Protein AF-0000000082423711 (afdb_homodimer)

pLDDT: mean 84.77, std 15.48, range [26.84, 98.44]

InterPro domains:
  IPR008001 Macrophage colony stimulating factor-1 [PF05337] (38-173)
  IPR008001 Macrophage colony stimulating factor-1 [PTHR10058] (13-178)
  IPR009079 Four-helical cytokine-like, core [G3DSA:1.20.1250.10] (25-178)
  IPR009079 Four-helical cytokine-like, core [SSF47266] (33-173)

Solvent-accessible surface area (backbone atoms only — not comparable to full-atom values): 21524 Å² total; per-residue (Å²): 135,74,76,70,58,64,57,55,52,50,53,50,50,50,49,48,50,50,50,53,51,53,52,51,52,51,49,48,52,49,49,46,51,53,52,42,60,58,68,44,70,64,54,49,49,44,33,48,50,52,20,39,42,22,53,69,77,54,18,55,37,73,48,64,38,57,57,58,77,63,58,65,36,73,68,51,39,50,54,55,28,48,65,40,48,53,54,54,56,69,63,61,41,42,41,86,92,30,72,50,32,52,47,49,48,54,47,49,51,46,51,47,62,40,56,30,86,87,73,40,52,60,50,85,67,70,59,73,59,45,55,47,41,54,37,79,45,75,37,39,64,31,56,51,34,46,48,53,35,51,51,52,51,50,50,43,55,41,30,68,69,64,54,64,59,74,74,82,45,64,69,55,36,55,69,50,27,64,48,82,67,70,76,64,79,67,77,71,74,80,74,81,124,138,76,78,72,60,62,55,55,54,51,51,52,51,49,50,51,50,50,51,52,52,53,52,50,53,52,49,49,53,50,50,44,52,53,51,43,60,59,68,44,72,64,54,50,50,44,34,51,51,50,20,38,41,22,55,69,77,55,18,52,37,73,48,65,38,57,57,58,77,66,59,66,37,73,69,50,40,49,54,54,28,48,65,42,49,53,54,53,56,70,63,60,44,41,41,85,91,29,71,52,29,51,46,50,49,54,48,50,51,46,52,48,63,39,57,29,85,88,72,39,51,61,50,85,67,69,60,72,60,46,55,47,42,54,41,80,42,75,36,39,65,31,55,48,34,47,49,53,36,51,50,52,51,51,50,42,54,42,30,68,68,65,54,66,60,76,74,82,45,65,68,55,36,54,69,53,28,64,48,83,68,68,78,66,78,68,75,73,76,78,74,80,125

Organism: NCBI:txid245042

Foldseek 3Di:
DPDVVVVVVVVVVVVVVVVVVVVVVVVLVVVLVQLLPLDDPLLLVLLLVLLVPDDPPDDKDKFKAFDCVLLVDLLLRLQLGLVSLLVVLVPDADDPPDPNRVSSVSNNVSSCSQVPPPQHQADHDDNVLSVLRMDMDMDGPSVVSVVSSVSVVSSSVCSNVSNRSPDDCNVSSCVRRVHPPPPPPPPPDPPDD/DPDVVVVVVVVVVVVVVVVVVVVVVVVLVVVLVVLLPLDDPLLLVLLLVLLVPDDPPDDKDKFKAFDCVLLVDLLVRLQLGLVSLLVVLVPDADDPPDPNRVSSVSNNVSSCSQVPPPQHQADHDDNVLSVLRMDMDMDGPSVVSVVSSVSVVSSSVCSNVSNRSPDDCNVSSCVRRVHPPPPPDPPPPPPDD

Nearest PDB structures (foldseek):
  3ejj-assembly1_A  TM=9.197E-01  e=1.083E-09  Mus musculus
  5lxf-assembly1_A  TM=9.251E-01  e=1.707E-09  Homo sapiens
  3uf5-assembly1_B  TM=9.183E-01  e=1.198E-09  Mus musculus
  3uf2-assembly3_F  TM=9.112E-01  e=1.054E-08  Homo sapiens
  3uf2-assembly3_E  TM=9.080E-01  e=1.358E-08  Homo sapiens

Radius of gyration: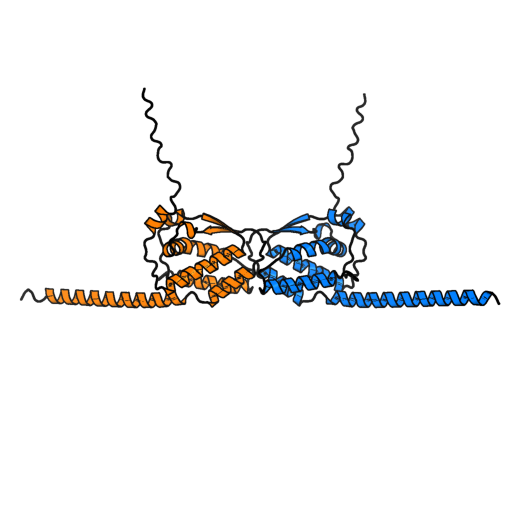 35.32 Å; Cα contacts (8 Å, |Δi|>4): 426; chains: 2; bounding box: 76×157×64 Å

Sequence (386 aa):
MPRLGAKVCLLRCSLLSSLLFLLLRIHETEQNSYCQQIITERHLAELEELADTQMQHPGRVSFKFIDKMQLNDSICYVKAAFPLMGKILERTEFKENSSNARKMQTVRRMYNRIDESVDPCIREEDDEERMMCFKEFTTSPYEMLVLVKDFFQDIKRLLQNQETFEKDCSHIYRRACPGPRKAGSSPGLASTQMPRLGAKVCLLRCSLLSSLLFLLLRIHETEQNSYCQQIITERHLAELEELADTQMQHPGRVSFKFIDKMQLNDSICYVKAAFPLMGKILERTEFKENSSNARKMQTVRRMYNRIDESVDPCIREEDDEERMMCFKEFTTSPYEMLVLVKDFFQDIKRLLQNQETFEKDCSHIYRRACPGPRKAGSSPGLASTQ

Structure (mmCIF, N/CA/C/O backbone):
data_AF-0000000082423711-model_v1
#
loop_
_entity.id
_entity.type
_entity.pdbx_description
1 polymer 'Uncharacterized protein'
#
loop_
_atom_site.group_PDB
_atom_site.id
_atom_site.type_symbol
_atom_site.label_atom_id
_atom_site.label_alt_id
_atom_site.label_comp_id
_atom_site.label_asym_id
_atom_site.label_entity_id
_atom_site.label_seq_id
_atom_site.pdbx_PDB_ins_code
_atom_site.Cartn_x
_atom_site.Cartn_y
_atom_site.Cartn_z
_atom_site.occupancy
_atom_site.B_iso_or_equiv
_atom_site.auth_seq_id
_atom_site.auth_comp_id
_atom_site.auth_asym_id
_atom_site.auth_atom_id
_atom_site.pdbx_PDB_model_num
ATOM 1 N N . MET A 1 1 ? -4.812 -81.625 -17.719 1 38.75 1 MET A N 1
ATOM 2 C CA . MET A 1 1 ? -5.352 -80.562 -16.812 1 38.75 1 MET A CA 1
ATOM 3 C C . MET A 1 1 ? -4.668 -79.25 -17.016 1 38.75 1 MET A C 1
ATOM 5 O O . MET A 1 1 ? -4.867 -78.312 -16.234 1 38.75 1 MET A O 1
ATOM 9 N N . PRO A 1 2 ? -3.697 -79.062 -17.891 1 52.59 2 PRO A N 1
ATOM 10 C CA . PRO A 1 2 ? -2.699 -78 -17.906 1 52.59 2 PRO A CA 1
ATOM 11 C C . PRO A 1 2 ? -3.283 -76.625 -18.312 1 52.59 2 PRO A C 1
ATOM 13 O O . PRO A 1 2 ? -2.861 -75.625 -17.812 1 52.59 2 PRO A O 1
ATOM 16 N N . ARG A 1 3 ? -4.004 -76.5 -19.453 1 59.78 3 ARG A N 1
ATOM 17 C CA . ARG A 1 3 ? -4.012 -75.312 -20.281 1 59.78 3 ARG A CA 1
ATOM 18 C C . ARG A 1 3 ? -5.031 -74.312 -19.781 1 59.78 3 ARG A C 1
ATOM 20 O O . ARG A 1 3 ? -5.203 -73.25 -20.375 1 59.78 3 ARG A O 1
ATOM 27 N N . LEU A 1 4 ? -5.965 -74.688 -18.859 1 60.31 4 LEU A N 1
ATOM 28 C CA . LEU A 1 4 ? -7.043 -73.75 -18.438 1 60.31 4 LEU A CA 1
ATOM 29 C C . LEU A 1 4 ? -6.52 -72.688 -17.469 1 60.31 4 LEU A C 1
ATOM 31 O O . LEU A 1 4 ? -7.234 -71.75 -17.156 1 60.31 4 LEU A O 1
ATOM 35 N N . GLY A 1 5 ? -5.363 -72.812 -16.984 1 60.69 5 GLY A N 1
ATOM 36 C CA . GLY A 1 5 ? -4.844 -71.875 -16.016 1 60.69 5 GLY A CA 1
ATOM 37 C C . GLY A 1 5 ? -4.379 -70.562 -16.641 1 60.69 5 GLY A C 1
ATOM 38 O O . GLY A 1 5 ? -4.535 -69.5 -16.047 1 60.69 5 GLY A O 1
ATOM 39 N N . ALA A 1 6 ? -3.834 -70.688 -17.953 1 66.38 6 ALA A N 1
ATOM 40 C CA . ALA A 1 6 ? -3.244 -69.5 -18.578 1 66.38 6 ALA A CA 1
ATOM 41 C C . ALA A 1 6 ? -4.324 -68.562 -19.062 1 66.38 6 ALA A C 1
ATOM 43 O O . ALA A 1 6 ? -4.133 -67.312 -19.047 1 66.38 6 ALA A O 1
ATOM 44 N N . LYS A 1 7 ? -5.418 -68.938 -19.297 1 67.81 7 LYS A N 1
ATOM 45 C CA . LYS A 1 7 ? -6.48 -68.125 -19.844 1 67.81 7 LYS A CA 1
ATOM 46 C C . LYS A 1 7 ? -7.156 -67.312 -18.734 1 67.81 7 LYS A C 1
ATOM 48 O O . LYS A 1 7 ? -7.5 -66.125 -18.922 1 67.81 7 LYS A O 1
ATOM 53 N N . VAL A 1 8 ? -7.176 -67.938 -17.594 1 71.5 8 VAL A N 1
ATOM 54 C CA . VAL A 1 8 ? -7.812 -67.25 -16.484 1 71.5 8 VAL A CA 1
ATOM 55 C C . VAL A 1 8 ? -6.898 -66.125 -15.977 1 71.5 8 VAL A C 1
ATOM 57 O O . VAL A 1 8 ? -7.367 -65.062 -15.586 1 71.5 8 VAL A O 1
ATOM 60 N N . CYS A 1 9 ? -5.656 -66.312 -16.172 1 69.06 9 CYS A N 1
ATOM 61 C CA . CYS A 1 9 ? -4.688 -65.312 -15.711 1 69.06 9 CYS A CA 1
ATOM 62 C C . CYS A 1 9 ? -4.652 -64.125 -16.656 1 69.06 9 CYS A C 1
ATOM 64 O O . CYS A 1 9 ? -4.527 -63 -16.219 1 69.06 9 CYS A O 1
ATOM 66 N N . LEU A 1 10 ? -4.926 -64.438 -17.938 1 70.56 10 LEU A N 1
ATOM 67 C CA . LEU A 1 10 ? -4.918 -63.344 -18.906 1 70.56 10 LEU A CA 1
ATOM 68 C C . LEU A 1 10 ? -6.164 -62.469 -18.766 1 70.56 10 LEU A C 1
ATOM 70 O O . LEU A 1 10 ? -6.086 -61.25 -18.828 1 70.56 10 LEU A O 1
ATOM 74 N N . LEU A 1 11 ? -7.242 -63.156 -18.531 1 71.38 11 LEU A N 1
ATOM 75 C CA . LEU A 1 11 ? -8.484 -62.406 -18.359 1 71.38 11 LEU A CA 1
ATOM 76 C C . LEU A 1 11 ? -8.469 -61.625 -17.062 1 71.38 11 LEU A C 1
ATOM 78 O O . LEU A 1 11 ? -8.953 -60.469 -17.016 1 71.38 11 LEU A O 1
ATOM 82 N N . ARG A 1 12 ? -7.879 -62.188 -16 1 74.25 12 ARG A N 1
ATOM 83 C CA . ARG A 1 12 ? -7.773 -61.5 -14.719 1 74.25 12 ARG A CA 1
ATOM 84 C C . ARG A 1 12 ? -6.812 -60.344 -14.805 1 74.25 12 ARG A C 1
ATOM 86 O O . ARG A 1 12 ? -7.074 -59.281 -14.234 1 74.25 12 ARG A O 1
ATOM 93 N N . CYS A 1 13 ? -5.809 -60.5 -15.695 1 73.38 13 CYS A N 1
ATOM 94 C CA . CYS A 1 13 ? -4.844 -59.406 -15.852 1 73.38 13 CYS A CA 1
ATOM 95 C C . CYS A 1 13 ? -5.43 -58.25 -16.672 1 73.38 13 CYS A C 1
ATOM 97 O O . CYS A 1 13 ? -5.203 -57.094 -16.375 1 73.38 13 CYS A O 1
ATOM 99 N N . SER A 1 14 ? -6.289 -58.719 -17.641 1 80.38 14 SER A N 1
ATOM 100 C CA . SER A 1 14 ? -6.926 -57.688 -18.469 1 80.38 14 SER A CA 1
ATOM 101 C C . SER A 1 14 ? -8 -56.938 -17.703 1 80.38 14 SER A C 1
ATOM 103 O O . SER A 1 14 ? -8.133 -55.719 -17.844 1 80.38 14 SER A O 1
ATOM 105 N N . LEU A 1 15 ? -8.75 -57.688 -16.875 1 78.25 15 LEU A N 1
ATOM 106 C CA . LEU A 1 15 ? -9.781 -57.031 -16.062 1 78.25 15 LEU A CA 1
ATOM 107 C C . LEU A 1 15 ? -9.148 -56.125 -15.016 1 78.25 15 LEU A C 1
ATOM 109 O O . LEU A 1 15 ? -9.641 -55.031 -14.758 1 78.25 15 LEU A O 1
ATOM 113 N N . LEU A 1 16 ? -8.031 -56.562 -14.406 1 80.69 16 LEU A N 1
ATOM 114 C CA . LEU A 1 16 ? -7.309 -55.781 -13.43 1 80.69 16 LEU A CA 1
ATOM 115 C C . LEU A 1 16 ? -6.734 -54.5 -14.078 1 80.69 16 LEU A C 1
ATOM 117 O O . LEU A 1 16 ? -6.793 -53.438 -13.492 1 80.69 16 LEU A O 1
ATOM 121 N N . SER A 1 17 ? -6.211 -54.688 -15.273 1 82.75 17 SER A N 1
ATOM 122 C CA . SER A 1 17 ? -5.68 -53.531 -16 1 82.75 17 SER A CA 1
ATOM 123 C C . SER A 1 17 ? -6.793 -52.562 -16.422 1 82.75 17 SER A C 1
ATOM 125 O O . SER A 1 17 ? -6.637 -51.344 -16.344 1 82.75 17 SER A O 1
ATOM 127 N N . SER A 1 18 ? -7.949 -53.188 -16.781 1 82.38 18 SER A N 1
ATOM 128 C CA . SER A 1 18 ? -9.094 -52.375 -17.156 1 82.38 18 SER A CA 1
ATOM 129 C C . SER A 1 18 ? -9.672 -51.625 -15.945 1 82.38 18 SER A C 1
ATOM 131 O O . SER A 1 18 ? -10.07 -50.469 -16.047 1 82.38 18 SER A O 1
ATOM 133 N N . LEU A 1 19 ? -9.719 -52.25 -14.789 1 79.12 19 LEU A N 1
ATOM 134 C CA . LEU A 1 19 ? -10.203 -51.625 -13.562 1 79.12 19 LEU A CA 1
ATOM 135 C C . LEU A 1 19 ? -9.242 -50.531 -13.086 1 79.12 19 LEU A C 1
ATOM 137 O O . LEU A 1 19 ? -9.672 -49.469 -12.633 1 79.12 19 LEU A O 1
ATOM 141 N N . LEU A 1 20 ? -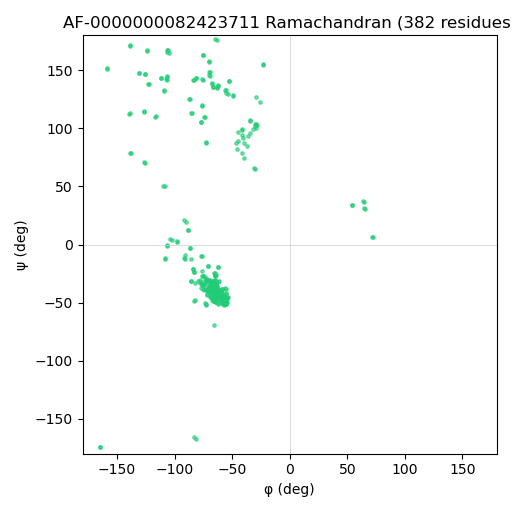7.922 -50.781 -13.195 1 78.31 20 LEU A N 1
ATOM 142 C CA . LEU A 1 20 ? -6.922 -49.781 -12.844 1 78.31 20 LEU A CA 1
ATOM 143 C C . LEU A 1 20 ? -7.031 -48.562 -13.758 1 78.31 20 LEU A C 1
ATOM 145 O O . LEU A 1 20 ? -6.934 -47.406 -13.297 1 78.31 20 LEU A O 1
ATOM 149 N N . PHE A 1 21 ? -7.305 -48.844 -15.062 1 79 21 PHE A N 1
ATOM 150 C CA . PHE A 1 21 ? -7.453 -47.75 -16.016 1 79 21 PHE A CA 1
ATOM 151 C C . PHE A 1 21 ? -8.711 -46.938 -15.711 1 79 21 PHE A C 1
ATOM 153 O O . PHE A 1 21 ? -8.695 -45.719 -15.812 1 79 21 PHE A O 1
ATOM 160 N N . LEU A 1 22 ? -9.82 -47.562 -15.367 1 76.19 22 LEU A N 1
ATOM 161 C CA . LEU A 1 22 ? -11.055 -46.875 -15.008 1 76.19 22 LEU A CA 1
ATOM 162 C C . LEU A 1 22 ? -10.875 -46.062 -13.734 1 76.19 22 LEU A C 1
ATOM 164 O O . LEU A 1 22 ? -11.367 -44.938 -13.641 1 76.19 22 LEU A O 1
ATOM 168 N N . LEU A 1 23 ? -10.172 -46.531 -12.727 1 70.81 23 LEU A N 1
ATOM 169 C CA . LEU A 1 23 ? -9.898 -45.812 -11.484 1 70.81 23 LEU A CA 1
ATOM 170 C C . LEU A 1 23 ? -9 -44.594 -11.727 1 70.81 23 LEU A C 1
ATOM 172 O O . LEU A 1 23 ? -9.211 -43.531 -11.141 1 70.81 23 LEU A O 1
ATOM 176 N N . LEU A 1 24 ? -8.055 -44.625 -12.672 1 68.44 24 LEU A N 1
ATOM 177 C CA . LEU A 1 24 ? -7.164 -43.5 -13.016 1 68.44 24 LEU A CA 1
ATOM 178 C C . LEU A 1 24 ? -7.934 -42.406 -13.727 1 68.44 24 LEU A C 1
ATOM 180 O O . LEU A 1 24 ? -7.703 -41.219 -13.469 1 68.44 24 LEU A O 1
ATOM 184 N N . ARG A 1 25 ? -8.836 -42.812 -14.602 1 69.31 25 ARG A N 1
ATOM 185 C CA . ARG A 1 25 ? -9.641 -41.844 -15.305 1 69.31 25 ARG A CA 1
ATOM 186 C C . ARG A 1 25 ? -10.578 -41.094 -14.352 1 69.31 25 ARG A C 1
ATOM 188 O O . ARG A 1 25 ? -10.773 -39.906 -14.453 1 69.31 25 ARG A O 1
ATOM 195 N N . ILE A 1 26 ? -11.172 -41.844 -13.422 1 66.25 26 ILE A N 1
ATOM 196 C CA . ILE A 1 26 ? -12.062 -41.25 -12.438 1 66.25 26 ILE A CA 1
ATOM 197 C C . ILE A 1 26 ? -11.266 -40.344 -11.516 1 66.25 26 ILE A C 1
ATOM 199 O O . ILE A 1 26 ? -11.711 -39.219 -11.211 1 66.25 26 ILE A O 1
ATOM 203 N N . HIS A 1 27 ? -10.125 -40.75 -11.07 1 67 27 HIS A N 1
ATOM 204 C CA . HIS A 1 27 ? -9.281 -39.938 -10.211 1 67 27 HIS A CA 1
ATOM 205 C C . HIS A 1 27 ? -8.836 -38.656 -10.93 1 67 27 HIS A C 1
ATOM 207 O O . HIS A 1 27 ? -8.844 -37.594 -10.344 1 67 27 HIS A O 1
ATOM 213 N N . GLU A 1 28 ? -8.492 -38.812 -12.141 1 68.38 28 GLU A N 1
ATOM 214 C CA . GLU A 1 28 ? -8.102 -37.656 -12.945 1 68.38 28 GLU A CA 1
ATOM 215 C C . GLU A 1 28 ? -9.25 -36.656 -13.086 1 68.38 28 GLU A C 1
ATOM 217 O O . GLU A 1 28 ? -9.055 -35.438 -12.969 1 68.38 28 GLU A O 1
ATOM 222 N N . THR A 1 29 ? -10.383 -37.188 -13.375 1 71.88 29 THR A N 1
ATOM 223 C CA . THR A 1 29 ? -11.547 -36.344 -13.523 1 71.88 29 THR A CA 1
ATOM 224 C C . THR A 1 29 ? -11.875 -35.625 -12.211 1 71.88 29 THR A C 1
ATOM 226 O O . THR A 1 29 ? -12.195 -34.438 -12.195 1 71.88 29 THR A O 1
ATOM 229 N N . GLU A 1 30 ? -11.758 -36.375 -11.141 1 71.56 30 GLU A N 1
ATOM 230 C CA . GLU A 1 30 ? -12.062 -35.812 -9.836 1 71.56 30 GLU A CA 1
ATOM 231 C C . GLU A 1 30 ? -11.031 -34.75 -9.453 1 71.56 30 GLU A C 1
ATOM 233 O O . GLU A 1 30 ? -11.383 -33.688 -8.922 1 71.56 30 GLU A O 1
ATOM 238 N N . GLN A 1 31 ? -9.75 -35.062 -9.641 1 69 31 GLN A N 1
ATOM 239 C CA . GLN A 1 31 ? -8.703 -34.125 -9.336 1 69 31 GLN A CA 1
ATOM 240 C C . GLN A 1 31 ? -8.867 -32.844 -10.172 1 69 31 GLN A C 1
ATOM 242 O O . GLN A 1 31 ? -8.703 -31.734 -9.656 1 69 31 GLN A O 1
ATOM 247 N N . ASN A 1 32 ? -9.156 -33.125 -11.383 1 72.31 32 ASN A N 1
ATOM 248 C CA . ASN A 1 32 ? -9.391 -31.984 -12.266 1 72.31 32 ASN A CA 1
ATOM 249 C C . ASN A 1 32 ? -10.539 -31.109 -11.758 1 72.31 32 ASN A C 1
ATOM 251 O O . ASN A 1 32 ? -10.438 -29.891 -11.75 1 72.31 32 ASN A O 1
ATOM 255 N N . SER A 1 33 ? -11.484 -31.844 -11.266 1 79.75 33 SER A N 1
ATOM 256 C CA . SER A 1 33 ? -12.633 -31.109 -10.742 1 79.75 33 SER A CA 1
ATOM 257 C C . SER A 1 33 ? -12.258 -30.312 -9.492 1 79.75 33 SER A C 1
ATOM 259 O O . SER A 1 33 ? -12.672 -29.172 -9.336 1 79.75 33 SER A O 1
ATOM 261 N N . TYR A 1 34 ? -11.414 -30.953 -8.641 1 87.5 34 TYR A N 1
ATOM 262 C CA . TYR A 1 34 ? -10.953 -30.297 -7.422 1 87.5 34 TYR A CA 1
ATOM 263 C C . TYR A 1 34 ? -10.141 -29.047 -7.758 1 87.5 34 TYR A C 1
ATOM 265 O O . TYR A 1 34 ? -10.438 -27.953 -7.266 1 87.5 34 TYR A O 1
ATOM 273 N N . CYS A 1 35 ? -9.141 -29.141 -8.648 1 91.62 35 CYS A N 1
ATOM 274 C CA . CYS A 1 35 ? -8.227 -28.062 -8.992 1 91.62 35 CYS A CA 1
ATOM 275 C C . CYS A 1 35 ? -8.977 -26.922 -9.68 1 91.62 35 CYS A C 1
ATOM 277 O O . CYS A 1 35 ? -8.656 -25.75 -9.469 1 91.62 35 CYS A O 1
ATOM 279 N N . GLN A 1 36 ? -9.961 -27.219 -10.344 1 91.62 36 GLN A N 1
ATOM 280 C CA . GLN A 1 36 ? -10.734 -26.234 -11.102 1 91.62 36 GLN A CA 1
ATOM 281 C C . GLN A 1 36 ? -11.523 -25.328 -10.172 1 91.62 36 GLN A C 1
ATOM 283 O O . GLN A 1 36 ? -11.906 -24.219 -10.562 1 91.62 36 GLN A O 1
ATOM 288 N N . GLN A 1 37 ? -11.688 -25.766 -8.969 1 90.56 37 GLN A N 1
ATOM 289 C CA . GLN A 1 37 ? -12.57 -25.031 -8.078 1 90.56 37 GLN A CA 1
ATOM 290 C C . GLN A 1 37 ? -11.766 -24.266 -7.027 1 90.56 37 GLN A C 1
ATOM 292 O O . GLN A 1 37 ? -12.336 -23.547 -6.203 1 90.56 37 GLN A O 1
ATOM 297 N N . ILE A 1 38 ? -10.508 -24.375 -7.074 1 94 38 ILE A N 1
ATOM 298 C CA . ILE A 1 38 ? -9.68 -23.812 -6.016 1 94 38 ILE A CA 1
ATOM 299 C C . ILE A 1 38 ? -9.633 -22.281 -6.148 1 94 38 ILE A C 1
ATOM 301 O O . ILE A 1 38 ? -9.82 -21.562 -5.168 1 94 38 ILE A O 1
ATOM 305 N N . ILE A 1 39 ? -9.32 -21.766 -7.355 1 96 39 ILE A N 1
ATOM 306 C CA . ILE A 1 39 ? -9.219 -20.328 -7.57 1 96 39 ILE A CA 1
ATOM 307 C C . ILE A 1 39 ? -10.602 -19.75 -7.879 1 96 39 ILE A C 1
ATOM 309 O O . ILE A 1 39 ? -11.219 -20.109 -8.891 1 96 39 ILE A O 1
ATOM 313 N N . THR A 1 40 ? -11.133 -18.953 -7.012 1 95 40 THR A N 1
ATOM 314 C CA . THR A 1 40 ? -12.461 -18.359 -7.18 1 95 40 THR A CA 1
ATOM 315 C C . THR A 1 40 ? -12.359 -16.891 -7.535 1 95 40 THR A C 1
ATOM 317 O O . THR A 1 40 ? -11.273 -16.297 -7.449 1 95 40 THR A O 1
ATOM 320 N N . GLU A 1 41 ? -13.531 -16.344 -7.973 1 94.5 41 GLU A N 1
ATOM 321 C CA . GLU A 1 41 ? -13.594 -14.914 -8.273 1 94.5 41 GLU A CA 1
ATOM 322 C C . GLU A 1 41 ? -13.305 -14.078 -7.027 1 94.5 41 GLU A C 1
ATOM 324 O O . GLU A 1 41 ? -12.766 -12.977 -7.129 1 94.5 41 GLU A O 1
ATOM 329 N N . ARG A 1 42 ? -13.664 -14.586 -5.91 1 92.81 42 ARG A N 1
ATOM 330 C CA . ARG A 1 42 ? -13.391 -13.875 -4.664 1 92.81 42 ARG A CA 1
ATOM 331 C C . ARG A 1 42 ? -11.891 -13.688 -4.461 1 92.81 42 ARG A C 1
ATOM 333 O O . ARG A 1 42 ? -11.445 -12.609 -4.074 1 92.81 42 ARG A O 1
ATOM 340 N N . HIS A 1 43 ? -11.125 -14.734 -4.672 1 96.69 43 HIS A N 1
ATOM 341 C CA . HIS A 1 43 ? -9.68 -14.633 -4.539 1 96.69 43 HIS A CA 1
ATOM 342 C C . HIS A 1 43 ? -9.117 -13.539 -5.441 1 96.69 43 HIS A C 1
ATOM 344 O O . HIS A 1 43 ? -8.297 -12.727 -5.004 1 96.69 43 HIS A O 1
ATOM 350 N N . LEU A 1 44 ? -9.477 -13.539 -6.695 1 97.19 44 LEU A N 1
ATOM 351 C CA . LEU A 1 44 ? -8.992 -12.555 -7.664 1 97.19 44 LEU A CA 1
ATOM 352 C C . LEU A 1 44 ? -9.422 -11.148 -7.273 1 97.19 44 LEU A C 1
ATOM 354 O O . LEU A 1 44 ? -8.656 -10.195 -7.434 1 97.19 44 LEU A O 1
ATOM 358 N N . ALA A 1 45 ? -10.656 -11.047 -6.785 1 95.69 45 ALA A N 1
ATOM 359 C CA . ALA A 1 45 ? -11.148 -9.758 -6.312 1 95.69 45 ALA A CA 1
ATOM 360 C C . ALA A 1 45 ? -10.336 -9.266 -5.121 1 95.69 45 ALA A C 1
ATOM 362 O O . ALA A 1 45 ? -10.055 -8.07 -5.012 1 95.69 45 ALA A O 1
ATOM 363 N N . GLU A 1 46 ? -10.016 -10.18 -4.191 1 95.69 46 GLU A N 1
ATOM 364 C CA . GLU A 1 46 ? -9.195 -9.805 -3.047 1 95.69 46 GLU A CA 1
ATOM 365 C C . GLU A 1 46 ? -7.816 -9.328 -3.492 1 95.69 46 GLU A C 1
ATOM 367 O O . GLU A 1 46 ? -7.285 -8.359 -2.953 1 95.69 46 GLU A O 1
ATOM 372 N N . LEU A 1 47 ? -7.242 -10.008 -4.445 1 97.31 47 LEU A N 1
ATOM 373 C CA . LEU A 1 47 ? -5.941 -9.602 -4.969 1 97.31 47 LEU A CA 1
ATOM 374 C C . LEU A 1 47 ? -6.031 -8.227 -5.629 1 97.31 47 LEU A C 1
ATOM 376 O O . LEU A 1 47 ? -5.113 -7.414 -5.504 1 97.31 47 LEU A O 1
ATOM 380 N N . GLU A 1 48 ? -7.082 -7.988 -6.383 1 96.31 48 GLU A N 1
ATOM 381 C CA . GLU A 1 48 ? -7.32 -6.676 -6.977 1 96.31 48 GLU A CA 1
ATOM 382 C C . GLU A 1 48 ? -7.383 -5.59 -5.906 1 96.31 48 GLU A C 1
ATOM 384 O O . GLU A 1 48 ? -6.789 -4.523 -6.062 1 96.31 48 GLU A O 1
ATOM 389 N N . GLU A 1 49 ? -8.133 -5.871 -4.848 1 95.31 49 GLU A N 1
ATOM 390 C CA . GLU A 1 49 ? -8.242 -4.906 -3.758 1 95.31 49 GLU A CA 1
ATOM 391 C C . GLU A 1 49 ? -6.895 -4.664 -3.09 1 95.31 49 GLU A C 1
ATOM 393 O O . GLU A 1 49 ? -6.57 -3.535 -2.723 1 95.31 49 GLU A O 1
ATOM 398 N N . LEU A 1 50 ? -6.121 -5.73 -2.85 1 96.19 50 LEU A N 1
ATOM 399 C CA . LEU A 1 50 ? -4.777 -5.59 -2.301 1 96.19 50 LEU A CA 1
ATOM 400 C C . LEU A 1 50 ? -3.936 -4.652 -3.156 1 96.19 50 LEU A C 1
ATOM 402 O O . LEU A 1 50 ? -3.244 -3.777 -2.631 1 96.19 50 LEU A O 1
ATOM 406 N N . ALA A 1 51 ? -3.977 -4.82 -4.449 1 95.19 51 ALA A N 1
ATOM 407 C CA . ALA A 1 51 ? -3.23 -3.957 -5.363 1 95.19 51 ALA A CA 1
ATOM 408 C C . ALA A 1 51 ? -3.727 -2.518 -5.285 1 95.19 51 ALA A C 1
ATOM 410 O O . ALA A 1 51 ? -2.932 -1.586 -5.141 1 95.19 51 ALA A O 1
ATOM 411 N N . ASP A 1 52 ? -5 -2.354 -5.32 1 94.12 52 ASP A N 1
ATOM 412 C CA . ASP A 1 52 ? -5.621 -1.036 -5.395 1 94.12 52 ASP A CA 1
ATOM 413 C C . ASP A 1 52 ? -5.336 -0.221 -4.137 1 94.12 52 ASP A C 1
ATOM 415 O O . ASP A 1 52 ? -5.398 1.01 -4.16 1 94.12 52 ASP A O 1
ATOM 419 N N . THR A 1 53 ? -5.105 -0.87 -3.074 1 94.31 53 THR A N 1
ATOM 420 C CA . THR A 1 53 ? -4.898 -0.161 -1.815 1 94.31 53 THR A CA 1
ATOM 421 C C . THR A 1 53 ? -3.434 0.242 -1.656 1 94.31 53 THR A C 1
ATOM 423 O O . THR A 1 53 ? -3.07 0.912 -0.687 1 94.31 53 THR A O 1
ATOM 426 N N . GLN A 1 54 ? -2.627 -0.149 -2.6 1 93.44 54 GLN A N 1
ATOM 427 C CA . GLN A 1 54 ? -1.239 0.299 -2.555 1 93.44 54 GLN A CA 1
ATOM 428 C C . GLN A 1 54 ? -1.1 1.711 -3.117 1 93.44 54 GLN A C 1
ATOM 430 O O . GLN A 1 54 ? -1.758 2.062 -4.098 1 93.44 54 GLN A O 1
ATOM 435 N N . MET A 1 55 ? -0.19 2.447 -2.471 1 91.25 55 MET A N 1
ATOM 436 C CA . MET A 1 55 ? 0.117 3.775 -2.996 1 91.25 55 MET A CA 1
ATOM 437 C C . MET A 1 55 ? 0.721 3.68 -4.395 1 91.25 55 MET A C 1
ATOM 439 O O . MET A 1 55 ? 1.531 2.793 -4.664 1 91.25 55 MET A O 1
ATOM 443 N N . GLN A 1 56 ? 0.309 4.508 -5.395 1 83 56 GLN A N 1
ATOM 444 C CA . GLN A 1 56 ? 0.747 4.457 -6.785 1 83 56 GLN A CA 1
ATOM 445 C C . GLN A 1 56 ? 2.213 4.863 -6.914 1 83 56 GLN A C 1
ATOM 447 O O . GLN A 1 56 ? 2.908 4.414 -7.828 1 83 56 GLN A O 1
ATOM 452 N N . HIS A 1 57 ? 2.697 5.805 -6.34 1 66.81 57 HIS A N 1
ATOM 453 C CA . HIS A 1 57 ? 4.07 6.266 -6.504 1 66.81 57 HIS A CA 1
ATOM 454 C C . HIS A 1 57 ? 4.906 5.953 -5.266 1 66.81 57 HIS A C 1
ATOM 456 O O . HIS A 1 57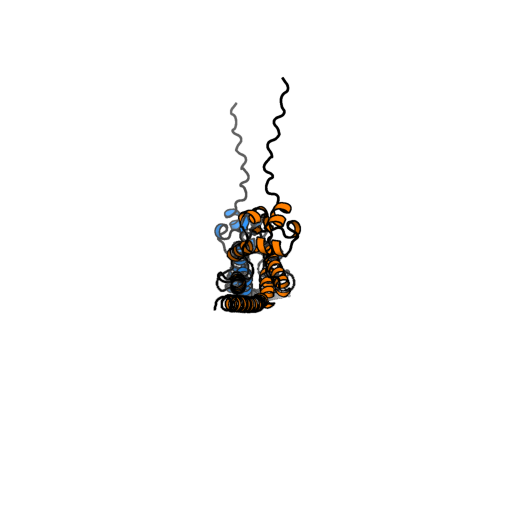 ? 5.301 6.867 -4.535 1 66.81 57 HIS A O 1
ATOM 462 N N . PRO A 1 58 ? 4.773 4.617 -4.883 1 65.44 58 PRO A N 1
ATOM 463 C CA . PRO A 1 58 ? 5.664 4.242 -3.783 1 65.44 58 PRO A CA 1
ATOM 464 C C . PRO A 1 58 ? 7.078 3.918 -4.254 1 65.44 58 PRO A C 1
ATOM 466 O O . PRO A 1 58 ? 7.41 4.133 -5.422 1 65.44 58 PRO A O 1
ATOM 469 N N . GLY A 1 59 ? 7.812 3.379 -3.48 1 73.25 59 GLY A N 1
ATOM 470 C CA . GLY A 1 59 ? 9.117 2.76 -3.635 1 73.25 59 GLY A CA 1
ATOM 471 C C . GLY A 1 59 ? 9.094 1.523 -4.516 1 73.25 59 GLY A C 1
ATOM 472 O O . GLY A 1 59 ? 8.125 1.29 -5.238 1 73.25 59 GLY A O 1
ATOM 473 N N . ARG A 1 60 ? 10.117 0.989 -4.738 1 78.69 60 ARG A N 1
ATOM 474 C CA . ARG A 1 60 ? 10.32 -0.162 -5.613 1 78.69 60 ARG A CA 1
ATOM 475 C C . ARG A 1 60 ? 10.578 -1.428 -4.801 1 78.69 60 ARG A C 1
ATOM 477 O O . ARG A 1 60 ? 11.094 -1.363 -3.682 1 78.69 60 ARG A O 1
ATOM 484 N N . VAL A 1 61 ? 10.07 -2.52 -5.301 1 85.12 61 VAL A N 1
ATOM 485 C CA . VAL A 1 61 ? 10.312 -3.844 -4.738 1 85.12 61 VAL A CA 1
ATOM 486 C C . VAL A 1 61 ? 10.922 -4.754 -5.801 1 85.12 61 VAL A C 1
ATOM 488 O O . VAL A 1 61 ? 10.516 -4.723 -6.965 1 85.12 61 VAL A O 1
ATOM 491 N N . SER A 1 62 ? 11.883 -5.496 -5.375 1 87.88 62 SER A N 1
ATOM 492 C CA . SER A 1 62 ? 12.539 -6.422 -6.293 1 87.88 62 SER A CA 1
ATOM 493 C C . SER A 1 62 ? 12.242 -7.871 -5.922 1 87.88 62 SER A C 1
ATOM 495 O O . SER A 1 62 ? 12.172 -8.219 -4.742 1 87.88 62 SER A O 1
ATOM 497 N N . PHE A 1 63 ? 12.078 -8.719 -6.973 1 91.25 63 PHE A N 1
ATOM 498 C CA . PHE A 1 63 ? 11.781 -10.133 -6.785 1 91.25 63 PHE A CA 1
ATOM 499 C C . PHE A 1 63 ? 12.164 -10.938 -8.023 1 91.25 63 PHE A C 1
ATOM 501 O O . PHE A 1 63 ? 12.273 -10.391 -9.117 1 91.25 63 PHE A O 1
ATOM 508 N N . LYS A 1 64 ? 12.477 -12.141 -7.805 1 93.12 64 LYS A N 1
ATOM 509 C CA . LYS A 1 64 ? 12.742 -13.055 -8.906 1 93.12 64 LYS A CA 1
ATOM 510 C C . LYS A 1 64 ? 11.453 -13.648 -9.461 1 93.12 64 LYS A C 1
ATOM 512 O O . LYS A 1 64 ? 10.547 -14 -8.703 1 93.12 64 LYS A O 1
ATOM 517 N N . PHE A 1 65 ? 11.414 -13.797 -10.789 1 96.12 65 PHE A N 1
ATOM 518 C CA . PHE A 1 65 ? 10.242 -14.359 -11.445 1 96.12 65 PHE A CA 1
ATOM 519 C C . PHE A 1 65 ? 10.57 -14.773 -12.875 1 96.12 65 PHE A C 1
ATOM 521 O O . PHE A 1 65 ? 11.734 -14.969 -13.219 1 96.12 65 PHE A O 1
ATOM 528 N N . ILE A 1 66 ? 9.539 -15.156 -13.531 1 94.94 66 ILE A N 1
ATOM 529 C CA . ILE A 1 66 ? 9.703 -15.609 -14.906 1 94.94 66 ILE A CA 1
ATOM 530 C C . ILE A 1 66 ? 9.109 -14.578 -15.867 1 94.94 66 ILE A C 1
ATOM 532 O O . ILE A 1 66 ? 8.023 -14.047 -15.617 1 94.94 66 ILE A O 1
ATOM 536 N N . ASP A 1 67 ? 9.867 -14.234 -16.922 1 94.62 67 ASP A N 1
ATOM 537 C CA . ASP A 1 67 ? 9.32 -13.391 -17.969 1 94.62 67 ASP A CA 1
ATOM 538 C C . ASP A 1 67 ? 8.359 -14.172 -18.859 1 94.62 67 ASP A C 1
ATOM 540 O O . ASP A 1 67 ? 8.797 -14.977 -19.688 1 94.62 67 ASP A O 1
ATOM 544 N N . LYS A 1 68 ? 7.125 -13.875 -18.766 1 95.31 68 LYS A N 1
ATOM 545 C CA . LYS A 1 68 ? 6.066 -14.617 -19.438 1 95.31 68 LYS A CA 1
ATOM 546 C C . LYS A 1 68 ? 6.234 -14.547 -20.953 1 95.31 68 LYS A C 1
ATOM 548 O O . LYS A 1 68 ? 6.074 -15.555 -21.656 1 95.31 68 LYS A O 1
ATOM 553 N N . MET A 1 69 ? 6.547 -13.422 -21.531 1 92.88 69 MET A N 1
ATOM 554 C CA . MET A 1 69 ? 6.648 -13.219 -22.984 1 92.88 69 MET A CA 1
ATOM 555 C C . MET A 1 69 ? 7.855 -13.961 -23.547 1 92.88 69 MET A C 1
ATOM 557 O O . MET A 1 69 ? 7.793 -14.5 -24.656 1 92.88 69 MET A O 1
ATOM 561 N N . GLN A 1 70 ? 8.953 -13.992 -22.781 1 91.25 70 GLN A N 1
ATOM 562 C CA . GLN A 1 70 ? 10.156 -14.688 -23.219 1 91.25 70 GLN A CA 1
ATOM 563 C C . GLN A 1 70 ? 9.914 -16.188 -23.344 1 91.25 70 GLN A C 1
ATOM 565 O O . GLN A 1 70 ? 10.336 -16.812 -24.328 1 91.25 70 GLN A O 1
ATOM 570 N N . LEU A 1 71 ? 9.344 -16.75 -22.312 1 93.12 71 LEU A N 1
ATOM 571 C CA . LEU A 1 71 ? 9.078 -18.188 -22.328 1 93.12 71 LEU A CA 1
ATOM 572 C C . LEU A 1 71 ? 8 -18.531 -23.359 1 93.12 71 LEU A C 1
ATOM 574 O O . LEU A 1 71 ? 8.062 -19.578 -24 1 93.12 71 LEU A O 1
ATOM 578 N N . ASN A 1 72 ? 6.949 -17.688 -23.516 1 93.38 72 ASN A N 1
ATOM 579 C CA . ASN A 1 72 ? 5.902 -17.734 -24.531 1 93.38 72 ASN A CA 1
ATOM 580 C C . ASN A 1 72 ? 5.215 -19.094 -24.578 1 93.38 72 ASN A C 1
ATOM 582 O O . ASN A 1 72 ? 5.012 -19.656 -25.656 1 93.38 72 ASN A O 1
ATOM 586 N N . ASP A 1 73 ? 5.062 -19.719 -23.594 1 95.5 73 ASP A N 1
ATOM 587 C CA . ASP A 1 73 ? 4.289 -20.938 -23.344 1 95.5 73 ASP A CA 1
ATOM 588 C C . ASP A 1 73 ? 3.562 -20.875 -22 1 95.5 73 ASP A C 1
ATOM 590 O O . ASP A 1 73 ? 4.195 -20.891 -20.938 1 95.5 73 ASP A O 1
ATOM 594 N N . SER A 1 74 ? 2.295 -20.812 -22.078 1 95.75 74 SER A N 1
ATOM 595 C CA . SER A 1 74 ? 1.488 -20.531 -20.906 1 95.75 74 SER A CA 1
ATOM 596 C C . SER A 1 74 ? 1.636 -21.625 -19.844 1 95.75 74 SER A C 1
ATOM 598 O O . SER A 1 74 ? 1.735 -21.344 -18.656 1 95.75 74 SER A O 1
ATOM 600 N N . ILE A 1 75 ? 1.641 -22.875 -20.297 1 96 75 ILE A N 1
ATOM 601 C CA . ILE A 1 75 ? 1.736 -24 -19.375 1 96 75 ILE A CA 1
ATOM 602 C C . ILE A 1 75 ? 3.105 -24 -18.688 1 96 75 ILE A C 1
ATOM 604 O O . ILE A 1 75 ? 3.199 -24.078 -17.469 1 96 75 ILE A O 1
ATOM 608 N N . CYS A 1 76 ? 4.148 -23.859 -19.484 1 94.94 76 CYS A N 1
ATOM 609 C CA . CYS A 1 76 ? 5.508 -23.891 -18.953 1 94.94 76 CYS A CA 1
ATOM 610 C C . CYS A 1 76 ? 5.809 -22.641 -18.141 1 94.94 76 CYS A C 1
ATOM 612 O O . CYS A 1 76 ? 6.582 -22.672 -17.188 1 94.94 76 CYS A O 1
ATOM 614 N N . TYR A 1 77 ? 5.191 -21.516 -18.484 1 96.56 77 TYR A N 1
ATOM 615 C CA . TYR A 1 77 ? 5.289 -20.297 -17.672 1 96.56 77 TYR A CA 1
ATOM 616 C C . TYR A 1 77 ? 4.762 -20.547 -16.266 1 96.56 77 TYR A C 1
ATOM 618 O O . TYR A 1 77 ? 5.43 -20.219 -15.281 1 96.56 77 TYR A O 1
ATOM 626 N N . VAL A 1 78 ? 3.59 -21.109 -16.156 1 96.62 78 VAL A N 1
ATOM 627 C CA . VAL A 1 78 ? 2.963 -21.344 -14.867 1 96.62 78 VAL A CA 1
ATOM 628 C C . VAL A 1 78 ? 3.812 -22.328 -14.055 1 96.62 78 VAL A C 1
ATOM 630 O O . VAL A 1 78 ? 4.086 -22.094 -12.875 1 96.62 78 VAL A O 1
ATOM 633 N N . LYS A 1 79 ? 4.234 -23.344 -14.68 1 95.44 79 LYS A N 1
ATOM 634 C CA . LYS A 1 79 ? 5.02 -24.359 -13.984 1 95.44 79 LYS A CA 1
ATOM 635 C C . LYS A 1 79 ? 6.324 -23.781 -13.445 1 95.44 79 LYS A C 1
ATOM 637 O O . LYS A 1 79 ? 6.738 -24.094 -12.328 1 95.44 79 LYS A O 1
ATOM 642 N N . ALA A 1 80 ? 6.941 -22.969 -14.281 1 94.62 80 ALA A N 1
ATOM 643 C CA . ALA A 1 80 ? 8.219 -22.391 -13.883 1 94.62 80 ALA A CA 1
ATOM 644 C C . ALA A 1 80 ? 8.031 -21.344 -12.789 1 94.62 80 ALA A C 1
ATOM 646 O O . ALA A 1 80 ? 8.867 -21.203 -11.898 1 94.62 80 ALA A O 1
ATOM 647 N N . ALA A 1 81 ? 7.02 -20.562 -12.891 1 95.88 81 ALA A N 1
ATOM 648 C CA . ALA A 1 81 ? 6.82 -19.391 -12.039 1 95.88 81 ALA A CA 1
ATOM 649 C C . ALA A 1 81 ? 6.156 -19.781 -10.719 1 95.88 81 ALA A C 1
ATOM 651 O O . ALA A 1 81 ? 6.246 -19.047 -9.734 1 95.88 81 ALA A O 1
ATOM 652 N N . PHE A 1 82 ? 5.484 -20.906 -10.641 1 96.19 82 PHE A N 1
ATOM 653 C CA . PHE A 1 82 ? 4.613 -21.25 -9.523 1 96.19 82 PHE A CA 1
ATOM 654 C C . PHE A 1 82 ? 5.398 -21.297 -8.219 1 96.19 82 PHE A C 1
ATOM 656 O O . PHE A 1 82 ? 4.988 -20.703 -7.223 1 96.19 82 PHE A O 1
ATOM 663 N N . PRO A 1 83 ? 6.547 -21.891 -8.164 1 94.19 83 PRO A N 1
ATOM 664 C CA . PRO A 1 83 ? 7.309 -21.875 -6.914 1 94.19 83 PRO A CA 1
ATOM 665 C C . PRO A 1 83 ? 7.766 -20.469 -6.527 1 94.19 83 PRO A C 1
ATOM 667 O O . PRO A 1 83 ? 7.812 -20.141 -5.34 1 94.19 83 PRO A O 1
ATOM 670 N N . LEU A 1 84 ? 8.148 -19.719 -7.523 1 95.56 84 LEU A N 1
ATOM 671 C CA . LEU A 1 84 ? 8.562 -18.344 -7.258 1 95.56 84 LEU A CA 1
ATOM 672 C C . LEU A 1 84 ? 7.398 -17.516 -6.715 1 95.56 84 LEU A C 1
ATOM 674 O O . LEU A 1 84 ? 7.594 -16.625 -5.887 1 95.56 84 LEU A O 1
ATOM 678 N N . MET A 1 85 ? 6.203 -17.828 -7.18 1 96.88 85 MET A N 1
ATOM 679 C CA . MET A 1 85 ? 5.008 -17.172 -6.676 1 96.88 85 MET A CA 1
ATOM 680 C C . MET A 1 85 ? 4.852 -17.391 -5.176 1 96.88 85 MET A C 1
ATOM 682 O O . MET A 1 85 ? 4.449 -16.484 -4.445 1 96.88 85 MET A O 1
ATOM 686 N N . GLY A 1 86 ? 5.148 -18.625 -4.711 1 95.94 86 GLY A N 1
ATOM 687 C CA . GLY A 1 86 ? 5.137 -18.891 -3.281 1 95.94 86 GLY A CA 1
ATOM 688 C C . GLY A 1 86 ? 6.039 -17.969 -2.494 1 95.94 86 GLY A C 1
ATOM 689 O O . GLY A 1 86 ? 5.652 -17.469 -1.436 1 95.94 86 GLY A O 1
ATOM 690 N N . LYS A 1 87 ? 7.195 -17.719 -3.008 1 94.5 87 LYS A N 1
ATOM 691 C CA . LYS A 1 87 ? 8.156 -16.828 -2.357 1 94.5 87 LYS A CA 1
ATOM 692 C C . LYS A 1 87 ? 7.645 -15.391 -2.332 1 94.5 87 LYS A C 1
ATOM 694 O O . LYS A 1 87 ? 7.809 -14.688 -1.334 1 94.5 87 LYS A O 1
ATOM 699 N N . ILE A 1 88 ? 7.105 -14.898 -3.439 1 95.38 88 ILE A N 1
ATOM 700 C CA . ILE A 1 88 ? 6.531 -13.555 -3.504 1 95.38 88 ILE A CA 1
ATOM 701 C C . ILE A 1 88 ? 5.434 -13.414 -2.451 1 95.38 88 ILE A C 1
ATOM 703 O O . ILE A 1 88 ? 5.398 -12.43 -1.712 1 95.38 88 ILE A O 1
ATOM 707 N N . LEU A 1 89 ? 4.508 -14.438 -2.363 1 96.94 89 LEU A N 1
ATOM 708 C CA . LEU A 1 89 ? 3.406 -14.398 -1.407 1 96.94 89 LEU A CA 1
ATOM 709 C C . LEU A 1 89 ? 3.932 -14.398 0.025 1 96.94 89 LEU A C 1
ATOM 711 O O . LEU A 1 89 ? 3.396 -13.695 0.885 1 96.94 89 LEU A O 1
ATOM 715 N N . GLU A 1 90 ? 4.977 -15.148 0.265 1 93.31 90 GLU A N 1
ATOM 716 C CA . GLU A 1 90 ? 5.57 -15.219 1.596 1 93.31 90 GLU A CA 1
ATOM 717 C C . GLU A 1 90 ? 6.16 -13.875 2.014 1 93.31 90 GLU A C 1
ATOM 719 O O . GLU A 1 90 ? 6.09 -13.5 3.186 1 93.31 90 GLU A O 1
ATOM 724 N N . ARG A 1 91 ? 6.707 -13.18 1.093 1 90.38 91 ARG A N 1
ATOM 725 C CA . ARG A 1 91 ? 7.387 -11.922 1.395 1 90.38 91 ARG A CA 1
ATOM 726 C C . ARG A 1 91 ? 6.395 -10.773 1.484 1 90.38 91 ARG A C 1
ATOM 728 O O . ARG A 1 91 ? 6.719 -9.703 2.004 1 90.38 91 ARG A O 1
ATOM 735 N N . THR A 1 92 ? 5.297 -10.906 0.882 1 93.19 92 THR A N 1
ATOM 736 C CA . THR A 1 92 ? 4.277 -9.867 0.904 1 93.19 92 THR A CA 1
ATOM 737 C C . THR A 1 92 ? 3.527 -9.867 2.234 1 93.19 92 THR A C 1
ATOM 739 O O . THR A 1 92 ? 2.721 -10.758 2.496 1 93.19 92 THR A O 1
ATOM 742 N N . GLU A 1 93 ? 3.814 -8.906 3.049 1 93.44 93 GLU A N 1
ATOM 743 C CA . GLU A 1 93 ? 3.242 -8.852 4.391 1 93.44 93 GLU A CA 1
ATOM 744 C C . GLU A 1 93 ? 2.553 -7.512 4.641 1 93.44 93 GLU A C 1
ATOM 746 O O . GLU A 1 93 ? 2.996 -6.477 4.141 1 93.44 93 GLU A O 1
ATOM 751 N N . PHE A 1 94 ? 1.494 -7.531 5.414 1 93.69 94 PHE A N 1
ATOM 752 C CA . PHE A 1 94 ? 0.76 -6.371 5.902 1 93.69 94 PHE A CA 1
ATOM 753 C C . PHE A 1 94 ? 0.684 -6.383 7.426 1 93.69 94 PHE A C 1
ATOM 755 O O . PHE A 1 94 ? 1.051 -7.371 8.062 1 93.69 94 PHE A O 1
ATOM 762 N N . LYS A 1 95 ? 0.283 -5.254 7.93 1 92.94 95 LYS A N 1
ATOM 763 C CA . LYS A 1 95 ? 0.102 -5.184 9.375 1 92.94 95 LYS A CA 1
ATOM 764 C 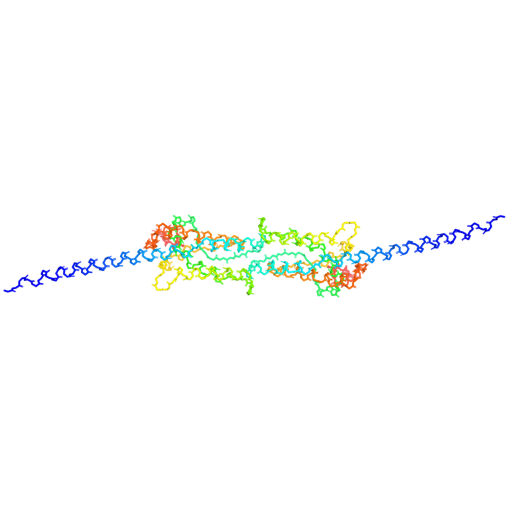C . LYS A 1 95 ? -0.804 -6.305 9.875 1 92.94 95 LYS A C 1
ATOM 766 O O . LYS A 1 95 ? -1.832 -6.598 9.258 1 92.94 95 LYS A O 1
ATOM 771 N N . GLU A 1 96 ? -0.445 -6.879 11.055 1 92.75 96 GLU A N 1
ATOM 772 C CA . GLU A 1 96 ? -1.192 -8 11.617 1 92.75 96 GLU A CA 1
ATOM 773 C C . GLU A 1 96 ? -2.629 -7.602 11.938 1 92.75 96 GLU A C 1
ATOM 775 O O . GLU A 1 96 ? -2.873 -6.52 12.477 1 92.75 96 GLU A O 1
ATOM 780 N N . ASN A 1 97 ? -3.623 -8.461 11.609 1 90.69 97 ASN A N 1
ATOM 781 C CA . ASN A 1 97 ? -5.047 -8.328 11.914 1 90.69 97 ASN A CA 1
ATOM 782 C C . ASN A 1 97 ? -5.695 -7.234 11.07 1 9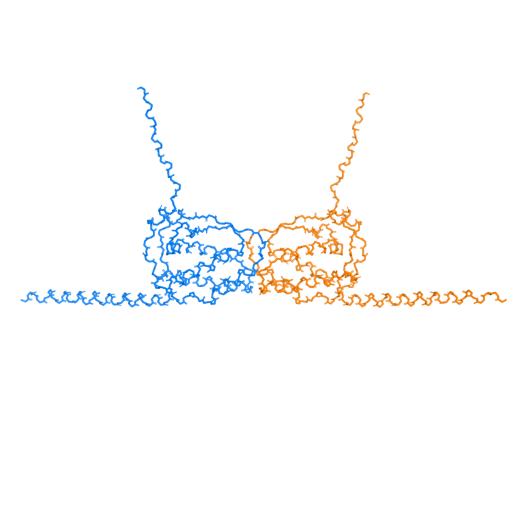0.69 97 ASN A C 1
ATOM 784 O O . ASN A 1 97 ? -6.832 -6.832 11.336 1 90.69 97 ASN A O 1
ATOM 788 N N . SER A 1 98 ? -4.938 -6.652 10.102 1 93.75 98 SER A N 1
ATOM 789 C CA . SER A 1 98 ? -5.535 -5.707 9.164 1 93.75 98 SER A CA 1
ATOM 790 C C . SER A 1 98 ? -6.387 -6.426 8.117 1 93.75 98 SER A C 1
ATOM 792 O O . SER A 1 98 ? -6.305 -7.648 7.98 1 93.75 98 SER A O 1
ATOM 794 N N . SER A 1 99 ? -7.223 -5.695 7.465 1 93.94 99 SER A N 1
ATOM 795 C CA . SER A 1 99 ? -8.055 -6.262 6.41 1 93.94 99 SER A CA 1
ATOM 796 C C . SER A 1 99 ? -7.203 -6.898 5.312 1 93.94 99 SER A C 1
ATOM 798 O O . SER A 1 99 ? -7.496 -8.008 4.859 1 93.94 99 SER A O 1
ATOM 800 N N . ASN A 1 100 ? -6.109 -6.152 4.914 1 96.44 100 ASN A N 1
ATOM 801 C CA . ASN A 1 100 ? -5.246 -6.676 3.857 1 96.44 100 ASN A CA 1
ATOM 802 C C . ASN A 1 100 ? -4.5 -7.926 4.312 1 96.44 100 ASN A C 1
ATOM 804 O O . ASN A 1 100 ? -4.238 -8.828 3.51 1 96.44 100 ASN A O 1
ATOM 808 N N . ALA A 1 101 ? -4.172 -8.023 5.625 1 96.44 101 ALA A N 1
ATOM 809 C CA . ALA A 1 101 ? -3.545 -9.234 6.145 1 96.44 101 ALA A CA 1
ATOM 810 C C . ALA A 1 101 ? -4.469 -10.438 5.992 1 96.44 101 ALA A C 1
ATOM 812 O O . ALA A 1 101 ? -4.023 -11.523 5.613 1 96.44 101 ALA A O 1
ATOM 813 N N . ARG A 1 102 ? -5.715 -10.203 6.281 1 96.75 102 ARG A N 1
ATOM 814 C CA . ARG A 1 102 ? -6.695 -11.273 6.145 1 96.75 102 ARG A CA 1
ATOM 815 C C . ARG A 1 102 ? -6.844 -11.695 4.688 1 96.75 102 ARG A C 1
ATOM 817 O O . ARG A 1 102 ? -6.902 -12.883 4.383 1 96.75 102 ARG A O 1
ATOM 824 N N . LYS A 1 103 ? -6.953 -10.703 3.799 1 97.38 103 LYS A N 1
ATOM 825 C CA . LYS A 1 103 ? -7.043 -11 2.371 1 97.38 103 LYS A CA 1
ATOM 826 C C . LYS A 1 103 ? -5.836 -11.812 1.901 1 97.38 103 LYS A C 1
ATOM 828 O O . LYS A 1 103 ? -5.984 -12.766 1.144 1 97.38 103 LYS A O 1
ATOM 833 N N . MET A 1 104 ? -4.617 -11.406 2.357 1 97.31 104 MET A N 1
ATOM 834 C CA . MET A 1 104 ? -3.395 -12.094 1.955 1 97.31 104 MET A CA 1
ATOM 835 C C . MET A 1 104 ? -3.383 -13.531 2.471 1 97.31 104 MET A C 1
ATOM 837 O O . MET A 1 104 ? -2.91 -14.438 1.782 1 97.31 104 MET A O 1
ATOM 841 N N . GLN A 1 105 ? -3.873 -13.703 3.66 1 97.44 105 GLN A N 1
ATOM 842 C CA . GLN A 1 105 ? -3.969 -15.055 4.211 1 97.44 105 GLN A CA 1
ATOM 843 C C . GLN A 1 105 ? -4.859 -15.938 3.346 1 97.44 105 GLN A C 1
ATOM 845 O O . GLN A 1 105 ? -4.559 -17.109 3.133 1 97.44 105 GLN A O 1
ATOM 850 N N . THR A 1 106 ? -5.977 -15.391 2.934 1 97.81 106 THR A N 1
ATOM 851 C CA . THR A 1 106 ? -6.887 -16.109 2.055 1 97.81 106 THR A CA 1
ATOM 852 C C . THR A 1 106 ? -6.184 -16.531 0.765 1 97.81 106 THR A C 1
ATOM 854 O O . THR A 1 106 ? -6.352 -17.641 0.287 1 97.81 106 THR A O 1
ATOM 857 N N . VAL A 1 107 ? -5.418 -15.633 0.175 1 97.75 107 VAL A N 1
ATOM 858 C CA . VAL A 1 107 ? -4.676 -15.891 -1.055 1 97.75 107 VAL A CA 1
ATOM 859 C C . VAL A 1 107 ? -3.621 -16.969 -0.807 1 97.75 107 VAL A C 1
ATOM 861 O O . VAL A 1 107 ? -3.43 -17.859 -1.638 1 97.75 107 VAL A O 1
ATOM 864 N N . ARG A 1 108 ? -2.918 -16.891 0.31 1 97.88 108 ARG A N 1
ATOM 865 C CA . ARG A 1 108 ? -1.914 -17.891 0.659 1 97.88 108 ARG A CA 1
ATOM 866 C C . ARG A 1 108 ? -2.547 -19.281 0.822 1 97.88 108 ARG A C 1
ATOM 868 O O . ARG A 1 108 ? -1.978 -20.281 0.395 1 97.88 108 ARG A O 1
ATOM 875 N N . ARG A 1 109 ? -3.707 -19.344 1.471 1 97 109 ARG A N 1
ATOM 876 C CA . ARG A 1 109 ? -4.426 -20.609 1.593 1 97 109 ARG A CA 1
ATOM 877 C C . ARG A 1 109 ? -4.773 -21.188 0.221 1 97 109 ARG A C 1
ATOM 879 O O . ARG A 1 109 ? -4.648 -22.391 -0.006 1 97 109 ARG A O 1
ATOM 886 N N . MET A 1 110 ? -5.254 -20.312 -0.654 1 97.31 110 MET A N 1
ATOM 887 C CA . MET A 1 110 ? -5.535 -20.719 -2.029 1 97.31 110 MET A CA 1
ATOM 888 C C . MET A 1 110 ? -4.293 -21.328 -2.682 1 97.31 110 MET A C 1
ATOM 890 O O . MET A 1 110 ? -4.355 -22.406 -3.273 1 97.31 110 MET A O 1
ATOM 894 N N . TYR A 1 111 ? -3.146 -20.578 -2.598 1 97.62 111 TYR A N 1
ATOM 895 C CA . TYR A 1 111 ? -1.881 -21.062 -3.141 1 97.62 111 TYR A CA 1
ATOM 896 C C . TYR A 1 111 ? -1.534 -22.438 -2.582 1 97.62 111 TYR A C 1
ATOM 898 O O . TYR A 1 111 ? -1.141 -23.328 -3.328 1 97.62 111 TYR A O 1
ATOM 906 N N . ASN A 1 112 ? -1.685 -22.594 -1.282 1 96.12 112 ASN A N 1
ATOM 907 C CA . ASN A 1 112 ? -1.357 -23.859 -0.621 1 96.12 112 ASN A CA 1
ATOM 908 C C . ASN A 1 112 ? -2.229 -25 -1.13 1 96.12 112 ASN A C 1
ATOM 910 O O . ASN A 1 112 ? -1.765 -26.141 -1.25 1 96.12 112 ASN A O 1
ATOM 914 N N . ARG A 1 113 ? -3.484 -24.734 -1.375 1 94.81 113 ARG A N 1
ATOM 915 C CA . ARG A 1 113 ? -4.383 -25.75 -1.904 1 94.81 113 ARG A CA 1
ATOM 916 C C . ARG A 1 113 ? -3.938 -26.203 -3.287 1 94.81 113 ARG A C 1
ATOM 918 O O . ARG A 1 113 ? -4.113 -27.375 -3.646 1 94.81 113 ARG A O 1
ATOM 925 N N . ILE A 1 114 ? -3.428 -25.297 -4.055 1 95.25 114 ILE A N 1
ATOM 926 C CA . ILE A 1 114 ? -2.92 -25.656 -5.375 1 95.25 114 ILE A CA 1
ATOM 927 C C . ILE A 1 114 ? -1.645 -26.484 -5.234 1 95.25 114 ILE A C 1
ATOM 929 O O . ILE A 1 114 ? -1.419 -27.422 -6 1 95.25 114 ILE A O 1
ATOM 933 N N . ASP A 1 115 ? -0.849 -26.141 -4.27 1 91.69 115 ASP A N 1
ATOM 934 C CA . ASP A 1 115 ? 0.457 -26.75 -4.047 1 91.69 115 ASP A CA 1
ATOM 935 C C . ASP A 1 115 ? 0.349 -27.953 -3.107 1 91.69 115 ASP A C 1
ATOM 937 O O . ASP A 1 115 ? 1.35 -28.391 -2.543 1 91.69 115 ASP A O 1
ATOM 941 N N . GLU A 1 116 ? -0.711 -28.562 -2.887 1 85.94 116 GLU A N 1
ATOM 942 C CA . GLU A 1 116 ? -0.905 -29.688 -1.964 1 85.94 116 GLU A CA 1
ATOM 943 C C . GLU A 1 116 ? 0.152 -30.766 -2.174 1 85.94 116 GLU A C 1
ATOM 945 O O . GLU A 1 116 ? 0.375 -31.203 -3.301 1 85.94 116 GLU A O 1
ATOM 950 N N . SER A 1 117 ? 0.819 -31.188 -1.198 1 74.81 117 SER A N 1
ATOM 951 C CA . SER A 1 117 ? 1.969 -32.094 -1.229 1 74.81 117 SER A CA 1
ATOM 952 C C . SER A 1 117 ? 1.58 -33.469 -1.756 1 74.81 117 SER A C 1
ATOM 954 O O . SER A 1 117 ? 2.375 -34.125 -2.428 1 74.81 117 SER A O 1
ATOM 956 N N . VAL A 1 118 ? 0.474 -33.938 -1.502 1 77.62 118 VAL A N 1
ATOM 957 C CA . VAL A 1 118 ? 0.131 -35.281 -1.883 1 77.62 118 VAL A CA 1
ATOM 958 C C . VAL A 1 118 ? -0.311 -35.344 -3.344 1 77.62 118 VAL A C 1
ATOM 960 O O . VAL A 1 118 ? 0.165 -36.156 -4.125 1 77.62 118 VAL A O 1
ATOM 963 N N . ASP A 1 119 ? -1.18 -34.469 -3.779 1 85.06 119 ASP A N 1
ATOM 964 C CA . ASP A 1 119 ? -1.673 -34.406 -5.152 1 85.06 119 ASP A CA 1
ATOM 965 C C . ASP A 1 119 ? -1.76 -32.938 -5.629 1 85.06 119 ASP A C 1
ATOM 967 O O . ASP A 1 119 ? -2.85 -32.375 -5.707 1 85.06 119 ASP A O 1
ATOM 971 N N . PRO A 1 120 ? -0.605 -32.406 -5.996 1 88.88 120 PRO A N 1
ATOM 972 C CA . PRO A 1 120 ? -0.633 -31 -6.426 1 88.88 120 PRO A CA 1
ATOM 973 C C . PRO A 1 120 ? -1.328 -30.812 -7.773 1 88.88 120 PRO A C 1
ATOM 975 O O . PRO A 1 120 ? -1.337 -31.734 -8.602 1 88.88 120 PRO A O 1
ATOM 978 N N . CYS A 1 121 ? -1.939 -29.672 -7.883 1 92.06 121 CYS A N 1
ATOM 979 C CA . CYS A 1 121 ? -2.586 -29.328 -9.141 1 92.06 121 CYS A CA 1
ATOM 980 C C . CYS A 1 121 ? -1.554 -29.016 -10.219 1 92.06 121 CYS A C 1
ATOM 982 O O . CYS A 1 121 ? -1.801 -29.234 -11.406 1 92.06 121 CYS A O 1
ATOM 984 N N . ILE A 1 122 ? -0.442 -28.453 -9.797 1 92.31 122 ILE A N 1
ATOM 985 C CA . ILE A 1 122 ? 0.677 -28.141 -10.68 1 92.31 122 ILE A CA 1
ATOM 986 C C . ILE A 1 122 ? 1.902 -28.953 -10.273 1 92.31 122 ILE A C 1
ATOM 988 O O . ILE A 1 122 ? 2.463 -28.75 -9.195 1 92.31 122 ILE A O 1
ATOM 992 N N . ARG A 1 123 ? 2.277 -29.891 -11.094 1 84.81 123 ARG A N 1
ATOM 993 C CA . ARG A 1 123 ? 3.393 -30.781 -10.789 1 84.81 123 ARG A CA 1
ATOM 994 C C . ARG A 1 123 ? 4.719 -30.047 -10.844 1 84.81 123 ARG A C 1
ATOM 996 O O . ARG A 1 123 ? 4.922 -29.188 -11.703 1 84.81 123 ARG A O 1
ATOM 1003 N N . GLU A 1 124 ? 5.582 -30.438 -10.016 1 80.12 124 GLU A N 1
ATOM 1004 C CA . GLU A 1 124 ? 6.891 -29.797 -9.945 1 80.12 124 GLU A CA 1
ATOM 1005 C C . GLU A 1 124 ? 7.781 -30.219 -11.109 1 80.12 124 GLU A C 1
ATOM 1007 O O . GLU A 1 124 ? 7.621 -31.312 -11.656 1 80.12 124 GLU A O 1
ATOM 1012 N N . GLU A 1 125 ? 8.508 -29.281 -11.57 1 78.12 125 GLU A N 1
ATOM 1013 C CA . GLU A 1 125 ? 9.523 -29.547 -12.594 1 78.12 125 GLU A CA 1
ATOM 1014 C C . GLU A 1 125 ? 10.922 -29.531 -11.992 1 78.12 125 GLU A C 1
ATOM 1016 O O . GLU A 1 125 ? 11.102 -29.203 -10.82 1 78.12 125 GLU A O 1
ATOM 1021 N N . ASP A 1 126 ? 11.828 -30.078 -12.82 1 77.44 126 ASP A N 1
ATOM 1022 C CA . ASP A 1 126 ? 13.227 -30 -12.398 1 77.44 126 ASP A CA 1
ATOM 1023 C C . ASP A 1 126 ? 13.648 -28.562 -12.133 1 77.44 126 ASP A C 1
ATOM 1025 O O . ASP A 1 126 ? 13.523 -27.703 -13.008 1 77.44 126 ASP A O 1
ATOM 1029 N N . ASP A 1 127 ? 14.273 -28.297 -11.102 1 78.69 127 ASP A N 1
ATOM 1030 C CA . ASP A 1 127 ? 14.617 -26.953 -10.648 1 78.69 127 ASP A CA 1
ATOM 1031 C C . ASP A 1 127 ? 15.758 -26.359 -11.477 1 78.69 127 ASP A C 1
ATOM 1033 O O . ASP A 1 127 ? 15.734 -25.188 -11.836 1 78.69 127 ASP A O 1
ATOM 1037 N N . GLU A 1 128 ? 16.609 -27.172 -11.852 1 82.81 128 GLU A N 1
ATOM 1038 C CA . GLU A 1 128 ? 17.812 -26.656 -12.531 1 82.81 128 GLU A CA 1
ATOM 1039 C C . GLU A 1 128 ? 17.453 -26 -13.859 1 82.81 128 GLU A C 1
ATOM 1041 O O . GLU A 1 128 ? 17.922 -24.906 -14.156 1 82.81 128 GLU A O 1
ATOM 1046 N N . GLU A 1 129 ? 16.609 -26.625 -14.633 1 81.94 129 GLU A N 1
ATOM 1047 C CA . GLU A 1 129 ? 16.281 -26.109 -15.953 1 81.94 129 GLU A CA 1
ATOM 1048 C C . GLU A 1 129 ? 15.422 -24.859 -15.859 1 81.94 129 GLU A C 1
ATOM 1050 O O . GLU A 1 129 ? 15.641 -23.891 -16.578 1 81.94 129 GLU A O 1
ATOM 1055 N N . ARG A 1 130 ? 14.469 -24.812 -14.914 1 86.44 130 ARG A N 1
ATOM 1056 C CA . ARG A 1 130 ? 13.57 -23.672 -14.836 1 86.44 130 ARG A CA 1
ATOM 1057 C C . ARG A 1 130 ? 14.289 -22.438 -14.289 1 86.44 130 ARG A C 1
ATOM 1059 O O . ARG A 1 130 ? 13.969 -21.312 -14.648 1 86.44 130 ARG A O 1
ATOM 1066 N N . MET A 1 131 ? 15.273 -22.688 -13.43 1 89.75 131 MET A N 1
ATOM 1067 C CA . MET A 1 131 ? 15.984 -21.594 -12.773 1 89.75 131 MET A CA 1
ATOM 1068 C C . MET A 1 131 ? 16.766 -20.766 -13.789 1 89.75 131 MET A C 1
ATOM 1070 O O . MET A 1 131 ? 17.062 -19.594 -13.539 1 89.75 131 MET A O 1
ATOM 1074 N N . MET A 1 132 ? 17.094 -21.391 -14.906 1 87.31 132 MET A N 1
ATOM 1075 C CA . MET A 1 132 ? 17.781 -20.656 -15.961 1 87.31 132 MET A CA 1
ATOM 1076 C C . MET A 1 132 ? 16.922 -19.516 -16.484 1 87.31 132 MET A C 1
ATOM 1078 O O . MET A 1 132 ? 17.438 -18.578 -17.109 1 87.31 132 MET A O 1
ATOM 1082 N N . CYS A 1 133 ? 15.664 -19.609 -16.234 1 92.31 133 CYS A N 1
ATOM 1083 C CA . CYS A 1 133 ? 14.734 -18.641 -16.781 1 92.31 133 CYS A CA 1
ATOM 1084 C C . CYS A 1 133 ? 14.398 -17.562 -15.75 1 92.31 133 CYS A C 1
ATOM 1086 O O . CYS A 1 133 ? 13.609 -16.656 -16.031 1 92.31 133 CYS A O 1
ATOM 1088 N N . PHE A 1 134 ? 15.008 -17.641 -14.57 1 93.38 134 PHE A N 1
ATOM 1089 C CA . PHE A 1 134 ? 14.75 -16.656 -13.531 1 93.38 134 PHE A CA 1
ATOM 1090 C C . PHE A 1 134 ? 15.266 -15.281 -13.945 1 93.38 134 PHE A C 1
ATOM 1092 O O . PHE A 1 134 ? 16.359 -15.164 -14.5 1 93.38 134 PHE A O 1
ATOM 1099 N N . LYS A 1 135 ? 14.508 -14.305 -13.734 1 93.75 135 LYS A N 1
ATOM 1100 C CA . LYS A 1 135 ? 14.891 -12.906 -13.891 1 93.75 135 LYS A CA 1
ATOM 1101 C C . LYS A 1 135 ? 14.5 -12.086 -12.664 1 93.75 135 LYS A C 1
ATOM 1103 O O . LYS A 1 135 ? 13.531 -12.406 -11.984 1 93.75 135 LYS A O 1
ATOM 1108 N N . GLU A 1 136 ? 15.312 -11.156 -12.445 1 92.88 136 GLU A N 1
ATOM 1109 C CA . GLU A 1 136 ? 14.977 -10.227 -11.375 1 92.88 136 GLU A CA 1
ATOM 1110 C C . GLU A 1 136 ? 14.086 -9.102 -11.883 1 92.88 136 GLU A C 1
ATOM 1112 O O . GLU A 1 136 ? 14.43 -8.422 -12.859 1 92.88 136 GLU A O 1
ATOM 1117 N N . PHE A 1 137 ? 12.992 -8.953 -11.258 1 90.81 137 PHE A N 1
ATOM 1118 C CA . PHE A 1 137 ? 12.078 -7.863 -11.57 1 90.81 137 PHE A CA 1
ATOM 1119 C C . PHE A 1 137 ? 12.109 -6.793 -10.484 1 90.81 137 PHE A C 1
ATOM 1121 O O . PHE A 1 137 ? 12.297 -7.105 -9.305 1 90.81 137 PHE A O 1
ATOM 1128 N N . THR A 1 138 ? 12.023 -5.605 -10.898 1 89.25 138 THR A N 1
ATOM 1129 C CA . THR A 1 138 ? 11.852 -4.484 -9.977 1 89.25 138 THR A CA 1
ATOM 1130 C C . THR A 1 138 ? 10.641 -3.648 -10.375 1 89.25 138 THR A C 1
ATOM 1132 O O . THR A 1 138 ? 10.602 -3.076 -11.469 1 89.25 138 THR A O 1
ATOM 1135 N N . THR A 1 139 ? 9.672 -3.674 -9.5 1 88.31 139 THR A N 1
ATOM 1136 C CA . THR A 1 139 ? 8.406 -3.002 -9.789 1 88.31 139 THR A CA 1
ATOM 1137 C C . THR A 1 139 ? 7.887 -2.266 -8.562 1 88.31 139 THR A C 1
ATOM 1139 O O . THR A 1 139 ? 8.484 -2.342 -7.488 1 88.31 139 THR A O 1
ATOM 1142 N N . SER A 1 140 ? 6.809 -1.447 -8.75 1 87.31 140 SER A N 1
ATOM 1143 C CA . SER A 1 140 ? 6.07 -0.948 -7.598 1 87.31 140 SER A CA 1
ATOM 1144 C C . SER A 1 140 ? 5.285 -2.066 -6.918 1 87.31 140 SER A C 1
ATOM 1146 O O . SER A 1 140 ? 4.984 -3.088 -7.539 1 87.31 140 SER A O 1
ATOM 1148 N N . PRO A 1 141 ? 4.965 -1.854 -5.637 1 90.25 141 PRO A N 1
ATOM 1149 C CA . PRO A 1 141 ? 4.102 -2.842 -4.984 1 90.25 141 PRO A CA 1
ATOM 1150 C C . PRO A 1 141 ? 2.787 -3.059 -5.727 1 90.25 141 PRO A C 1
ATOM 1152 O O . PRO A 1 141 ? 2.299 -4.188 -5.809 1 90.25 141 PRO A O 1
ATOM 1155 N N . TYR A 1 142 ? 2.197 -2.029 -6.266 1 91.44 142 TYR A N 1
ATOM 1156 C CA . TYR A 1 142 ? 0.974 -2.137 -7.051 1 91.44 142 TYR A CA 1
ATOM 1157 C C . TYR A 1 142 ? 1.163 -3.09 -8.227 1 91.44 142 TYR A C 1
ATOM 1159 O O . TYR A 1 142 ? 0.387 -4.035 -8.398 1 91.44 142 TYR A O 1
ATOM 1167 N N . GLU A 1 143 ? 2.211 -2.842 -8.961 1 91.75 143 GLU A N 1
ATOM 1168 C CA . GLU A 1 143 ? 2.469 -3.648 -10.148 1 91.75 143 GLU A CA 1
ATOM 1169 C C . GLU A 1 143 ? 2.76 -5.102 -9.781 1 91.75 143 GLU A C 1
ATOM 1171 O O . GLU A 1 143 ? 2.385 -6.02 -10.508 1 91.75 143 GLU A O 1
ATOM 1176 N N . MET A 1 144 ? 3.549 -5.297 -8.703 1 93.75 144 MET A N 1
ATOM 1177 C CA . MET A 1 144 ? 3.838 -6.66 -8.266 1 93.75 144 MET A CA 1
ATOM 1178 C C . MET A 1 144 ? 2.551 -7.414 -7.953 1 93.75 144 MET A C 1
ATOM 1180 O O . MET A 1 144 ? 2.383 -8.562 -8.367 1 93.75 144 MET A O 1
ATOM 1184 N N . LEU A 1 145 ? 1.629 -6.77 -7.223 1 95.31 145 LEU A N 1
ATOM 1185 C CA . LEU A 1 145 ? 0.378 -7.414 -6.836 1 95.31 145 LEU A CA 1
ATOM 1186 C C . LEU A 1 145 ? -0.506 -7.656 -8.055 1 95.31 145 LEU A C 1
ATOM 1188 O O . LEU A 1 145 ? -1.234 -8.648 -8.109 1 95.31 145 LEU A O 1
ATOM 1192 N N . VAL A 1 146 ? -0.477 -6.77 -9.047 1 95.81 146 VAL A N 1
ATOM 1193 C CA . VAL A 1 146 ? -1.178 -6.996 -10.305 1 95.81 146 VAL A CA 1
ATOM 1194 C C . VAL A 1 146 ? -0.616 -8.234 -10.992 1 95.81 146 VAL A C 1
ATOM 1196 O O . VAL A 1 146 ? -1.37 -9.047 -11.539 1 95.81 146 VAL A O 1
ATOM 1199 N N . LEU A 1 147 ? 0.723 -8.32 -10.969 1 96.5 147 LEU A N 1
ATOM 1200 C CA . LEU A 1 147 ? 1.362 -9.508 -11.523 1 96.5 147 LEU A CA 1
ATOM 1201 C C . LEU A 1 147 ? 0.865 -10.773 -10.82 1 96.5 147 LEU A C 1
ATOM 1203 O O . LEU A 1 147 ? 0.573 -11.773 -11.477 1 96.5 147 LEU A O 1
ATOM 1207 N N . VAL A 1 148 ? 0.781 -10.789 -9.516 1 97.75 148 VAL A N 1
ATOM 1208 C CA . VAL A 1 148 ? 0.282 -11.922 -8.734 1 97.75 148 VAL A CA 1
ATOM 1209 C C . VAL A 1 148 ? -1.134 -12.273 -9.188 1 97.75 148 VAL A C 1
ATOM 1211 O O . VAL A 1 148 ? -1.43 -13.438 -9.469 1 97.75 148 VAL A O 1
ATOM 1214 N N . LYS A 1 149 ? -1.992 -11.289 -9.219 1 98.38 149 LYS A N 1
ATOM 1215 C CA . LYS A 1 149 ? -3.373 -11.508 -9.641 1 98.38 149 LYS A CA 1
ATOM 1216 C C . LYS A 1 149 ? -3.432 -12.141 -11.023 1 98.38 149 LYS A C 1
ATOM 1218 O O . LYS A 1 149 ? -4.145 -13.125 -11.234 1 98.38 149 LYS A O 1
ATOM 1223 N N . ASP A 1 150 ? -2.725 -11.539 -11.938 1 97.31 150 ASP A N 1
ATOM 1224 C CA . ASP A 1 150 ? -2.721 -12.016 -13.32 1 97.31 150 ASP A CA 1
ATOM 1225 C C . ASP A 1 150 ? -2.229 -13.461 -13.398 1 97.31 150 ASP A C 1
ATOM 1227 O O . ASP A 1 150 ? -2.734 -14.25 -14.195 1 97.31 150 ASP A O 1
ATOM 1231 N N . PHE A 1 151 ? -1.254 -13.703 -12.625 1 98.44 151 PHE A N 1
ATOM 1232 C CA . PHE A 1 151 ? -0.708 -15.055 -12.602 1 98.44 151 PHE A CA 1
ATOM 1233 C C . PHE A 1 151 ? -1.777 -16.062 -12.195 1 98.44 151 PHE A C 1
ATOM 1235 O O . PHE A 1 151 ? -1.938 -17.109 -12.836 1 98.44 151 PHE A O 1
ATOM 1242 N N . PHE A 1 152 ? -2.541 -15.82 -11.148 1 98.31 152 PHE A N 1
ATOM 1243 C CA . PHE A 1 152 ? -3.57 -16.734 -10.688 1 98.31 152 PHE A CA 1
ATOM 1244 C C . PHE A 1 152 ? -4.738 -16.781 -11.664 1 98.31 152 PHE A C 1
ATOM 1246 O O . PHE A 1 152 ? -5.383 -17.812 -11.828 1 98.31 152 PHE A O 1
ATOM 1253 N N . GLN A 1 153 ? -4.977 -15.648 -12.32 1 97.69 153 GLN A N 1
ATOM 1254 C CA . GLN A 1 153 ? -5.973 -15.664 -13.383 1 97.69 153 GLN A CA 1
ATOM 1255 C C . GLN A 1 153 ? -5.559 -16.609 -14.508 1 97.69 153 GLN A C 1
ATOM 1257 O O . GLN A 1 153 ? -6.398 -17.312 -15.07 1 97.69 153 GLN A O 1
ATOM 1262 N N . ASP A 1 154 ? -4.305 -16.594 -14.875 1 96.31 154 ASP A N 1
ATOM 1263 C CA . ASP A 1 154 ? -3.773 -17.516 -15.875 1 96.31 154 ASP A CA 1
ATOM 1264 C C . ASP A 1 154 ? -3.971 -18.969 -15.438 1 96.31 154 ASP A C 1
ATOM 1266 O O . ASP A 1 154 ? -4.422 -19.797 -16.219 1 96.31 154 ASP A O 1
ATOM 1270 N N . ILE A 1 155 ? -3.637 -19.25 -14.203 1 97.31 155 ILE A N 1
ATOM 1271 C CA . ILE A 1 155 ? -3.791 -20.609 -13.688 1 97.31 155 ILE A CA 1
ATOM 1272 C C . ILE A 1 155 ? -5.258 -21.016 -13.75 1 97.31 155 ILE A C 1
ATOM 1274 O O . ILE A 1 155 ? -5.578 -22.125 -14.18 1 97.31 155 ILE A O 1
ATOM 1278 N N . LYS A 1 156 ? -6.105 -20.125 -13.297 1 96.31 156 LYS A N 1
ATOM 1279 C CA . LYS A 1 156 ? -7.543 -20.406 -13.305 1 96.31 156 LYS A CA 1
ATOM 1280 C C . LYS A 1 156 ? -8.016 -20.781 -14.703 1 96.31 156 LYS A C 1
ATOM 1282 O O . LYS A 1 156 ? -8.734 -21.766 -14.875 1 96.31 156 LYS A O 1
ATOM 1287 N N . ARG A 1 157 ? -7.613 -20.016 -15.688 1 95.75 157 ARG A N 1
ATOM 1288 C CA . ARG A 1 157 ? -8 -20.266 -17.062 1 95.75 157 ARG A CA 1
ATOM 1289 C C . ARG A 1 157 ? -7.504 -21.625 -17.531 1 95.75 157 ARG A C 1
ATOM 1291 O O . ARG A 1 157 ? -8.25 -22.391 -18.156 1 95.75 157 ARG A O 1
ATOM 1298 N N . LEU A 1 158 ? -6.273 -21.953 -17.203 1 96.19 158 LEU A N 1
ATOM 1299 C CA . LEU A 1 158 ? -5.695 -23.234 -17.625 1 96.19 158 LEU A CA 1
ATOM 1300 C C . LEU A 1 158 ? -6.414 -24.406 -16.938 1 96.19 158 LEU A C 1
ATOM 1302 O O . LEU A 1 158 ? -6.715 -25.406 -17.594 1 96.19 158 LEU A O 1
ATOM 1306 N N . LEU A 1 159 ? -6.672 -24.266 -15.625 1 94.31 159 LEU A N 1
ATOM 1307 C CA . LEU A 1 159 ? -7.371 -25.312 -14.891 1 94.31 159 LEU A CA 1
ATOM 1308 C C . LEU A 1 159 ? -8.789 -25.5 -15.422 1 94.31 159 LEU A C 1
ATOM 1310 O O . LEU A 1 159 ? -9.266 -26.625 -15.562 1 94.31 159 LEU A O 1
ATOM 1314 N N . GLN A 1 160 ? -9.43 -24.422 -15.742 1 92.31 160 GLN A N 1
ATOM 1315 C CA . GLN A 1 160 ? -10.781 -24.484 -16.297 1 92.31 160 GLN A CA 1
ATOM 1316 C C . GLN A 1 160 ? -10.773 -25.172 -17.656 1 92.31 160 GLN A C 1
ATOM 1318 O O . GLN A 1 160 ? -11.773 -25.781 -18.062 1 92.31 160 GLN A O 1
ATOM 1323 N N . ASN A 1 161 ? -9.703 -25.141 -18.391 1 91.81 161 ASN A N 1
ATOM 1324 C CA . ASN A 1 161 ? -9.531 -25.812 -19.672 1 91.81 161 ASN A CA 1
ATOM 1325 C C . ASN A 1 161 ? -9.016 -27.234 -19.484 1 91.81 161 ASN A C 1
ATOM 1327 O O . ASN A 1 161 ? -8.5 -27.844 -20.422 1 91.81 161 ASN A O 1
ATOM 1331 N N . GLN A 1 162 ? -9.031 -27.766 -18.297 1 88.94 162 GLN A N 1
ATOM 1332 C CA . GLN A 1 162 ? -8.695 -29.125 -17.922 1 88.94 162 GLN A CA 1
ATOM 1333 C C . GLN A 1 162 ? -7.223 -29.422 -18.172 1 88.94 162 GLN A C 1
ATOM 1335 O O . GLN A 1 162 ? -6.859 -30.531 -18.562 1 88.94 162 GLN A O 1
ATOM 1340 N N . GLU A 1 163 ? -6.523 -28.344 -18.031 1 91 163 GLU A N 1
ATOM 1341 C CA . GLU A 1 163 ? -5.082 -28.547 -18.109 1 91 163 GLU A CA 1
ATOM 1342 C C . GLU A 1 163 ? -4.586 -29.359 -16.906 1 91 163 GLU A C 1
ATOM 1344 O O . GLU A 1 163 ? -5.02 -29.125 -15.773 1 91 163 GLU A O 1
ATOM 1349 N N . THR A 1 164 ? -3.611 -30.359 -17.156 1 88.19 164 THR A N 1
ATOM 1350 C CA . THR A 1 164 ? -3.135 -31.234 -16.094 1 88.19 164 THR A CA 1
ATOM 1351 C C . THR A 1 164 ? -1.699 -30.891 -15.703 1 88.19 164 THR A C 1
ATOM 1353 O O . THR A 1 164 ? -1.177 -31.391 -14.711 1 88.19 164 THR A O 1
ATOM 1356 N N . PHE A 1 165 ? -1.017 -30.109 -16.438 1 92.38 165 PHE A N 1
ATOM 1357 C CA . PHE A 1 165 ? 0.351 -29.656 -16.203 1 92.38 165 PHE A CA 1
ATOM 1358 C C . PHE A 1 165 ? 1.322 -30.828 -16.25 1 92.38 165 PHE A C 1
ATOM 1360 O O . PHE A 1 165 ? 2.277 -30.875 -15.469 1 92.38 165 PHE A O 1
ATOM 1367 N N . GLU A 1 166 ? 1.122 -31.797 -17.109 1 89.56 166 GLU A N 1
ATOM 1368 C CA . GLU A 1 166 ? 2 -32.969 -17.266 1 89.56 166 GLU A CA 1
ATOM 1369 C C . GLU A 1 166 ? 3.064 -32.688 -18.328 1 89.56 166 GLU A C 1
ATOM 1371 O O . GLU A 1 166 ? 4.035 -33.438 -18.438 1 89.56 166 GLU A O 1
ATOM 1376 N N . LYS A 1 167 ? 2.848 -31.656 -19.016 1 91.62 167 LYS A N 1
ATOM 1377 C CA . LYS A 1 167 ? 3.74 -31.328 -20.125 1 91.62 167 LYS A CA 1
ATOM 1378 C C . LYS A 1 167 ? 5.191 -31.234 -19.656 1 91.62 167 LYS A C 1
ATOM 1380 O O . LYS A 1 167 ? 5.473 -30.625 -18.625 1 91.62 167 LYS A O 1
ATOM 1385 N N . ASP A 1 168 ? 6.07 -31.891 -20.344 1 92.25 168 ASP A N 1
ATOM 1386 C CA . ASP A 1 168 ? 7.504 -31.703 -20.125 1 92.25 168 ASP A CA 1
ATOM 1387 C C . ASP A 1 168 ? 7.988 -30.406 -20.75 1 92.25 168 ASP A C 1
ATOM 1389 O O . ASP A 1 168 ? 7.945 -30.234 -21.969 1 92.25 168 ASP A O 1
ATOM 1393 N N . CYS A 1 169 ? 8.5 -29.516 -19.938 1 93.56 169 CYS A N 1
ATOM 1394 C CA . CYS A 1 169 ? 8.828 -28.172 -20.375 1 93.56 169 CYS A CA 1
ATOM 1395 C C . CYS A 1 169 ? 10.328 -28.016 -20.609 1 93.56 169 CYS A C 1
ATOM 1397 O O . CYS A 1 169 ? 10.805 -26.906 -20.891 1 93.56 169 CYS A O 1
ATOM 1399 N N . SER A 1 170 ? 11.109 -29.031 -20.484 1 90.31 170 SER A N 1
ATOM 1400 C CA . SER A 1 170 ? 12.57 -28.984 -20.562 1 90.31 170 SER A CA 1
ATOM 1401 C C . SER A 1 170 ? 13.039 -28.344 -21.859 1 90.31 170 SER A C 1
ATOM 1403 O O . SER A 1 170 ? 13.898 -27.453 -21.844 1 90.31 170 SER A O 1
ATOM 1405 N N . HIS A 1 171 ? 12.508 -28.797 -22.984 1 91.25 171 HIS A N 1
ATOM 1406 C CA . HIS A 1 171 ? 12.93 -28.281 -24.281 1 91.25 171 HIS A CA 1
ATOM 1407 C C . HIS A 1 171 ? 12.609 -26.797 -24.406 1 91.25 171 HIS A C 1
ATOM 1409 O O . HIS A 1 171 ? 13.383 -26.031 -24.984 1 91.25 171 HIS A O 1
ATOM 1415 N N . ILE A 1 172 ? 11.484 -26.375 -23.844 1 93.19 172 ILE A N 1
ATOM 1416 C CA . ILE A 1 172 ? 11.047 -25 -23.922 1 93.19 172 ILE A CA 1
ATOM 1417 C C . ILE A 1 172 ? 11.984 -24.109 -23.094 1 93.19 172 ILE A C 1
ATOM 1419 O O . ILE A 1 172 ? 12.406 -23.047 -23.547 1 93.19 172 ILE A O 1
ATOM 1423 N N . TYR A 1 173 ? 12.328 -24.547 -21.859 1 93.19 173 TYR A N 1
ATOM 1424 C CA . TYR A 1 173 ? 13.242 -23.797 -21 1 93.19 173 TYR A CA 1
ATOM 1425 C C . TYR A 1 173 ? 14.594 -23.609 -21.688 1 93.19 173 TYR A C 1
ATOM 1427 O O . TYR A 1 173 ? 15.133 -22.5 -21.688 1 93.19 173 TYR A O 1
ATOM 1435 N N . ARG A 1 174 ? 15.148 -24.656 -22.266 1 90.5 174 ARG A N 1
ATOM 1436 C CA . ARG A 1 174 ? 16.469 -24.625 -22.906 1 90.5 174 ARG A CA 1
ATOM 1437 C C . ARG A 1 174 ? 16.469 -23.672 -24.094 1 90.5 174 ARG A C 1
ATOM 1439 O O . ARG A 1 174 ? 17.438 -22.953 -24.328 1 90.5 174 ARG A O 1
ATOM 1446 N N . ARG A 1 175 ? 15.422 -23.719 -24.812 1 91.94 175 ARG A N 1
ATOM 1447 C CA . ARG A 1 175 ? 15.312 -22.891 -26 1 91.94 175 ARG A CA 1
ATOM 1448 C C . ARG A 1 175 ? 15.117 -21.422 -25.641 1 91.94 175 ARG A C 1
ATOM 1450 O O . ARG A 1 175 ? 15.742 -20.547 -26.219 1 91.94 175 ARG A O 1
ATOM 1457 N N . ALA A 1 176 ? 14.258 -21.109 -24.641 1 92.19 176 ALA A N 1
ATOM 1458 C CA . ALA A 1 176 ? 13.82 -19.75 -24.344 1 92.19 176 ALA A CA 1
ATOM 1459 C C . ALA A 1 176 ? 14.812 -19.047 -23.406 1 92.19 176 ALA A C 1
ATOM 1461 O O . ALA A 1 176 ? 14.898 -17.828 -23.391 1 92.19 176 ALA A O 1
ATOM 1462 N N . CYS A 1 177 ? 15.43 -19.703 -22.594 1 91.38 177 CYS A N 1
ATOM 1463 C CA . CYS A 1 177 ? 16.344 -19.156 -21.594 1 91.38 177 CYS A CA 1
ATOM 1464 C C . CYS A 1 177 ? 17.703 -19.812 -21.672 1 91.38 177 CYS A C 1
ATOM 1466 O O . CYS A 1 177 ? 18.125 -20.516 -20.75 1 91.38 177 CYS A O 1
ATOM 1468 N N . PRO A 1 178 ? 18.406 -19.469 -22.781 1 78.88 178 PRO A N 1
ATOM 1469 C CA . PRO A 1 178 ? 19.703 -20.109 -22.953 1 78.88 178 PRO A CA 1
ATOM 1470 C C . PRO A 1 178 ? 20.75 -19.578 -21.984 1 78.88 178 PRO A C 1
ATOM 1472 O O . PRO A 1 178 ? 20.766 -18.391 -21.672 1 78.88 178 PRO A O 1
ATOM 1475 N N . GLY A 1 179 ? 20.781 -20.203 -20.781 1 69.81 179 GLY A N 1
ATOM 1476 C CA . GLY A 1 179 ? 21.828 -19.844 -19.844 1 69.81 179 GLY A CA 1
ATOM 1477 C C . GLY A 1 179 ? 23.047 -19.25 -20.516 1 69.81 179 GLY A C 1
ATOM 1478 O O . GLY A 1 179 ? 23.094 -19.109 -21.734 1 69.81 179 GLY A O 1
ATOM 1479 N N . PRO A 1 180 ? 23.766 -18.406 -19.625 1 59.59 180 PRO A N 1
ATOM 1480 C CA . PRO A 1 180 ? 24.984 -17.891 -20.266 1 59.59 180 PRO A CA 1
ATOM 1481 C C . PRO A 1 180 ? 25.703 -18.953 -21.078 1 59.59 180 PRO A C 1
ATOM 1483 O O . PRO A 1 180 ? 25.766 -20.109 -20.688 1 59.59 180 PRO A O 1
ATOM 1486 N N . ARG A 1 181 ? 25.5 -18.938 -22.406 1 54.78 181 ARG A N 1
ATOM 1487 C CA . ARG A 1 181 ? 26.312 -19.812 -23.234 1 54.78 181 ARG A CA 1
ATOM 1488 C C . ARG A 1 181 ? 27.672 -20.062 -22.594 1 54.78 181 ARG A C 1
ATOM 1490 O O . ARG A 1 181 ? 28.266 -19.141 -22.031 1 54.78 181 ARG A O 1
ATOM 1497 N N . LYS A 1 182 ? 27.812 -21.156 -22.047 1 49.38 182 LYS A N 1
ATOM 1498 C CA . LYS A 1 182 ? 29.219 -21.406 -21.781 1 49.38 182 LYS A CA 1
ATOM 1499 C C . LYS A 1 182 ? 30.109 -20.812 -22.891 1 49.38 182 LYS A C 1
ATOM 1501 O O . LYS A 1 182 ? 29.812 -20.984 -24.062 1 49.38 182 LYS A O 1
ATOM 1506 N N . ALA A 1 183 ? 30.766 -19.781 -22.625 1 51.62 183 ALA A N 1
ATOM 1507 C CA . ALA A 1 183 ? 31.812 -19.297 -23.516 1 51.62 183 ALA A CA 1
ATOM 1508 C C . ALA A 1 183 ? 32.469 -20.438 -24.266 1 51.62 183 ALA A C 1
ATOM 1510 O O . ALA A 1 183 ? 33.062 -21.328 -23.656 1 51.62 183 ALA A O 1
ATOM 1511 N N . GLY A 1 184 ? 31.734 -21.109 -25.109 1 39.78 184 GLY A N 1
ATOM 1512 C CA . GLY A 1 184 ? 32.438 -22.125 -25.891 1 39.78 184 GLY A CA 1
ATOM 1513 C C . GLY A 1 184 ? 33.906 -21.844 -26.062 1 39.78 184 GLY A C 1
ATOM 1514 O O . GLY A 1 184 ? 34.312 -20.688 -26.062 1 39.78 184 GLY A O 1
ATOM 1515 N N . SER A 1 185 ? 34.719 -22.859 -25.594 1 44.5 185 SER A N 1
ATOM 1516 C CA . SER A 1 185 ? 36.156 -22.891 -25.75 1 44.5 185 SER A CA 1
ATOM 1517 C C . SER A 1 185 ? 36.594 -22.328 -27.109 1 44.5 185 SER A C 1
ATOM 1519 O O . SER A 1 185 ? 36.062 -22.781 -28.156 1 44.5 185 SER A O 1
ATOM 1521 N N . SER A 1 186 ? 36.719 -21 -27.156 1 46.22 186 SER A N 1
ATOM 1522 C CA . SER A 1 186 ? 37.406 -20.438 -28.328 1 46.22 186 SER A CA 1
ATOM 1523 C C . SER A 1 186 ? 38.438 -21.422 -28.875 1 46.22 186 SER A C 1
ATOM 1525 O O . SER A 1 186 ? 39.25 -21.969 -28.125 1 46.22 186 SER A O 1
ATOM 1527 N N . PRO A 1 187 ? 38.062 -22.094 -29.891 1 45.59 187 PRO A N 1
ATOM 1528 C CA . PRO A 1 187 ? 39.125 -22.906 -30.484 1 45.59 187 PRO A CA 1
ATOM 1529 C C . PRO A 1 187 ? 40.469 -22.172 -30.531 1 45.59 187 PRO A C 1
ATOM 1531 O O . PRO A 1 187 ? 40.5 -20.969 -30.844 1 45.59 187 PRO A O 1
ATOM 1534 N N . GLY A 1 188 ? 41.281 -22.359 -29.469 1 43.34 188 GLY A N 1
ATOM 1535 C CA . GLY A 1 188 ? 42.656 -21.859 -29.469 1 43.34 188 GLY A CA 1
ATOM 1536 C C . GLY A 1 188 ? 43.25 -21.828 -30.859 1 43.34 188 GLY A C 1
ATOM 1537 O O . GLY A 1 188 ? 43.031 -22.719 -31.672 1 43.34 188 GLY A O 1
ATOM 1538 N N . LEU A 1 189 ? 43.344 -20.688 -31.453 1 44.47 189 LEU A N 1
ATOM 1539 C CA . LEU A 1 189 ? 44.094 -20.422 -32.656 1 44.47 189 LEU A CA 1
ATOM 1540 C C . LEU A 1 189 ? 45.375 -21.234 -32.688 1 44.47 189 LEU A C 1
ATOM 1542 O O . LEU A 1 189 ? 46.125 -21.234 -31.734 1 44.47 189 LEU A O 1
ATOM 1546 N N . ALA A 1 190 ? 45.406 -22.438 -33.312 1 45.59 190 ALA A N 1
ATOM 1547 C CA . ALA A 1 190 ? 46.594 -23.188 -33.688 1 45.59 190 ALA A CA 1
ATOM 1548 C C . ALA A 1 190 ? 47.688 -22.25 -34.219 1 45.59 190 ALA A C 1
ATOM 1550 O O . ALA A 1 190 ? 47.469 -21.594 -35.25 1 45.59 190 ALA A O 1
ATOM 1551 N N . SER A 1 191 ? 48.344 -21.516 -33.312 1 38.31 191 SER A N 1
ATOM 1552 C CA . SER A 1 191 ? 49.562 -20.797 -33.75 1 38.31 191 SER A CA 1
ATOM 1553 C C . SER A 1 191 ? 50.469 -21.703 -34.562 1 38.31 191 SER A C 1
ATOM 1555 O O . SER A 1 191 ? 50.875 -22.766 -34.094 1 38.31 191 SER A O 1
ATOM 1557 N N . THR A 1 192 ? 50.281 -21.797 -35.844 1 36.22 192 THR A N 1
ATOM 1558 C CA . THR A 1 192 ? 51.281 -22.328 -36.781 1 36.22 192 THR A CA 1
ATOM 1559 C C . THR A 1 192 ? 52.656 -21.766 -36.5 1 36.22 192 THR A C 1
ATOM 1561 O O . THR A 1 192 ? 52.875 -20.547 -36.594 1 36.22 192 THR A O 1
ATOM 1564 N N . GLN A 1 193 ? 53.406 -22.5 -35.594 1 26.84 193 GLN A N 1
ATOM 1565 C CA . GLN A 1 193 ? 54.844 -22.406 -35.812 1 26.84 193 GLN A CA 1
ATOM 1566 C C . GLN A 1 193 ? 55.219 -23.031 -37.156 1 26.84 193 GLN A C 1
ATOM 1568 O O . GLN A 1 193 ? 54.781 -24.125 -37.469 1 26.84 193 GLN A O 1
ATOM 1573 N N . MET B 1 1 ? -18.891 77.938 26.109 1 35.53 1 MET B N 1
ATOM 1574 C CA . MET B 1 1 ? -19.547 76.812 25.469 1 35.53 1 MET B CA 1
ATOM 1575 C C . MET B 1 1 ? -18.547 75.688 25.141 1 35.53 1 MET B C 1
ATOM 1577 O O . MET B 1 1 ? -18.859 74.812 24.375 1 35.53 1 MET B O 1
ATOM 1581 N N . PRO B 1 2 ? -17.391 75.688 25.391 1 49.91 2 PRO B N 1
ATOM 1582 C CA . PRO B 1 2 ? -16.203 75 24.906 1 49.91 2 PRO B CA 1
ATOM 1583 C C . PRO B 1 2 ? -16.219 73.5 25.188 1 49.91 2 PRO B C 1
ATOM 1585 O O . PRO B 1 2 ? -15.906 72.75 24.312 1 49.91 2 PRO B O 1
ATOM 1588 N N . ARG B 1 3 ? -16.109 72.938 26.438 1 58.91 3 ARG B N 1
ATOM 1589 C CA . ARG B 1 3 ? -15.359 71.812 26.891 1 58.91 3 ARG B CA 1
ATOM 1590 C C . ARG B 1 3 ? -16.203 70.5 26.812 1 58.91 3 ARG B C 1
ATOM 1592 O O . ARG B 1 3 ? -15.766 69.438 27.25 1 58.91 3 ARG B O 1
ATOM 1599 N N . LEU B 1 4 ? -17.594 70.562 26.516 1 61.19 4 LEU B N 1
ATOM 1600 C CA . LEU B 1 4 ? -18.453 69.375 26.562 1 61.19 4 LEU B CA 1
ATOM 1601 C C . LEU B 1 4 ? -18.25 68.5 25.328 1 61.19 4 LEU B C 1
ATOM 1603 O O . LEU B 1 4 ? -18.719 67.375 25.297 1 61.19 4 LEU B O 1
ATOM 1607 N N . GLY B 1 5 ? -17.578 68.875 24.312 1 60.16 5 GLY B N 1
ATOM 1608 C CA . GLY B 1 5 ? -17.422 68.062 23.109 1 60.16 5 GLY B CA 1
ATOM 1609 C C . GLY B 1 5 ? -16.375 67 23.266 1 60.16 5 GLY B C 1
ATOM 1610 O O . GLY B 1 5 ? -16.531 65.875 22.719 1 60.16 5 GLY B O 1
ATOM 1611 N N . ALA B 1 6 ? -15.352 67.25 24.062 1 64 6 ALA B N 1
ATOM 1612 C CA . ALA B 1 6 ? -14.242 66.312 24.156 1 64 6 ALA B CA 1
ATOM 1613 C C . ALA B 1 6 ? -14.633 65.125 24.984 1 64 6 ALA B C 1
ATOM 1615 O O . ALA B 1 6 ? -14.102 64 24.766 1 64 6 ALA B O 1
ATOM 1616 N N . LYS B 1 7 ? -15.422 65.125 25.812 1 66.25 7 LYS B N 1
ATOM 1617 C CA . LYS B 1 7 ? -15.781 64.062 26.688 1 66.25 7 LYS B CA 1
ATOM 1618 C C . LYS B 1 7 ? -16.656 63.031 25.953 1 66.25 7 LYS B C 1
ATOM 1620 O O . LYS B 1 7 ? -16.516 61.812 26.141 1 66.25 7 LYS B O 1
ATOM 1625 N N . VAL B 1 8 ? -17.484 63.5 25.062 1 70.5 8 VAL B N 1
ATOM 1626 C CA . VAL B 1 8 ? -18.359 62.594 24.344 1 70.5 8 VAL B CA 1
ATOM 1627 C C . VAL B 1 8 ? -17.531 61.781 23.328 1 70.5 8 VAL B C 1
ATOM 1629 O O . VAL B 1 8 ? -17.797 60.594 23.109 1 70.5 8 VAL B O 1
ATOM 1632 N N . CYS B 1 9 ? -16.469 62.406 22.875 1 68.69 9 CYS B N 1
ATOM 1633 C CA . CYS B 1 9 ? -15.625 61.688 21.906 1 68.69 9 CYS B CA 1
ATOM 1634 C C . CYS B 1 9 ? -14.781 60.625 22.578 1 68.69 9 CYS B C 1
ATOM 1636 O O . CYS B 1 9 ? -14.578 59.562 22.016 1 68.69 9 CYS B O 1
ATOM 1638 N N . LEU B 1 10 ? -14.484 60.875 23.891 1 70.88 10 LEU B N 1
ATOM 1639 C CA . LEU B 1 10 ? -13.68 59.875 24.609 1 70.88 10 LEU B CA 1
ATOM 1640 C C . LEU B 1 10 ? -14.531 58.688 25 1 70.88 10 LEU B C 1
ATOM 1642 O O . LEU B 1 10 ? -14.086 57.531 24.875 1 70.88 10 LEU B O 1
ATOM 1646 N N . LEU B 1 11 ? -15.734 58.969 25.359 1 70.25 11 LEU B N 1
ATOM 1647 C CA . LEU B 1 11 ? -16.625 57.875 25.75 1 70.25 11 LEU B CA 1
ATOM 1648 C C . LEU B 1 11 ? -17.016 57.062 24.531 1 70.25 11 LEU B C 1
ATOM 1650 O O . LEU B 1 11 ? -17.109 55.844 24.594 1 70.25 11 LEU B O 1
ATOM 1654 N N . ARG B 1 12 ? -17.25 57.719 23.375 1 74.44 12 ARG B N 1
ATOM 1655 C CA . ARG B 1 12 ? -17.594 57.031 22.141 1 74.44 12 ARG B CA 1
ATOM 1656 C C . ARG B 1 12 ? -16.422 56.188 21.625 1 74.44 12 ARG B C 1
ATOM 1658 O O . ARG B 1 12 ? -16.609 55.094 21.141 1 74.44 12 ARG B O 1
ATOM 1665 N N . CYS B 1 13 ? -15.195 56.688 21.906 1 72.69 13 CYS B N 1
ATOM 1666 C CA . CYS B 1 13 ? -14.023 55.969 21.453 1 72.69 13 CYS B CA 1
ATOM 1667 C C . CYS B 1 13 ? -13.758 54.75 22.344 1 72.69 13 CYS B C 1
ATOM 1669 O O . CYS B 1 13 ? -13.391 53.688 21.844 1 72.69 13 CYS B O 1
ATOM 1671 N N . SER B 1 14 ? -14.141 54.969 23.641 1 80.69 14 SER B N 1
ATOM 1672 C CA . SER B 1 14 ? -13.953 53.844 24.562 1 80.69 14 SER B CA 1
ATOM 1673 C C . SER B 1 14 ? -15 52.781 24.344 1 80.69 14 SER B C 1
ATOM 1675 O O . SER B 1 14 ? -14.688 51.562 24.406 1 80.69 14 SER B O 1
ATOM 1677 N N . LEU B 1 15 ? -16.234 53.219 24.062 1 78.62 15 LEU B N 1
ATOM 1678 C CA . LEU B 1 15 ? -17.297 52.25 23.797 1 78.62 15 LEU B CA 1
ATOM 1679 C C . LEU B 1 15 ? -17.031 51.5 22.484 1 78.62 15 LEU B C 1
ATOM 1681 O O . LEU B 1 15 ? -17.234 50.281 22.406 1 78.62 15 LEU B O 1
ATOM 1685 N N . LEU B 1 16 ? -16.562 52.188 21.438 1 80.62 16 LEU B N 1
ATOM 1686 C CA . LEU B 1 16 ? -16.219 51.594 20.156 1 80.62 16 LEU B CA 1
ATOM 1687 C C . LEU B 1 16 ? -15.055 50.625 20.312 1 80.62 16 LEU B C 1
ATOM 1689 O O . LEU B 1 16 ? -15.07 49.531 19.734 1 80.62 16 LEU B O 1
ATOM 1693 N N . SER B 1 17 ? -14.078 51 21.125 1 82.94 17 SER B N 1
ATOM 1694 C CA . SER B 1 17 ? -12.945 50.125 21.375 1 82.94 17 SER B CA 1
ATOM 1695 C C . SER B 1 17 ? -13.359 48.906 22.188 1 82.94 17 SER B C 1
ATOM 1697 O O . SER B 1 17 ? -12.914 47.781 21.922 1 82.94 17 SER B O 1
ATOM 1699 N N . SER B 1 18 ? -14.328 49.125 23.141 1 82 18 SER B N 1
ATOM 1700 C CA . SER B 1 18 ? -14.828 48.031 23.953 1 82 18 SER B CA 1
ATOM 1701 C C . SER B 1 18 ? -15.688 47.094 23.125 1 82 18 SER B C 1
ATOM 1703 O O . SER B 1 18 ? -15.625 45.875 23.281 1 82 18 SER B O 1
ATOM 1705 N N . LEU B 1 19 ? -16.469 47.594 22.172 1 79 19 LEU B N 1
ATOM 1706 C CA . LEU B 1 19 ? -17.297 46.75 21.297 1 79 19 LEU B CA 1
ATOM 1707 C C . LEU B 1 19 ? -16.422 46 20.312 1 79 19 LEU B C 1
ATOM 1709 O O . LEU B 1 19 ? -16.688 44.812 20.016 1 79 19 LEU B O 1
ATOM 1713 N N . LEU B 1 20 ? -15.359 46.625 19.766 1 77.81 20 LEU B N 1
ATOM 1714 C CA . LEU B 1 20 ? -14.422 45.938 18.875 1 77.81 20 LEU B CA 1
ATOM 1715 C C . LEU B 1 20 ? -13.695 44.812 19.594 1 77.81 20 LEU B C 1
ATOM 1717 O O . LEU B 1 20 ? -13.508 43.719 19.047 1 77.81 20 LEU B O 1
ATOM 1721 N N . PHE B 1 21 ? -13.367 45.094 20.906 1 78.5 21 PHE B N 1
ATOM 1722 C CA . PHE B 1 21 ? -12.695 44.062 21.688 1 78.5 21 PHE B CA 1
ATOM 1723 C C . PHE B 1 21 ? -13.625 42.906 21.969 1 78.5 21 PHE B C 1
ATOM 1725 O O . PHE B 1 21 ? -13.211 41.75 21.938 1 78.5 21 PHE B O 1
ATOM 1732 N N . LEU B 1 22 ? -14.898 43.125 22.266 1 75.75 22 LEU B N 1
ATOM 1733 C CA . LEU B 1 22 ? -15.883 42.062 22.5 1 75.75 22 LEU B CA 1
ATOM 1734 C C . LEU B 1 22 ? -16.125 41.25 21.234 1 75.75 22 LEU B C 1
ATOM 1736 O O . LEU B 1 22 ? -16.25 40.031 21.297 1 75.75 22 LEU B O 1
ATOM 1740 N N . LEU B 1 23 ? -16.172 41.844 20.047 1 70.25 23 LEU B N 1
ATOM 1741 C CA . LEU B 1 23 ? -16.359 41.156 18.781 1 70.25 23 LEU B CA 1
ATOM 1742 C C . LEU B 1 23 ? -15.148 40.281 18.438 1 70.25 23 LEU B C 1
ATOM 1744 O O . LEU B 1 23 ? -15.297 39.188 17.938 1 70.25 23 LEU B O 1
ATOM 1748 N N . LEU B 1 24 ? -13.914 40.656 18.781 1 68 24 LEU B N 1
ATOM 1749 C CA . LEU B 1 24 ? -12.688 39.906 18.547 1 68 24 LEU B CA 1
ATOM 1750 C C . LEU B 1 24 ? -12.633 38.688 19.438 1 68 24 LEU B C 1
ATOM 1752 O O . LEU B 1 24 ? -12.219 37.594 19 1 68 24 LEU B O 1
ATOM 1756 N N . ARG B 1 25 ? -13.078 38.875 20.688 1 68.94 25 ARG B N 1
ATOM 1757 C CA . ARG B 1 25 ? -13.094 37.719 21.594 1 68.94 25 ARG B CA 1
ATOM 1758 C C . ARG B 1 25 ? -14.117 36.688 21.172 1 68.94 25 ARG B C 1
ATOM 1760 O O . ARG B 1 25 ? -13.859 35.469 21.234 1 68.94 25 ARG B O 1
ATOM 1767 N N . ILE B 1 26 ? -15.281 37.125 20.719 1 65.88 26 ILE B N 1
ATOM 1768 C CA . ILE B 1 26 ? -16.328 36.219 20.234 1 65.88 26 ILE B CA 1
ATOM 1769 C C . ILE B 1 26 ? -15.852 35.531 18.969 1 65.88 26 ILE B C 1
ATOM 1771 O O . ILE B 1 26 ? -16.031 34.312 18.828 1 65.88 26 ILE B O 1
ATOM 1775 N N . HIS B 1 27 ? -15.258 36.219 18.047 1 66.69 27 HIS B N 1
ATOM 1776 C CA . HIS B 1 27 ? -14.742 35.656 16.828 1 66.69 27 HIS B CA 1
ATOM 1777 C C . HIS B 1 27 ? -13.648 34.625 17.109 1 66.69 27 HIS B C 1
ATOM 1779 O O . HIS B 1 27 ? -13.617 33.562 16.5 1 66.69 27 HIS B O 1
ATOM 1785 N N . GLU B 1 28 ? -12.812 34.969 18 1 67.88 28 GLU B N 1
ATOM 1786 C CA . GLU B 1 28 ? -11.75 34.031 18.406 1 67.88 28 GLU B CA 1
ATOM 1787 C C . GLU B 1 28 ? -12.32 32.75 19.016 1 67.88 28 GLU B C 1
ATOM 1789 O O . GLU B 1 28 ? -11.859 31.656 18.703 1 67.88 28 GLU B O 1
ATOM 1794 N N . THR B 1 29 ? -13.273 32.938 19.859 1 71.69 29 THR B N 1
ATOM 1795 C CA . THR B 1 29 ? -13.898 31.781 20.469 1 71.69 29 THR B CA 1
ATOM 1796 C C . THR B 1 29 ? -14.602 30.922 19.422 1 71.69 29 THR B C 1
ATOM 1798 O O . THR B 1 29 ? -14.516 29.688 19.453 1 71.69 29 THR B O 1
ATOM 1801 N N . GLU B 1 30 ? -15.25 31.594 18.516 1 71.06 30 GLU B N 1
ATOM 1802 C CA . GLU B 1 30 ? -15.961 30.844 17.469 1 71.06 30 GLU B CA 1
ATOM 1803 C C . GLU B 1 30 ? -14.992 30.125 16.547 1 71.06 30 GLU B C 1
ATOM 1805 O O . GLU B 1 30 ? -15.219 28.984 16.156 1 71.06 30 GLU B O 1
ATOM 1810 N N . GLN B 1 31 ? -13.969 30.875 16.094 1 68.5 31 GLN B N 1
ATOM 1811 C CA . GLN B 1 31 ? -12.969 30.25 15.234 1 68.5 31 GLN B CA 1
ATOM 1812 C C . GLN B 1 31 ? -12.305 29.062 15.93 1 68.5 31 GLN B C 1
ATOM 1814 O O . GLN B 1 31 ? -12.086 28.016 15.312 1 68.5 31 GLN B O 1
ATOM 1819 N N . ASN B 1 32 ? -12.023 29.328 17.156 1 71.75 32 ASN B N 1
ATOM 1820 C CA . ASN B 1 32 ? -11.438 28.234 17.938 1 71.75 32 ASN B CA 1
ATOM 1821 C C . ASN B 1 32 ? -12.359 27.031 17.984 1 71.75 32 ASN B C 1
ATOM 1823 O O . ASN B 1 32 ? -11.906 25.891 17.828 1 71.75 32 ASN B O 1
ATOM 1827 N N . SER B 1 33 ? -13.594 27.391 18.078 1 79.62 33 SER B N 1
ATOM 1828 C CA . SER B 1 33 ? -14.555 26.297 18.125 1 79.62 33 SER B CA 1
ATOM 1829 C C . SER B 1 33 ? -14.625 25.562 16.781 1 79.62 33 SER B C 1
ATOM 1831 O O . SER B 1 33 ? -14.68 24.328 16.75 1 79.62 33 SER B O 1
ATOM 1833 N N . TYR B 1 34 ? -14.547 26.359 15.68 1 87.75 34 TYR B N 1
ATOM 1834 C CA . TYR B 1 34 ? -14.555 25.781 14.344 1 87.75 34 TYR B CA 1
ATOM 1835 C C . TYR B 1 34 ? -13.352 24.875 14.133 1 87.75 34 TYR B C 1
ATOM 1837 O O . TYR B 1 34 ? -13.5 23.703 13.758 1 87.75 34 TYR B O 1
ATOM 1845 N N . CYS B 1 35 ? -12.133 25.344 14.422 1 92.06 35 CYS B N 1
ATOM 1846 C CA . CYS B 1 35 ? -10.883 24.625 14.188 1 92.06 35 CYS B CA 1
ATOM 1847 C C . CYS B 1 35 ? -10.812 23.375 15.055 1 92.06 35 CYS B C 1
ATOM 1849 O O . CYS B 1 35 ? -10.297 22.344 14.625 1 92.06 35 CYS B O 1
ATOM 1851 N N . GLN B 1 36 ? -11.391 23.406 16.156 1 91.94 36 GLN B N 1
ATOM 1852 C CA . GLN B 1 36 ? -11.352 22.312 17.109 1 91.94 36 GLN B CA 1
ATOM 1853 C C . GLN B 1 36 ? -12.164 21.125 16.609 1 91.94 36 GLN B C 1
ATOM 1855 O O . GLN B 1 36 ? -11.953 19.984 17.047 1 91.94 36 GLN B O 1
ATOM 1860 N N . GLN B 1 37 ? -13.016 21.391 15.672 1 91 37 GLN B N 1
ATOM 1861 C CA . GLN B 1 37 ? -13.945 20.344 15.266 1 91 37 GLN B CA 1
ATOM 1862 C C . GLN B 1 37 ? -13.57 19.766 13.906 1 91 37 GLN B C 1
ATOM 1864 O O . GLN B 1 37 ? -14.211 18.844 13.414 1 91 37 GLN B O 1
ATOM 1869 N N . ILE B 1 38 ? -12.57 20.266 13.328 1 94.38 38 ILE B N 1
ATOM 1870 C CA . ILE B 1 38 ? -12.227 19.891 11.953 1 94.38 38 ILE B CA 1
ATOM 1871 C C . ILE B 1 38 ? -11.664 18.484 11.922 1 94.38 38 ILE B C 1
ATOM 1873 O O . ILE B 1 38 ? -12.07 17.656 11.102 1 94.38 38 ILE B O 1
ATOM 1877 N N . ILE B 1 39 ? -10.648 18.172 12.773 1 96.38 39 ILE B N 1
ATOM 1878 C CA . ILE B 1 39 ? -10.023 16.859 12.797 1 96.38 39 ILE B CA 1
ATOM 1879 C C . ILE B 1 39 ? -10.828 15.922 13.695 1 96.38 39 ILE B C 1
ATOM 1881 O O . ILE B 1 39 ? -10.938 16.141 14.898 1 96.38 39 ILE B O 1
ATOM 1885 N N . THR B 1 40 ? -11.438 14.93 13.148 1 95.31 40 THR B N 1
ATOM 1886 C CA . THR B 1 40 ? -12.266 13.984 13.891 1 95.31 40 THR B CA 1
ATOM 1887 C C . THR B 1 40 ? -11.547 12.641 14.031 1 95.31 40 THR B C 1
ATOM 1889 O O . THR B 1 40 ? -10.523 12.406 13.383 1 95.31 40 THR B O 1
ATOM 1892 N N . GLU B 1 41 ? -12.133 11.812 14.93 1 94.81 41 GLU B N 1
ATOM 1893 C CA . GLU B 1 41 ? -11.602 10.461 15.109 1 94.81 41 GLU B CA 1
ATOM 1894 C C . GLU B 1 41 ? -11.719 9.656 13.82 1 94.81 41 GLU B C 1
ATOM 1896 O O . GLU B 1 41 ? -10.891 8.781 13.555 1 94.81 41 GLU B O 1
ATOM 1901 N N . ARG B 1 42 ? -12.719 9.922 13.055 1 93.38 42 ARG B N 1
ATOM 1902 C CA . ARG B 1 42 ? -12.883 9.234 11.781 1 93.38 42 ARG B CA 1
ATOM 1903 C C . ARG B 1 42 ? -11.703 9.492 10.859 1 93.38 42 ARG B C 1
ATOM 1905 O O . ARG B 1 42 ? -11.188 8.57 10.219 1 93.38 42 ARG B O 1
ATOM 1912 N N . HIS B 1 43 ? -11.297 10.758 10.75 1 96.88 43 HIS B N 1
ATOM 1913 C CA . HIS B 1 43 ? -10.141 11.094 9.922 1 96.88 43 HIS B CA 1
ATOM 1914 C C . HIS B 1 43 ? -8.914 10.305 10.344 1 96.88 43 HIS B C 1
ATOM 1916 O O . HIS B 1 43 ? -8.203 9.742 9.5 1 96.88 43 HIS B O 1
ATOM 1922 N N . LEU B 1 44 ? -8.602 10.281 11.617 1 97.38 44 LEU B N 1
ATOM 1923 C CA . LEU B 1 44 ? -7.438 9.586 12.141 1 97.38 44 LEU B CA 1
ATOM 1924 C C . LEU B 1 44 ? -7.543 8.086 11.891 1 97.38 44 LEU B C 1
ATOM 1926 O O . LEU B 1 44 ? -6.547 7.426 11.578 1 97.38 44 LEU B O 1
ATOM 1930 N N . ALA B 1 45 ? -8.75 7.574 12.062 1 95.94 45 ALA B N 1
ATOM 1931 C CA . ALA B 1 45 ? -8.992 6.16 11.781 1 95.94 45 ALA B CA 1
ATOM 1932 C C . ALA B 1 45 ? -8.758 5.84 10.312 1 95.94 45 ALA B C 1
ATOM 1934 O O . ALA B 1 45 ? -8.211 4.785 9.977 1 95.94 45 ALA B O 1
ATOM 1935 N N . GLU B 1 46 ? -9.234 6.719 9.422 1 95.88 46 GLU B N 1
ATOM 1936 C CA . GLU B 1 46 ? -9 6.523 7.992 1 95.88 46 GLU B CA 1
ATOM 1937 C C . GLU B 1 46 ? -7.512 6.535 7.668 1 95.88 46 GLU B C 1
ATOM 1939 O O . GLU B 1 46 ? -7.039 5.73 6.859 1 95.88 46 GLU B O 1
ATOM 1944 N N . LEU B 1 47 ? -6.785 7.441 8.273 1 97.56 47 LEU B N 1
ATOM 1945 C CA . LEU B 1 47 ? -5.34 7.496 8.062 1 97.56 47 LEU B CA 1
ATOM 1946 C C . LEU B 1 47 ? -4.672 6.219 8.562 1 97.56 47 LEU B C 1
ATOM 1948 O O . LEU B 1 47 ? -3.734 5.719 7.938 1 97.56 47 LEU B O 1
ATOM 1952 N N . GLU B 1 48 ? -5.09 5.73 9.711 1 96.56 48 GLU B N 1
ATOM 1953 C CA . GLU B 1 48 ? -4.59 4.461 10.227 1 96.56 48 GLU B CA 1
ATOM 1954 C C . GLU B 1 48 ? -4.832 3.324 9.242 1 96.56 48 GLU B C 1
ATOM 1956 O O . GLU B 1 48 ? -3.945 2.504 9 1 96.56 48 GLU B O 1
ATOM 1961 N N . GLU B 1 49 ? -6.043 3.275 8.711 1 95.56 49 GLU B N 1
ATOM 1962 C CA . GLU B 1 49 ? -6.367 2.234 7.738 1 95.56 49 GLU B CA 1
ATOM 1963 C C . GLU B 1 49 ? -5.516 2.367 6.48 1 95.56 49 GLU B C 1
ATOM 1965 O O . GLU B 1 49 ? -5.082 1.364 5.91 1 95.56 49 GLU B O 1
ATOM 1970 N N . LEU B 1 50 ? -5.332 3.6 5.977 1 96.38 50 LEU B N 1
ATOM 1971 C CA . LEU B 1 50 ? -4.457 3.838 4.832 1 96.38 50 LEU B CA 1
ATOM 1972 C C . LEU B 1 50 ? -3.062 3.275 5.09 1 96.38 50 LEU B C 1
ATOM 1974 O O . LEU B 1 50 ? -2.484 2.621 4.219 1 96.38 50 LEU B O 1
ATOM 1978 N N . ALA B 1 51 ? -2.521 3.525 6.25 1 95.44 51 ALA B N 1
ATOM 1979 C CA . ALA B 1 51 ? -1.202 3.01 6.609 1 95.44 51 ALA B CA 1
ATOM 1980 C C . ALA B 1 51 ? -1.206 1.484 6.66 1 95.44 51 ALA B C 1
ATOM 1982 O O . ALA B 1 51 ? -0.341 0.834 6.07 1 95.44 51 ALA B O 1
ATOM 1983 N N . ASP B 1 52 ? -2.17 0.946 7.297 1 94.25 52 ASP B N 1
ATOM 1984 C CA . ASP B 1 52 ? -2.238 -0.489 7.559 1 94.25 52 ASP B CA 1
ATOM 1985 C C . ASP B 1 52 ? -2.367 -1.276 6.254 1 94.25 52 ASP B C 1
ATOM 1987 O O . ASP B 1 52 ? -2.025 -2.459 6.203 1 94.25 52 ASP B O 1
ATOM 1991 N N . THR B 1 53 ? -2.902 -0.673 5.277 1 94.44 53 THR B N 1
ATOM 1992 C CA . THR B 1 53 ? -3.131 -1.384 4.023 1 94.44 53 THR B CA 1
ATOM 1993 C C . THR B 1 53 ? -1.891 -1.326 3.137 1 94.44 53 THR B C 1
ATOM 1995 O O . THR B 1 53 ? -1.861 -1.93 2.062 1 94.44 53 THR B O 1
ATOM 1998 N N . GLN B 1 54 ? -0.889 -0.63 3.586 1 93.56 54 GLN B N 1
ATOM 1999 C CA . GLN B 1 54 ? 0.36 -0.631 2.832 1 93.56 54 GLN B CA 1
ATOM 2000 C C . GLN B 1 54 ? 1.185 -1.879 3.137 1 93.56 54 GLN B C 1
ATOM 2002 O O . GLN B 1 54 ? 1.236 -2.33 4.281 1 93.56 54 GLN B O 1
ATOM 2007 N N . MET B 1 55 ? 1.837 -2.354 2.074 1 91.38 55 MET B N 1
ATOM 2008 C CA . MET B 1 55 ? 2.752 -3.475 2.268 1 91.38 55 MET B CA 1
ATOM 2009 C C . MET B 1 55 ? 3.906 -3.084 3.184 1 91.38 55 MET B C 1
ATOM 2011 O O . MET B 1 55 ? 4.438 -1.978 3.084 1 91.38 55 MET B O 1
ATOM 2015 N N . GLN B 1 56 ? 4.328 -3.895 4.207 1 83.06 56 GLN B N 1
ATOM 2016 C CA . GLN B 1 56 ? 5.355 -3.594 5.199 1 83.06 56 GLN B CA 1
ATOM 2017 C C . GLN B 1 56 ? 6.738 -3.545 4.559 1 83.06 56 GLN B C 1
ATOM 2019 O O . GLN B 1 56 ? 7.629 -2.842 5.043 1 83.06 56 GLN B O 1
ATOM 2024 N N . HIS B 1 57 ? 7.133 -4.352 3.734 1 67.12 57 HIS B N 1
ATOM 2025 C CA . HIS B 1 57 ? 8.484 -4.375 3.184 1 67.12 57 HIS B CA 1
ATOM 2026 C C . HIS B 1 57 ? 8.492 -3.953 1.719 1 67.12 57 HIS B C 1
ATOM 2028 O O . HIS B 1 57 ? 8.734 -4.773 0.832 1 67.12 57 HIS B O 1
ATOM 2034 N N . PRO B 1 58 ? 7.781 -2.742 1.545 1 65.06 58 PRO B N 1
ATOM 2035 C CA . PRO B 1 58 ? 7.871 -2.227 0.177 1 65.06 58 PRO B CA 1
ATOM 2036 C C . PRO B 1 58 ? 9.156 -1.433 -0.071 1 65.06 58 PRO B C 1
ATOM 2038 O O . PRO B 1 58 ? 10.047 -1.417 0.779 1 65.06 58 PRO B O 1
ATOM 2041 N N . GLY B 1 59 ? 9.203 -0.766 -1.051 1 72.94 59 GLY B N 1
ATOM 2042 C CA . GLY B 1 59 ? 10.117 0.262 -1.529 1 72.94 59 GLY B CA 1
ATOM 2043 C C . GLY B 1 59 ? 10.148 1.489 -0.639 1 72.94 59 GLY B C 1
ATOM 2044 O O . GLY B 1 59 ? 9.672 1.453 0.497 1 72.94 59 GLY B O 1
ATOM 2045 N N . ARG B 1 60 ? 10.914 2.344 -0.9 1 78.94 60 ARG B N 1
ATOM 2046 C CA . ARG B 1 60 ? 11.148 3.566 -0.139 1 78.94 60 ARG B CA 1
ATOM 2047 C C . ARG B 1 60 ? 10.562 4.781 -0.854 1 78.94 60 ARG B C 1
ATOM 2049 O O . ARG B 1 60 ? 10.461 4.793 -2.082 1 78.94 60 ARG B O 1
ATOM 2056 N N . VAL B 1 61 ? 10.07 5.691 -0.07 1 85.31 61 VAL B N 1
ATOM 2057 C CA . VAL B 1 61 ? 9.586 6.977 -0.562 1 85.31 61 VAL B CA 1
ATOM 2058 C C . VAL B 1 61 ? 10.328 8.109 0.137 1 85.31 61 VAL B C 1
ATOM 2060 O O . VAL B 1 61 ? 10.562 8.055 1.347 1 85.31 61 VAL B O 1
ATOM 2063 N N . SER B 1 62 ? 10.68 9.078 -0.638 1 88.06 62 SER B N 1
ATOM 2064 C CA . SER B 1 62 ? 11.391 10.234 -0.089 1 88.06 62 SER B CA 1
ATOM 2065 C C . SER B 1 62 ? 10.523 11.484 -0.142 1 88.06 62 SER B C 1
ATOM 2067 O O . SER B 1 62 ? 9.781 11.695 -1.104 1 88.06 62 SER B O 1
ATOM 2069 N N . PHE B 1 63 ? 10.641 12.344 0.911 1 91.31 63 PHE B N 1
ATOM 2070 C CA . PHE B 1 63 ? 9.867 13.578 1.009 1 91.31 63 PHE B CA 1
ATOM 2071 C C . PHE B 1 63 ? 10.539 14.562 1.961 1 91.31 63 PHE B C 1
ATOM 2073 O O . PHE B 1 63 ? 11.336 14.164 2.816 1 91.31 63 PHE B O 1
ATOM 2080 N N . LYS B 1 64 ? 10.328 15.773 1.72 1 93.31 64 LYS B N 1
ATOM 2081 C CA . LYS B 1 64 ? 10.812 16.812 2.621 1 93.31 64 LYS B CA 1
ATOM 2082 C C . LYS B 1 64 ? 9.844 17.031 3.783 1 93.31 64 LYS B C 1
ATOM 2084 O O . LYS B 1 64 ? 8.625 17.016 3.594 1 93.31 64 LYS B O 1
ATOM 2089 N N . PHE B 1 65 ? 10.414 17.266 4.969 1 96.19 65 PHE B N 1
ATOM 2090 C CA . PHE B 1 65 ? 9.602 17.484 6.16 1 96.19 65 PHE B CA 1
ATOM 2091 C C . PHE B 1 65 ? 10.445 18.094 7.273 1 96.19 65 PHE B C 1
ATOM 2093 O O . PHE B 1 65 ? 11.508 18.656 7.02 1 96.19 65 PHE B O 1
ATOM 2100 N N . ILE B 1 66 ? 9.805 18.203 8.391 1 95.06 66 ILE B N 1
ATOM 2101 C CA . ILE B 1 66 ? 10.477 18.797 9.547 1 95.06 66 ILE B CA 1
ATOM 2102 C C . ILE B 1 66 ? 10.766 17.719 10.586 1 95.06 66 ILE B C 1
ATOM 2104 O O . ILE B 1 66 ? 9.922 16.859 10.859 1 95.06 66 ILE B O 1
ATOM 2108 N N . ASP B 1 67 ? 12 17.688 11.094 1 94.75 67 ASP B N 1
ATOM 2109 C CA . ASP B 1 67 ? 12.328 16.812 12.211 1 94.75 67 ASP B CA 1
ATOM 2110 C C . ASP B 1 67 ? 11.742 17.328 13.516 1 94.75 67 ASP B C 1
ATOM 2112 O O . ASP B 1 67 ? 12.25 18.297 14.094 1 94.75 67 ASP B O 1
ATOM 2116 N N . LYS B 1 68 ? 10.773 16.656 14.016 1 95.44 68 LYS B N 1
ATOM 2117 C CA . LYS B 1 68 ? 10.016 17.094 15.18 1 95.44 68 LYS B CA 1
ATOM 2118 C C . LYS B 1 68 ? 10.914 17.219 16.406 1 95.44 68 LYS B C 1
ATOM 2120 O O . LYS B 1 68 ? 10.812 18.172 17.172 1 95.44 68 LYS B O 1
ATOM 2125 N N . MET B 1 69 ? 11.805 16.297 16.656 1 93.25 69 MET B N 1
ATOM 2126 C CA . MET B 1 69 ? 12.656 16.25 17.844 1 93.25 69 MET B CA 1
ATOM 2127 C C . MET B 1 69 ? 13.695 17.375 17.812 1 93.25 69 MET B C 1
ATOM 2129 O O . MET B 1 69 ? 14.031 17.953 18.844 1 93.25 69 MET B O 1
ATOM 2133 N N . GLN B 1 70 ? 14.203 17.672 16.609 1 91.56 70 GLN B N 1
ATOM 2134 C CA . GLN B 1 70 ? 15.188 18.734 16.453 1 91.56 70 GLN B CA 1
ATOM 2135 C C . GLN B 1 70 ? 14.586 20.094 16.812 1 91.56 70 GLN B C 1
ATOM 2137 O O . GLN B 1 70 ? 15.219 20.891 17.5 1 91.56 70 GLN B O 1
ATOM 2142 N N . LEU B 1 71 ? 13.438 20.359 16.234 1 93.25 71 LEU B N 1
ATOM 2143 C CA . LEU B 1 71 ? 12.797 21.641 16.5 1 93.25 71 LEU B CA 1
ATOM 2144 C C . LEU B 1 71 ? 12.312 21.719 17.953 1 93.25 71 LEU B C 1
ATOM 2146 O O . LEU B 1 71 ? 12.359 22.781 18.562 1 93.25 71 LEU B O 1
ATOM 2150 N N . ASN B 1 72 ? 11.789 20.625 18.531 1 93.38 72 ASN B N 1
ATOM 2151 C CA . ASN B 1 72 ? 11.414 20.422 19.938 1 93.38 72 ASN B CA 1
ATOM 2152 C C . ASN B 1 72 ? 10.461 21.5 20.422 1 93.38 72 ASN B C 1
ATOM 2154 O O . ASN B 1 72 ? 10.648 22.047 21.516 1 93.38 72 ASN B O 1
ATOM 2158 N N . ASP B 1 73 ? 9.656 21.984 19.688 1 95.56 73 ASP B N 1
ATOM 2159 C CA . ASP B 1 73 ? 8.531 22.875 19.953 1 95.56 73 ASP B CA 1
ATOM 2160 C C . ASP B 1 73 ? 7.305 22.469 19.141 1 95.56 73 ASP B C 1
ATOM 2162 O O . ASP B 1 73 ? 7.293 22.609 17.922 1 95.56 73 ASP B O 1
ATOM 2166 N N . SER B 1 74 ? 6.324 22.031 19.812 1 95.81 74 SER B N 1
ATOM 2167 C CA . SER B 1 74 ? 5.176 21.422 19.156 1 95.81 74 SER B CA 1
ATOM 2168 C C . SER B 1 74 ? 4.449 22.422 18.266 1 95.81 74 SER B C 1
ATOM 2170 O O . SER B 1 74 ? 4.031 22.078 17.156 1 95.81 74 SER B O 1
ATOM 2172 N N . ILE B 1 75 ? 4.277 23.641 18.766 1 96 75 ILE B N 1
ATOM 2173 C CA . ILE B 1 75 ? 3.561 24.672 18 1 96 75 ILE B CA 1
ATOM 2174 C C . ILE B 1 75 ? 4.352 25.031 16.75 1 96 75 ILE B C 1
ATOM 2176 O O . ILE B 1 75 ? 3.805 25.047 15.648 1 96 75 ILE B O 1
ATOM 2180 N N . CYS B 1 76 ? 5.625 25.281 16.906 1 94.88 76 CYS B N 1
ATOM 2181 C CA . CYS B 1 76 ? 6.461 25.688 15.789 1 94.88 76 CYS B CA 1
ATOM 2182 C C . CYS B 1 76 ? 6.699 24.516 14.836 1 94.88 76 CYS B C 1
ATOM 2184 O O . CYS B 1 76 ? 6.855 24.719 13.625 1 94.88 76 CYS B O 1
ATOM 2186 N N . TYR B 1 77 ? 6.719 23.297 15.336 1 96.56 77 TYR B N 1
ATOM 2187 C CA . TYR B 1 77 ? 6.777 22.109 14.484 1 96.56 77 TYR B CA 1
ATOM 2188 C C . TYR B 1 77 ? 5.582 22.062 13.539 1 96.56 77 TYR B C 1
ATOM 2190 O O . TYR B 1 77 ? 5.746 21.891 12.328 1 96.56 77 TYR B O 1
ATOM 2198 N N . VAL B 1 78 ? 4.395 22.219 14.07 1 96.62 78 VAL B N 1
ATOM 2199 C CA . VAL B 1 78 ? 3.174 22.156 13.273 1 96.62 78 VAL B CA 1
ATOM 2200 C C . VAL B 1 78 ? 3.174 23.281 12.234 1 96.62 78 VAL B C 1
ATOM 2202 O O . VAL B 1 78 ? 2.891 23.047 11.055 1 96.62 78 VAL B O 1
ATOM 2205 N N . LYS B 1 79 ? 3.514 24.422 12.656 1 95.44 79 LYS B N 1
ATOM 2206 C CA . LYS B 1 79 ? 3.508 25.578 11.75 1 95.44 79 LYS B CA 1
ATOM 2207 C C . LYS B 1 79 ? 4.488 25.375 10.602 1 95.44 79 LYS B C 1
ATOM 2209 O O . LYS B 1 79 ? 4.184 25.703 9.453 1 95.44 79 LYS B O 1
ATOM 2214 N N . ALA B 1 80 ? 5.648 24.875 10.953 1 94.69 80 ALA B N 1
ATOM 2215 C CA . ALA B 1 80 ? 6.676 24.672 9.938 1 94.69 80 ALA B CA 1
ATOM 2216 C C . ALA B 1 80 ? 6.309 23.531 8.992 1 94.69 80 ALA B C 1
ATOM 2218 O O . ALA B 1 80 ? 6.598 23.594 7.793 1 94.69 80 ALA B O 1
ATOM 2219 N N . ALA B 1 81 ? 5.773 22.5 9.5 1 95.88 81 ALA B N 1
ATOM 2220 C CA . ALA B 1 81 ? 5.555 21.25 8.766 1 95.88 81 ALA B CA 1
ATOM 2221 C C . ALA B 1 81 ? 4.25 21.312 7.973 1 95.88 81 ALA B C 1
ATOM 2223 O O . ALA B 1 81 ? 4.066 20.562 7.012 1 95.88 81 ALA B O 1
ATOM 2224 N N . PHE B 1 82 ? 3.312 22.188 8.336 1 96.19 82 PHE B N 1
ATOM 2225 C CA . PHE B 1 82 ? 1.95 22.156 7.816 1 96.19 82 PHE B CA 1
ATOM 2226 C C . PHE B 1 82 ? 1.94 22.312 6.301 1 96.19 82 PHE B C 1
ATOM 2228 O O . PHE B 1 82 ? 1.301 21.547 5.59 1 96.19 82 PHE B O 1
ATOM 2235 N N . PRO B 1 83 ? 2.668 23.219 5.738 1 94.12 83 PRO B N 1
ATOM 2236 C CA . PRO B 1 83 ? 2.684 23.328 4.277 1 94.12 83 PRO B CA 1
ATOM 2237 C C . PRO B 1 83 ? 3.297 22.109 3.6 1 94.12 83 PRO B C 1
ATOM 2239 O O . PRO B 1 83 ? 2.857 21.719 2.518 1 94.12 83 PRO B O 1
ATOM 2242 N N . LEU B 1 84 ? 4.328 21.594 4.219 1 95.56 84 LEU B N 1
ATOM 2243 C CA . LEU B 1 84 ? 4.953 20.406 3.668 1 95.56 84 LEU B CA 1
ATOM 2244 C C . LEU B 1 84 ? 3.99 19.219 3.699 1 95.56 84 LEU B C 1
ATOM 2246 O O . LEU B 1 84 ? 4.02 18.359 2.811 1 95.56 84 LEU B O 1
ATOM 2250 N N . MET B 1 85 ? 3.148 19.188 4.723 1 96.81 85 MET B N 1
ATOM 2251 C CA . MET B 1 85 ? 2.129 18.141 4.812 1 96.81 85 MET B CA 1
ATOM 2252 C C . MET B 1 85 ? 1.197 18.188 3.605 1 96.81 85 MET B C 1
ATOM 2254 O O . MET B 1 85 ? 0.794 17.141 3.09 1 96.81 85 MET B O 1
ATOM 2258 N N . GLY B 1 86 ? 0.832 19.422 3.166 1 95.88 86 GLY B N 1
ATOM 2259 C CA . GLY B 1 86 ? 0.043 19.547 1.952 1 95.88 86 GLY B CA 1
ATOM 2260 C C . GLY B 1 86 ? 0.683 18.875 0.75 1 95.88 86 GLY B C 1
ATOM 2261 O O . GLY B 1 86 ? 0.005 18.203 -0.023 1 95.88 86 GLY B O 1
ATOM 2262 N N . LYS B 1 87 ? 1.959 19.047 0.609 1 94.44 87 LYS B N 1
ATOM 2263 C CA . LYS B 1 87 ? 2.699 18.453 -0.497 1 94.44 87 LYS B CA 1
ATOM 2264 C C . LYS B 1 87 ? 2.711 16.922 -0.39 1 94.44 87 LYS B C 1
ATOM 2266 O O . LYS B 1 87 ? 2.576 16.234 -1.396 1 94.44 87 LYS B O 1
ATOM 2271 N N . ILE B 1 88 ? 2.959 16.375 0.792 1 95.38 88 ILE B N 1
ATOM 2272 C CA . ILE B 1 88 ? 2.934 14.938 1.017 1 95.38 88 ILE B CA 1
ATOM 2273 C C . ILE B 1 88 ? 1.565 14.375 0.629 1 95.38 88 ILE B C 1
ATOM 2275 O O . ILE B 1 88 ? 1.478 13.367 -0.076 1 95.38 88 ILE B O 1
ATOM 2279 N N . LEU B 1 89 ? 0.459 15.062 1.092 1 96.94 89 LEU B N 1
ATOM 2280 C CA . LEU B 1 89 ? -0.894 14.602 0.795 1 96.94 89 LEU B CA 1
ATOM 2281 C C . LEU B 1 89 ? -1.164 14.641 -0.705 1 96.94 89 LEU B C 1
ATOM 2283 O O . LEU B 1 89 ? -1.803 13.742 -1.25 1 96.94 89 LEU B O 1
ATOM 2287 N N . GLU B 1 90 ? -0.661 15.656 -1.365 1 93.19 90 GLU B N 1
ATOM 2288 C CA . GLU B 1 90 ? -0.845 15.805 -2.807 1 93.19 90 GLU B CA 1
ATOM 2289 C C . GLU B 1 90 ? -0.156 14.672 -3.564 1 93.19 90 GLU B C 1
ATOM 2291 O O . GLU B 1 90 ? -0.668 14.195 -4.582 1 93.19 90 GLU B O 1
ATOM 2296 N N . ARG B 1 91 ? 0.955 14.258 -3.0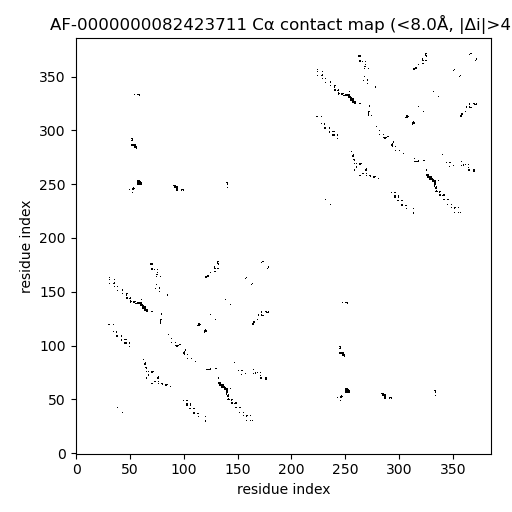84 1 90.31 91 ARG B N 1
ATOM 2297 C CA . ARG B 1 91 ? 1.747 13.25 -3.779 1 90.31 91 ARG B CA 1
ATOM 2298 C C . ARG B 1 91 ? 1.242 11.844 -3.465 1 90.31 91 ARG B C 1
ATOM 2300 O O . ARG B 1 91 ? 1.585 10.891 -4.16 1 90.31 91 ARG B O 1
ATOM 2307 N N . THR B 1 92 ? 0.601 11.695 -2.393 1 93.25 92 THR B N 1
ATOM 2308 C CA . THR B 1 92 ? 0.076 10.391 -2 1 93.25 92 THR B CA 1
ATOM 2309 C C . THR B 1 92 ? -1.188 10.055 -2.787 1 93.25 92 THR B C 1
ATOM 2311 O O . THR B 1 92 ? -2.248 10.633 -2.541 1 93.25 92 THR B O 1
ATOM 2314 N N . GLU B 1 93 ? -1.061 9.18 -3.715 1 93.5 93 GLU B N 1
ATOM 2315 C CA . GLU B 1 93 ? -2.168 8.844 -4.605 1 93.5 93 GLU B CA 1
ATOM 2316 C C . GLU B 1 93 ? -2.443 7.34 -4.602 1 93.5 93 GLU B C 1
ATOM 2318 O O . GLU B 1 93 ? -1.519 6.535 -4.473 1 93.5 93 GLU B O 1
ATOM 2323 N N . PHE B 1 94 ? -3.695 6.973 -4.762 1 93.75 94 PHE B N 1
ATOM 2324 C CA . PHE B 1 94 ? -4.18 5.605 -4.93 1 93.75 94 PHE B CA 1
ATOM 2325 C C . PHE B 1 94 ? -4.984 5.469 -6.215 1 93.75 94 PHE B C 1
ATOM 2327 O O . PHE B 1 94 ? -5.305 6.469 -6.863 1 93.75 94 PHE B O 1
ATOM 2334 N N . LYS B 1 95 ? -5.207 4.242 -6.551 1 93.06 95 LYS B N 1
ATOM 2335 C CA . LYS B 1 95 ? -6.039 3.998 -7.727 1 93.06 95 LYS B CA 1
ATOM 2336 C C . LYS B 1 95 ? -7.367 4.742 -7.625 1 93.06 95 LYS B C 1
ATOM 2338 O O . LYS B 1 95 ? -8 4.75 -6.57 1 93.06 95 LYS B O 1
ATOM 2343 N N . GLU B 1 96 ? -7.824 5.293 -8.781 1 92.81 96 GLU B N 1
ATOM 2344 C CA . GLU B 1 96 ? -9.055 6.078 -8.812 1 92.81 96 GLU B CA 1
ATOM 2345 C C . GLU B 1 96 ? -10.258 5.23 -8.422 1 92.81 96 GLU B C 1
ATOM 2347 O O . GLU B 1 96 ? -10.391 4.086 -8.859 1 92.81 96 GLU B O 1
ATOM 2352 N N . ASN B 1 97 ? -11.18 5.766 -7.586 1 90.69 97 ASN B N 1
ATOM 2353 C CA . ASN B 1 97 ? -12.445 5.176 -7.164 1 90.69 97 ASN B CA 1
ATOM 2354 C C . ASN B 1 97 ? -12.234 4.008 -6.211 1 90.69 97 ASN B C 1
ATOM 2356 O O . ASN B 1 97 ? -13.164 3.256 -5.918 1 90.69 97 ASN B O 1
ATOM 2360 N N . SER B 1 98 ? -10.969 3.773 -5.789 1 93.81 98 SER B N 1
ATOM 2361 C CA . SER B 1 98 ? -10.711 2.771 -4.762 1 93.81 98 SER B CA 1
ATOM 2362 C C . SER B 1 98 ? -11.117 3.275 -3.383 1 93.81 98 SER B C 1
ATOM 2364 O O . SER B 1 98 ? -11.367 4.469 -3.199 1 93.81 98 SER B O 1
ATOM 2366 N N . SER B 1 99 ? -11.258 2.383 -2.465 1 93.94 99 SER B N 1
ATOM 2367 C CA . SER B 1 99 ? -11.594 2.75 -1.094 1 93.94 99 SER B CA 1
ATOM 2368 C C . SER B 1 99 ? -10.562 3.703 -0.503 1 93.94 99 SER B C 1
ATOM 2370 O O . SER B 1 99 ? -10.922 4.703 0.123 1 93.94 99 SER B O 1
ATOM 2372 N N . ASN B 1 100 ? -9.234 3.354 -0.748 1 96.5 100 ASN B N 1
ATOM 2373 C CA . ASN B 1 100 ? -8.18 4.199 -0.206 1 96.5 100 ASN B CA 1
ATOM 2374 C C . ASN B 1 100 ? -8.172 5.578 -0.859 1 96.5 100 ASN B C 1
ATOM 2376 O O . ASN B 1 100 ? -7.84 6.574 -0.214 1 96.5 100 ASN B O 1
ATOM 2380 N N . ALA B 1 101 ? -8.578 5.668 -2.146 1 96.5 101 ALA B N 1
ATOM 2381 C CA . ALA B 1 101 ? -8.688 6.969 -2.803 1 96.5 101 ALA B CA 1
ATOM 2382 C C . ALA B 1 101 ? -9.742 7.84 -2.119 1 96.5 101 ALA B C 1
ATOM 2384 O O . ALA B 1 101 ? -9.531 9.039 -1.916 1 96.5 101 ALA B O 1
ATOM 2385 N N . ARG B 1 102 ? -10.82 7.207 -1.781 1 96.88 102 ARG B N 1
ATOM 2386 C CA . ARG B 1 102 ? -11.891 7.934 -1.097 1 96.88 102 ARG B CA 1
ATOM 2387 C C . ARG B 1 102 ? -11.43 8.406 0.279 1 96.88 102 ARG B C 1
ATOM 2389 O O . ARG B 1 102 ? -11.695 9.547 0.67 1 96.88 102 ARG B O 1
ATOM 2396 N N . LYS B 1 103 ? -10.789 7.5 1.017 1 97.44 103 LYS B N 1
ATOM 2397 C CA . LYS B 1 103 ? -10.258 7.871 2.326 1 97.44 103 LYS B CA 1
ATOM 2398 C C . LYS B 1 103 ? -9.297 9.047 2.215 1 97.44 103 LYS B C 1
ATOM 2400 O O . LYS B 1 103 ? -9.336 9.977 3.027 1 97.44 103 LYS B O 1
ATOM 2405 N N . MET B 1 104 ? -8.391 9 1.191 1 97.38 104 MET B N 1
ATOM 2406 C CA . MET B 1 104 ? -7.406 10.062 1.003 1 97.38 104 MET B CA 1
ATOM 2407 C C . MET B 1 104 ? -8.086 11.383 0.664 1 97.38 104 MET B C 1
ATOM 2409 O O . MET B 1 104 ? -7.648 12.445 1.104 1 97.38 104 MET B O 1
ATOM 2413 N N . GLN B 1 105 ? -9.125 11.297 -0.119 1 97.38 105 GLN B N 1
ATOM 2414 C CA . GLN B 1 105 ? -9.883 12.5 -0.443 1 97.38 105 GLN B CA 1
ATOM 2415 C C . GLN B 1 105 ? -10.461 13.141 0.816 1 97.38 105 GLN B C 1
ATOM 2417 O O . GLN B 1 105 ? -10.469 14.367 0.946 1 97.38 105 GLN B O 1
ATOM 2422 N N . THR B 1 106 ? -11 12.32 1.684 1 97.81 106 THR B N 1
ATOM 2423 C CA . THR B 1 106 ? -11.539 12.805 2.951 1 97.81 106 THR B CA 1
ATOM 2424 C C . THR B 1 106 ? -10.461 13.516 3.762 1 97.81 106 THR B C 1
ATOM 2426 O O . THR B 1 106 ? -10.711 14.562 4.355 1 97.81 106 THR B O 1
ATOM 2429 N N . VAL B 1 107 ? -9.273 12.953 3.814 1 97.81 107 VAL B N 1
ATOM 2430 C CA . VAL B 1 107 ? -8.141 13.523 4.539 1 97.81 107 VAL B CA 1
ATOM 2431 C C . VAL B 1 107 ? -7.73 14.844 3.9 1 97.81 107 VAL B C 1
ATOM 2433 O O . VAL B 1 107 ? -7.438 15.812 4.602 1 97.81 107 VAL B O 1
ATOM 2436 N N . ARG B 1 108 ? -7.68 14.898 2.588 1 97.88 108 ARG B N 1
ATOM 2437 C CA . ARG B 1 108 ? -7.332 16.125 1.878 1 97.88 108 ARG B CA 1
ATOM 2438 C C . ARG B 1 108 ? -8.352 17.234 2.156 1 97.88 108 ARG B C 1
ATOM 2440 O O . ARG B 1 108 ? -7.984 18.391 2.328 1 97.88 108 ARG B O 1
ATOM 2447 N N . ARG B 1 109 ? -9.633 16.891 2.172 1 97 109 ARG B N 1
ATOM 2448 C CA . ARG B 1 109 ? -10.672 17.859 2.521 1 97 109 ARG B CA 1
ATOM 2449 C C . ARG B 1 109 ? -10.453 18.406 3.93 1 97 109 ARG B C 1
ATOM 2451 O O . ARG B 1 109 ? -10.617 19.609 4.164 1 97 109 ARG B O 1
ATOM 2458 N N . MET B 1 110 ? -10.156 17.516 4.855 1 97.38 110 MET B N 1
ATOM 2459 C CA . MET B 1 110 ? -9.836 17.938 6.219 1 97.38 110 MET B CA 1
ATOM 2460 C C . MET B 1 110 ? -8.688 18.938 6.227 1 97.38 110 MET B C 1
ATOM 2462 O O . MET B 1 110 ? -8.781 19.984 6.867 1 97.38 110 MET B O 1
ATOM 2466 N N . TYR B 1 111 ? -7.57 18.578 5.531 1 97.69 111 TYR B N 1
ATOM 2467 C CA . TYR B 1 111 ? -6.418 19.453 5.422 1 97.69 111 TYR B CA 1
ATOM 2468 C C . TYR B 1 111 ? -6.828 20.828 4.883 1 97.69 111 TYR B C 1
ATOM 2470 O O . TYR B 1 111 ? -6.418 21.859 5.41 1 97.69 111 TYR B O 1
ATOM 2478 N N . ASN B 1 112 ? -7.629 20.828 3.842 1 96.12 112 ASN B N 1
ATOM 2479 C CA . ASN B 1 112 ? -8.07 22.062 3.211 1 96.12 112 ASN B CA 1
ATOM 2480 C C . ASN B 1 112 ? -8.883 22.922 4.172 1 96.12 112 ASN B C 1
ATOM 2482 O O . ASN B 1 112 ? -8.797 24.156 4.141 1 96.12 112 ASN B O 1
ATOM 2486 N N . ARG B 1 113 ? -9.703 22.297 4.977 1 94.81 113 ARG B N 1
ATOM 2487 C CA . ARG B 1 113 ? -10.492 23.047 5.961 1 94.81 113 ARG B CA 1
ATOM 2488 C C . ARG B 1 113 ? -9.594 23.734 6.98 1 94.81 113 ARG B C 1
ATOM 2490 O O . ARG B 1 113 ? -9.914 24.812 7.473 1 94.81 113 ARG B O 1
ATOM 2497 N N . ILE B 1 114 ? -8.523 23.078 7.316 1 95.25 114 ILE B N 1
ATOM 2498 C CA . ILE B 1 114 ? -7.57 23.672 8.242 1 95.25 114 ILE B CA 1
ATOM 2499 C C . ILE B 1 114 ? -6.852 24.844 7.566 1 95.25 114 ILE B C 1
ATOM 2501 O O . ILE B 1 114 ? -6.582 25.859 8.203 1 95.25 114 ILE B O 1
ATOM 2505 N N . ASP B 1 115 ? -6.582 24.688 6.312 1 91.69 115 ASP B N 1
ATOM 2506 C CA . ASP B 1 115 ? -5.812 25.656 5.535 1 91.69 115 ASP B CA 1
ATOM 2507 C C . ASP B 1 115 ? -6.73 26.672 4.867 1 91.69 115 ASP B C 1
ATOM 2509 O O . ASP B 1 115 ? -6.328 27.344 3.912 1 91.69 115 ASP B O 1
ATOM 2513 N N . GLU B 1 116 ? -7.891 26.906 5.262 1 86.19 116 GLU B N 1
ATOM 2514 C CA . GLU B 1 116 ? -8.844 27.828 4.645 1 86.19 116 GLU B CA 1
ATOM 2515 C C . GLU B 1 116 ? -8.211 29.188 4.391 1 86.19 116 GLU B C 1
ATOM 2517 O O . GLU B 1 116 ? -7.586 29.766 5.285 1 86.19 116 GLU B O 1
ATOM 2522 N N . SER B 1 117 ? -8.289 29.719 3.256 1 74.88 117 SER B N 1
ATOM 2523 C CA . SER B 1 117 ? -7.609 30.922 2.783 1 74.88 117 SER B CA 1
ATOM 2524 C C . SER B 1 117 ? -8.078 32.156 3.549 1 74.88 117 SER B C 1
ATOM 2526 O O . SER B 1 117 ? -7.289 33.062 3.797 1 74.88 117 SER B O 1
ATOM 2528 N N . VAL B 1 118 ? -9.234 32.25 3.926 1 77.56 118 VAL B N 1
ATOM 2529 C CA . VAL B 1 118 ? -9.734 33.469 4.539 1 77.56 118 VAL B CA 1
ATOM 2530 C C . VAL B 1 118 ? -9.383 33.5 6.023 1 77.56 118 VAL B C 1
ATOM 2532 O O . VAL B 1 118 ? -8.844 34.5 6.531 1 77.56 118 VAL B O 1
ATOM 2535 N N . ASP B 1 119 ? -9.633 32.438 6.762 1 85 119 ASP B N 1
ATOM 2536 C CA . ASP B 1 119 ? -9.336 32.344 8.188 1 85 119 ASP B CA 1
ATOM 2537 C C . ASP B 1 119 ? -8.742 30.969 8.516 1 85 119 ASP B C 1
ATOM 2539 O O . ASP B 1 119 ? -9.422 30.109 9.07 1 85 119 ASP B O 1
ATOM 2543 N N . PRO B 1 120 ? -7.453 30.828 8.219 1 89 120 PRO B N 1
ATOM 2544 C CA . PRO B 1 120 ? -6.844 29.531 8.492 1 89 120 PRO B CA 1
ATOM 2545 C C . PRO B 1 120 ? -6.699 29.234 9.984 1 89 120 PRO B C 1
ATOM 2547 O O . PRO B 1 120 ? -6.582 30.172 10.781 1 89 120 PRO B O 1
ATOM 2550 N N . CYS B 1 121 ? -6.793 27.969 10.281 1 92.06 121 CYS B N 1
ATOM 2551 C CA . CYS B 1 121 ? -6.602 27.562 11.664 1 92.06 121 CYS B CA 1
ATOM 2552 C C . CYS B 1 121 ? -5.137 27.656 12.07 1 92.06 121 CYS B C 1
ATOM 2554 O O . CYS B 1 121 ? -4.824 27.891 13.234 1 92.06 121 CYS B O 1
ATOM 2556 N N . ILE B 1 122 ? -4.27 27.438 11.109 1 92.31 122 ILE B N 1
ATOM 2557 C CA . ILE B 1 122 ? -2.826 27.547 11.297 1 92.31 122 ILE B CA 1
ATOM 2558 C C . ILE B 1 122 ? -2.273 28.672 10.414 1 92.31 122 ILE B C 1
ATOM 2560 O O . ILE B 1 122 ? -2.283 28.562 9.188 1 92.31 122 ILE B O 1
ATOM 2564 N N . ARG B 1 123 ? -1.861 29.75 11.031 1 84.69 123 ARG B N 1
ATOM 2565 C CA . ARG B 1 123 ? -1.372 30.906 10.305 1 84.69 123 ARG B CA 1
ATOM 2566 C C . ARG B 1 123 ? -0.032 30.625 9.641 1 84.69 123 ARG B C 1
ATOM 2568 O O . ARG B 1 123 ? 0.817 29.938 10.211 1 84.69 123 ARG B O 1
ATOM 2575 N N . GLU B 1 124 ? 0.152 31.188 8.531 1 79.88 124 GLU B N 1
ATOM 2576 C CA . GLU B 1 124 ? 1.383 30.969 7.77 1 79.88 124 GLU B CA 1
ATOM 2577 C C . GLU B 1 124 ? 2.547 31.75 8.383 1 79.88 124 GLU B C 1
ATOM 2579 O O . GLU B 1 124 ? 2.346 32.781 9.031 1 79.88 124 GLU B O 1
ATOM 2584 N N . GLU B 1 125 ? 3.664 31.125 8.352 1 78 125 GLU B N 1
ATOM 2585 C CA . GLU B 1 125 ? 4.898 31.781 8.773 1 78 125 GLU B CA 1
ATOM 2586 C C . GLU B 1 125 ? 5.766 32.125 7.566 1 78 125 GLU B C 1
ATOM 2588 O O . GLU B 1 125 ? 5.441 31.781 6.434 1 78 125 GLU B O 1
ATOM 2593 N N . ASP B 1 126 ? 6.742 33 7.891 1 77.19 126 ASP B N 1
ATOM 2594 C CA . ASP B 1 126 ? 7.703 33.312 6.844 1 77.19 126 ASP B CA 1
ATOM 2595 C C . ASP B 1 126 ? 8.367 32.062 6.293 1 77.19 126 ASP B C 1
ATOM 2597 O O . ASP B 1 126 ? 8.953 31.281 7.047 1 77.19 126 ASP B O 1
ATOM 2601 N N . ASP B 1 127 ? 8.453 31.906 5.059 1 78.56 127 ASP B N 1
ATOM 2602 C CA . ASP B 1 127 ? 8.93 30.703 4.379 1 78.56 127 ASP B CA 1
ATOM 2603 C C . ASP B 1 127 ? 10.445 30.578 4.492 1 78.56 127 ASP B C 1
ATOM 2605 O O . ASP B 1 127 ? 10.969 29.484 4.719 1 78.56 127 ASP B O 1
ATOM 2609 N N . GLU B 1 128 ? 11.086 31.625 4.488 1 82.69 128 GLU B N 1
ATOM 2610 C CA . GLU B 1 128 ? 12.539 31.578 4.449 1 82.69 128 GLU B CA 1
ATOM 2611 C C . GLU B 1 128 ? 13.102 30.938 5.719 1 82.69 128 GLU B C 1
ATOM 2613 O O . GLU B 1 128 ? 13.969 30.062 5.656 1 82.69 128 GLU B O 1
ATOM 2618 N N . GLU B 1 129 ? 12.617 31.344 6.844 1 82 129 GLU B N 1
ATOM 2619 C CA . GLU B 1 129 ? 13.156 30.859 8.109 1 82 129 GLU B CA 1
ATOM 2620 C C . GLU B 1 129 ? 12.789 29.391 8.344 1 82 129 GLU B C 1
ATOM 2622 O O . GLU B 1 129 ? 13.617 28.594 8.781 1 82 129 GLU B O 1
ATOM 2627 N N . ARG B 1 130 ? 11.555 28.984 7.98 1 86.44 130 ARG B N 1
ATOM 2628 C CA . ARG B 1 130 ? 11.133 27.625 8.258 1 86.44 130 ARG B CA 1
ATOM 2629 C C . ARG B 1 130 ? 11.828 26.641 7.32 1 86.44 130 ARG B C 1
ATOM 2631 O O . ARG B 1 130 ? 12.094 25.484 7.699 1 86.44 130 ARG B O 1
ATOM 2638 N N . MET B 1 131 ? 12.133 27.094 6.117 1 89.88 131 MET B N 1
ATOM 2639 C CA . MET B 1 131 ? 12.727 26.219 5.113 1 89.88 131 MET B CA 1
ATOM 2640 C C . MET B 1 131 ? 14.109 25.75 5.547 1 89.88 131 MET B C 1
ATOM 2642 O O . MET B 1 131 ? 14.602 24.719 5.078 1 89.88 131 MET B O 1
ATOM 2646 N N . MET B 1 132 ? 14.742 26.516 6.398 1 87.56 132 MET B N 1
ATOM 2647 C CA . MET B 1 132 ? 16.047 26.125 6.914 1 87.56 132 MET B CA 1
ATOM 2648 C C . MET B 1 132 ? 15.953 24.828 7.703 1 87.56 132 MET B C 1
ATOM 2650 O O . MET B 1 132 ? 16.953 24.141 7.902 1 87.56 132 MET B O 1
ATOM 2654 N N . CYS B 1 133 ? 14.766 24.531 8.102 1 92.38 133 CYS B N 1
ATOM 2655 C CA . CYS B 1 133 ? 14.57 23.359 8.953 1 92.38 133 CYS B CA 1
ATOM 2656 C C . CYS B 1 133 ? 14.117 22.156 8.133 1 92.38 133 CYS B C 1
ATOM 2658 O O . CYS B 1 133 ? 13.883 21.078 8.68 1 92.38 133 CYS B O 1
ATOM 2660 N N . PHE B 1 134 ? 14.023 22.312 6.816 1 93.56 134 PHE B N 1
ATOM 2661 C CA . PHE B 1 134 ? 13.609 21.219 5.957 1 93.56 134 PHE B CA 1
ATOM 2662 C C . PHE B 1 134 ? 14.656 20.109 5.949 1 93.56 134 PHE B C 1
ATOM 2664 O O . PHE B 1 134 ? 15.852 20.375 5.887 1 93.56 134 PHE B O 1
ATOM 2671 N N . LYS B 1 135 ? 14.227 18.938 6.055 1 93.81 135 LYS B N 1
ATOM 2672 C CA . LYS B 1 135 ? 15.047 17.734 5.887 1 93.81 135 LYS B CA 1
ATOM 2673 C C . LYS B 1 135 ? 14.375 16.734 4.945 1 93.81 135 LYS B C 1
ATOM 2675 O O . LYS B 1 135 ? 13.148 16.688 4.855 1 93.81 135 LYS B O 1
ATOM 2680 N N . GLU B 1 136 ? 15.211 16.078 4.289 1 93 136 GLU B N 1
ATOM 2681 C CA . GLU B 1 136 ? 14.695 15.008 3.443 1 93 136 GLU B CA 1
ATOM 2682 C C . GLU B 1 136 ? 14.57 13.703 4.223 1 93 136 GLU B C 1
ATOM 2684 O O . GLU B 1 136 ? 15.531 13.242 4.84 1 93 136 GLU B O 1
ATOM 2689 N N . PHE B 1 137 ? 13.406 13.172 4.195 1 90.88 137 PHE B N 1
ATOM 2690 C CA . PHE B 1 137 ? 13.148 11.891 4.828 1 90.88 137 PHE B CA 1
ATOM 2691 C C . PHE B 1 137 ? 12.969 10.797 3.781 1 90.88 137 PHE B C 1
ATOM 2693 O O . PHE B 1 137 ? 12.445 11.055 2.693 1 90.88 137 PHE B O 1
ATOM 2700 N N . THR B 1 138 ? 13.469 9.672 4.09 1 89.31 138 THR B N 1
ATOM 2701 C CA . THR B 1 138 ? 13.211 8.484 3.289 1 89.31 138 THR B CA 1
ATOM 2702 C C . THR B 1 138 ? 12.672 7.352 4.156 1 89.31 138 THR B C 1
ATOM 2704 O O . THR B 1 138 ? 13.344 6.895 5.082 1 89.31 138 THR B O 1
ATOM 2707 N N . THR B 1 139 ? 11.445 7.008 3.863 1 88.25 139 THR B N 1
ATOM 2708 C CA . THR B 1 139 ? 10.773 6.008 4.68 1 88.25 139 THR B CA 1
ATOM 2709 C C . THR B 1 139 ? 9.969 5.047 3.805 1 88.25 139 THR B C 1
ATOM 2711 O O . THR B 1 139 ? 9.906 5.219 2.586 1 88.25 139 THR B O 1
ATOM 2714 N N . SER B 1 140 ? 9.43 3.961 4.438 1 87.31 140 SER B N 1
ATOM 2715 C CA . SER B 1 140 ? 8.414 3.17 3.76 1 87.31 140 SER B CA 1
ATOM 2716 C C . SER B 1 140 ? 7.098 3.939 3.648 1 87.31 140 SER B C 1
ATOM 2718 O O . SER B 1 140 ? 6.848 4.867 4.422 1 87.31 140 SER B O 1
ATOM 2720 N N . PRO B 1 141 ? 6.266 3.535 2.664 1 90.31 141 PRO B N 1
ATOM 2721 C CA . PRO B 1 141 ? 4.941 4.16 2.602 1 90.31 141 PRO B CA 1
ATOM 2722 C C . PRO B 1 141 ? 4.16 4.023 3.908 1 90.31 141 PRO B C 1
ATOM 2724 O O . PRO B 1 141 ? 3.461 4.953 4.312 1 90.31 141 PRO B O 1
ATOM 2727 N N . TYR B 1 142 ? 4.262 2.91 4.586 1 91.44 142 TYR B N 1
ATOM 2728 C CA . TYR B 1 142 ? 3.613 2.699 5.875 1 91.44 142 TYR B CA 1
ATOM 2729 C C . TYR B 1 142 ? 4.051 3.754 6.883 1 91.44 142 TYR B C 1
ATOM 2731 O O . TYR B 1 142 ? 3.215 4.426 7.492 1 91.44 142 TYR B O 1
ATOM 2739 N N . GLU B 1 143 ? 5.344 3.898 6.988 1 91.81 143 GLU B N 1
ATOM 2740 C CA . GLU B 1 143 ? 5.891 4.84 7.961 1 91.81 143 GLU B CA 1
ATOM 2741 C C . GLU B 1 143 ? 5.504 6.273 7.617 1 91.81 143 GLU B C 1
ATOM 2743 O O . GLU B 1 143 ? 5.273 7.09 8.516 1 91.81 143 GLU B O 1
ATOM 2748 N N . MET B 1 144 ? 5.562 6.617 6.309 1 93.75 144 MET B N 1
ATOM 2749 C CA . MET B 1 144 ? 5.168 7.961 5.898 1 93.75 144 MET B CA 1
ATOM 2750 C C . MET B 1 144 ? 3.734 8.258 6.32 1 93.75 144 MET B C 1
ATOM 2752 O O . MET B 1 144 ? 3.453 9.336 6.859 1 93.75 144 MET B O 1
ATOM 2756 N N . LEU B 1 145 ? 2.816 7.305 6.09 1 95.31 145 LEU B N 1
ATOM 2757 C CA . LEU B 1 145 ? 1.409 7.5 6.422 1 95.31 145 LEU B CA 1
ATOM 2758 C C . LEU B 1 145 ? 1.207 7.559 7.93 1 95.31 145 LEU B C 1
ATOM 2760 O O . LEU B 1 145 ? 0.333 8.281 8.414 1 95.31 145 LEU B O 1
ATOM 2764 N N . VAL B 1 146 ? 1.99 6.816 8.703 1 95.75 146 VAL B N 1
ATOM 2765 C CA . VAL B 1 146 ? 1.965 6.918 10.164 1 95.75 146 VAL B CA 1
ATOM 2766 C C . VAL B 1 146 ? 2.379 8.328 10.594 1 95.75 146 VAL B C 1
ATOM 2768 O O . VAL B 1 146 ? 1.783 8.906 11.5 1 95.75 146 VAL B O 1
ATOM 2771 N N . LEU B 1 147 ? 3.424 8.82 9.914 1 96.5 147 LEU B N 1
ATOM 2772 C CA . LEU B 1 147 ? 3.854 10.188 10.18 1 96.5 147 LEU B CA 1
ATOM 2773 C C . LEU B 1 147 ? 2.719 11.172 9.922 1 96.5 147 LEU B C 1
ATOM 2775 O O . LEU B 1 147 ? 2.492 12.086 10.711 1 96.5 147 LEU B O 1
ATOM 2779 N N . VAL B 1 148 ? 2.008 11.047 8.82 1 97.75 148 VAL B N 1
ATOM 2780 C CA . VAL B 1 148 ? 0.875 11.906 8.484 1 97.75 148 VAL B CA 1
ATOM 2781 C C . VAL B 1 148 ? -0.168 11.844 9.602 1 97.75 148 VAL B C 1
ATOM 2783 O O . VAL B 1 148 ? -0.628 12.883 10.086 1 97.75 148 VAL B O 1
ATOM 2786 N N . LYS B 1 149 ? -0.551 10.648 9.977 1 98.38 149 LYS B N 1
ATOM 2787 C CA . LYS B 1 149 ? -1.541 10.469 11.031 1 98.38 149 LYS B CA 1
ATOM 2788 C C . LYS B 1 149 ? -1.103 11.164 12.32 1 98.38 149 LYS B C 1
ATOM 2790 O O . LYS B 1 149 ? -1.882 11.891 12.938 1 98.38 149 LYS B O 1
ATOM 2795 N N . ASP B 1 150 ? 0.11 10.891 12.719 1 97.31 150 ASP B N 1
ATOM 2796 C CA . ASP B 1 150 ? 0.644 11.453 13.953 1 97.31 150 ASP B CA 1
ATOM 2797 C C . ASP B 1 150 ? 0.641 12.984 13.898 1 97.31 150 ASP B C 1
ATOM 2799 O O . ASP B 1 150 ? 0.375 13.641 14.906 1 97.31 150 ASP B O 1
ATOM 2803 N N . PHE B 1 151 ? 0.971 13.445 12.766 1 98.44 151 PHE B N 1
ATOM 2804 C CA . PHE B 1 151 ? 0.99 14.898 12.586 1 98.44 151 PHE B CA 1
ATOM 2805 C C . PHE B 1 151 ? -0.39 15.492 12.844 1 98.44 151 PHE B C 1
ATOM 2807 O O . PHE B 1 151 ? -0.522 16.484 13.562 1 98.44 151 PHE B O 1
ATOM 2814 N N . PHE B 1 152 ? -1.437 14.938 12.289 1 98.38 152 PHE B N 1
ATOM 2815 C CA . PHE B 1 152 ? -2.785 15.461 12.469 1 98.38 152 PHE B CA 1
ATOM 2816 C C . PHE B 1 152 ? -3.275 15.219 13.891 1 98.38 152 PHE B C 1
ATOM 2818 O O . PHE B 1 152 ? -4.039 16.031 14.438 1 98.38 152 PHE B O 1
ATOM 2825 N N . GLN B 1 153 ? -2.801 14.125 14.484 1 97.69 153 GLN B N 1
ATOM 2826 C CA . GLN B 1 153 ? -3.098 13.922 15.898 1 97.69 153 GLN B CA 1
ATOM 2827 C C . GLN B 1 153 ? -2.504 15.039 16.75 1 97.69 153 GLN B C 1
ATOM 2829 O O . GLN B 1 153 ? -3.135 15.5 17.703 1 97.69 153 GLN B O 1
ATOM 2834 N N . ASP B 1 154 ? -1.302 15.438 16.453 1 96.25 154 ASP B N 1
ATOM 2835 C CA . ASP B 1 154 ? -0.665 16.562 17.125 1 96.25 154 ASP B CA 1
ATOM 2836 C C . ASP B 1 154 ? -1.481 17.844 16.969 1 96.25 154 ASP B C 1
ATOM 2838 O O . ASP B 1 154 ? -1.723 18.562 17.938 1 96.25 154 ASP B O 1
ATOM 2842 N N . ILE B 1 155 ? -1.903 18.109 15.75 1 97.31 155 ILE B N 1
ATOM 2843 C CA . ILE B 1 155 ? -2.695 19.297 15.484 1 97.31 155 ILE B CA 1
ATOM 2844 C C . ILE B 1 155 ? -3.99 19.25 16.297 1 97.31 155 ILE B C 1
ATOM 2846 O O . ILE B 1 155 ? -4.383 20.234 16.906 1 97.31 155 ILE B O 1
ATOM 2850 N N . LYS B 1 156 ? -4.625 18.094 16.25 1 96.25 156 LYS B N 1
ATOM 2851 C CA . LYS B 1 156 ? -5.875 17.922 16.984 1 96.25 156 LYS B CA 1
ATOM 2852 C C . LYS B 1 156 ? -5.691 18.25 18.469 1 96.25 156 LYS B C 1
ATOM 2854 O O . LYS B 1 156 ? -6.5 18.984 19.047 1 96.25 156 LYS B O 1
ATOM 2859 N N . ARG B 1 157 ? -4.648 17.734 19.047 1 95.75 157 ARG B N 1
ATOM 2860 C CA . ARG B 1 157 ? -4.367 17.969 20.469 1 95.75 157 ARG B CA 1
ATOM 2861 C C . ARG B 1 157 ? -4.148 19.453 20.734 1 95.75 157 ARG B C 1
ATOM 2863 O O . ARG B 1 157 ? -4.68 20 21.703 1 95.75 157 ARG B O 1
ATOM 2870 N N . LEU B 1 158 ? -3.406 20.109 19.875 1 96.19 158 LEU B N 1
ATOM 2871 C CA . LEU B 1 158 ? -3.123 21.531 20.047 1 96.19 158 LEU B CA 1
ATOM 2872 C C . LEU B 1 158 ? -4.395 22.359 19.922 1 96.19 158 LEU B C 1
ATOM 2874 O O . LEU B 1 158 ? -4.633 23.281 20.703 1 96.19 158 LEU B O 1
ATOM 2878 N N . LEU B 1 159 ? -5.207 22.031 18.891 1 94.25 159 LEU B N 1
ATOM 2879 C CA . LEU B 1 159 ? -6.457 22.766 18.688 1 94.25 159 LEU B CA 1
ATOM 2880 C C . LEU B 1 159 ? -7.41 22.547 19.859 1 94.25 159 LEU B C 1
ATOM 2882 O O . LEU B 1 159 ? -8.078 23.484 20.297 1 94.25 159 LEU B O 1
ATOM 2886 N N . GLN B 1 160 ? -7.453 21.359 20.359 1 92.25 160 GLN B N 1
ATOM 2887 C CA . GLN B 1 160 ? -8.297 21.047 21.516 1 92.25 160 GLN B CA 1
ATOM 2888 C C . GLN B 1 160 ? -7.836 21.812 22.75 1 92.25 160 GLN B C 1
ATOM 2890 O O . GLN B 1 160 ? -8.641 22.109 23.641 1 92.25 160 GLN B O 1
ATOM 2895 N N . ASN B 1 161 ? -6.598 22.172 22.844 1 91.75 161 ASN B N 1
ATOM 2896 C CA . ASN B 1 161 ? -6.031 22.969 23.922 1 91.75 161 ASN B CA 1
ATOM 2897 C C . ASN B 1 161 ? -6.141 24.469 23.625 1 91.75 161 ASN B C 1
ATOM 2899 O O . ASN B 1 161 ? -5.449 25.281 24.25 1 91.75 161 ASN B O 1
ATOM 2903 N N . GLN B 1 162 ? -6.902 24.859 22.656 1 88.81 162 GLN B N 1
ATOM 2904 C CA . GLN B 1 162 ? -7.227 26.219 22.281 1 88.81 162 GLN B CA 1
ATOM 2905 C C . GLN B 1 162 ? -5.988 26.969 21.812 1 88.81 162 GLN B C 1
ATOM 2907 O O . GLN B 1 162 ? -5.84 28.172 22.062 1 88.81 162 GLN B O 1
ATOM 2912 N N . GLU B 1 163 ? -5.152 26.156 21.25 1 90.88 163 GLU B N 1
ATOM 2913 C CA . GLU B 1 163 ? -4.004 26.797 20.625 1 90.88 163 GLU B CA 1
ATOM 2914 C C . GLU B 1 163 ? -4.43 27.625 19.406 1 90.88 163 GLU B C 1
ATOM 2916 O O . GLU B 1 163 ? -5.27 27.172 18.625 1 90.88 163 GLU B O 1
ATOM 2921 N N . THR B 1 164 ? -3.824 28.891 19.234 1 88.12 164 THR B N 1
ATOM 2922 C CA . THR B 1 164 ? -4.227 29.781 18.141 1 88.12 164 THR B CA 1
ATOM 2923 C C . THR B 1 164 ? -3.133 29.859 17.078 1 88.12 164 THR B C 1
ATOM 2925 O O . THR B 1 164 ? -3.346 30.422 16.016 1 88.12 164 THR B O 1
ATOM 2928 N N . PHE B 1 165 ? -1.985 29.391 17.312 1 92.31 165 PHE B N 1
ATOM 2929 C CA . PHE B 1 165 ? -0.842 29.359 16.406 1 92.31 165 PHE B CA 1
ATOM 2930 C C . PHE B 1 165 ? -0.389 30.781 16.062 1 92.31 165 PHE B C 1
ATOM 2932 O O . PHE B 1 165 ? -0.006 31.047 14.93 1 92.31 165 PHE B O 1
ATOM 2939 N N . GLU B 1 166 ? -0.432 31.703 17 1 89.5 166 GLU B N 1
ATOM 2940 C CA . GLU B 1 166 ? 0.011 33.094 16.797 1 89.5 166 GLU B CA 1
ATOM 2941 C C . GLU B 1 166 ? 1.481 33.25 17.172 1 89.5 166 GLU B C 1
ATOM 2943 O O . GLU B 1 166 ? 2.1 34.281 16.859 1 89.5 166 GLU B O 1
ATOM 2948 N N . LYS B 1 167 ? 1.962 32.25 17.797 1 91.5 167 LYS B N 1
ATOM 2949 C CA . LYS B 1 167 ? 3.332 32.281 18.297 1 91.5 167 LYS B CA 1
ATOM 2950 C C . LYS B 1 167 ? 4.316 32.625 17.172 1 91.5 167 LYS B C 1
ATOM 2952 O O . LYS B 1 167 ? 4.223 32.031 16.078 1 91.5 167 LYS B O 1
ATOM 2957 N N . ASP B 1 168 ? 5.168 33.562 17.391 1 92.19 168 ASP B N 1
ATOM 2958 C CA . ASP B 1 168 ? 6.289 33.812 16.484 1 92.19 168 ASP B CA 1
ATOM 2959 C C . ASP B 1 168 ? 7.391 32.75 16.688 1 92.19 168 ASP B C 1
ATOM 2961 O O . ASP B 1 168 ? 7.996 32.688 17.75 1 92.19 168 ASP B O 1
ATOM 2965 N N . CYS B 1 169 ? 7.684 32.031 15.641 1 93.56 169 CYS B N 1
ATOM 2966 C CA . CYS B 1 169 ? 8.578 30.875 15.758 1 93.56 169 CYS B CA 1
ATOM 2967 C C . CYS B 1 169 ? 9.961 31.203 15.203 1 93.56 169 CYS B C 1
ATOM 2969 O O . CYS B 1 169 ? 10.828 30.328 15.125 1 93.56 169 CYS B O 1
ATOM 2971 N N . SER B 1 170 ? 10.234 32.406 14.805 1 90.31 170 SER B N 1
ATOM 2972 C CA . SER B 1 170 ? 11.469 32.812 14.148 1 90.31 170 SER B CA 1
ATOM 2973 C C . SER B 1 170 ? 12.688 32.469 14.992 1 90.31 170 SER B C 1
ATOM 2975 O O . SER B 1 170 ? 13.656 31.891 14.484 1 90.31 170 SER B O 1
ATOM 2977 N N . HIS B 1 171 ? 12.672 32.812 16.266 1 91.31 171 HIS B N 1
ATOM 2978 C CA . HIS B 1 171 ? 13.812 32.562 17.141 1 91.31 171 HIS B CA 1
ATOM 2979 C C . HIS B 1 171 ? 14.062 31.062 17.281 1 91.31 171 HIS B C 1
ATOM 2981 O O . HIS B 1 171 ? 15.211 30.625 17.344 1 91.31 171 HIS B O 1
ATOM 2987 N N . ILE B 1 172 ? 12.992 30.266 17.312 1 93.12 172 ILE B N 1
ATOM 2988 C CA . ILE B 1 172 ? 13.102 28.828 17.484 1 93.12 172 ILE B CA 1
ATOM 2989 C C . ILE B 1 172 ? 13.734 28.219 16.234 1 93.12 172 ILE B C 1
ATOM 2991 O O . ILE B 1 172 ? 14.625 27.359 16.328 1 93.12 172 ILE B O 1
ATOM 2995 N N . TYR B 1 173 ? 13.281 28.641 15.031 1 93.31 173 TYR B N 1
ATOM 2996 C CA . TYR B 1 173 ? 13.836 28.141 13.781 1 93.31 173 TYR B CA 1
ATOM 2997 C C . TYR B 1 173 ? 15.328 28.422 13.688 1 93.31 173 TYR B C 1
ATOM 2999 O O . TYR B 1 173 ? 16.125 27.531 13.344 1 93.31 173 TYR B O 1
ATOM 3007 N N . ARG B 1 174 ? 15.75 29.641 14.016 1 90.5 174 ARG B N 1
ATOM 3008 C CA . ARG B 1 174 ? 17.141 30.062 13.93 1 90.5 174 ARG B CA 1
ATOM 3009 C C . ARG B 1 174 ? 18.016 29.266 14.883 1 90.5 174 ARG B C 1
ATOM 3011 O O . ARG B 1 174 ? 19.156 28.906 14.547 1 90.5 174 ARG B O 1
ATOM 3018 N N . ARG B 1 175 ? 17.5 29.047 16.016 1 91.94 175 ARG B N 1
ATOM 3019 C CA . ARG B 1 175 ? 18.25 28.328 17.047 1 91.94 175 ARG B CA 1
ATOM 3020 C C . ARG B 1 175 ? 18.359 26.844 16.688 1 91.94 175 ARG B C 1
ATOM 3022 O O . ARG B 1 175 ? 19.422 26.25 16.828 1 91.94 175 ARG B O 1
ATOM 3029 N N . ALA B 1 176 ? 17.266 26.188 16.219 1 92.19 176 ALA B N 1
ATOM 3030 C CA . ALA B 1 176 ? 17.172 24.734 16.047 1 92.19 176 ALA B CA 1
ATOM 3031 C C . ALA B 1 176 ? 17.734 24.312 14.703 1 92.19 176 ALA B C 1
ATOM 3033 O O . ALA B 1 176 ? 18.188 23.172 14.539 1 92.19 176 ALA B O 1
ATOM 3034 N N . CYS B 1 177 ? 17.641 25.062 13.75 1 91.38 177 CYS B N 1
ATOM 3035 C CA . CYS B 1 177 ? 18.078 24.734 12.398 1 91.38 177 CYS B CA 1
ATOM 3036 C C . CYS B 1 177 ? 19.031 25.797 11.852 1 91.38 177 CYS B C 1
ATOM 3038 O O . CYS B 1 177 ? 18.703 26.5 10.898 1 91.38 177 CYS B O 1
ATOM 3040 N N . PRO B 1 178 ? 20.25 25.781 12.453 1 78.81 178 PRO B N 1
ATOM 3041 C CA . PRO B 1 178 ? 21.188 26.812 12.016 1 78.81 178 PRO B CA 1
ATOM 3042 C C . PRO B 1 178 ? 21.734 26.547 10.617 1 78.81 178 PRO B C 1
ATOM 3044 O O . PRO B 1 178 ? 21.953 25.391 10.227 1 78.81 178 PRO B O 1
ATOM 3047 N N . GLY B 1 179 ? 20.984 27.062 9.617 1 69.62 179 GLY B N 1
ATOM 3048 C CA . GLY B 1 179 ? 21.5 26.969 8.258 1 69.62 179 GLY B CA 1
ATOM 3049 C C . GLY B 1 179 ? 23 26.828 8.203 1 69.62 179 GLY B C 1
ATOM 3050 O O . GLY B 1 179 ? 23.672 26.812 9.234 1 69.62 179 GLY B O 1
ATOM 3051 N N . PRO B 1 180 ? 23.422 26.203 7.004 1 59.72 180 PRO B N 1
ATOM 3052 C CA . PRO B 1 180 ? 24.891 26.156 6.918 1 59.72 180 PRO B CA 1
ATOM 3053 C C . PRO B 1 180 ? 25.562 27.438 7.379 1 59.72 180 PRO B C 1
ATOM 3055 O O . PRO B 1 180 ? 25.062 28.531 7.098 1 59.72 180 PRO B O 1
ATOM 3058 N N . ARG B 1 181 ? 26.047 27.453 8.641 1 54.91 181 ARG B N 1
ATOM 3059 C CA . ARG B 1 181 ? 26.859 28.609 9.047 1 54.91 181 ARG B CA 1
ATOM 3060 C C . ARG B 1 181 ? 27.594 29.203 7.855 1 54.91 181 ARG B C 1
ATOM 3062 O O . ARG B 1 181 ? 28.078 28.469 6.984 1 54.91 181 ARG B O 1
ATOM 3069 N N . LYS B 1 182 ? 27.125 30.234 7.422 1 49.44 182 LYS B N 1
ATOM 3070 C CA . LYS B 1 182 ? 28.094 30.891 6.539 1 49.44 182 LYS B CA 1
ATOM 3071 C C . LYS B 1 182 ? 29.516 30.672 7.027 1 49.44 182 LYS B C 1
ATOM 3073 O O . LYS B 1 182 ? 29.812 30.828 8.219 1 49.44 182 LYS B O 1
ATOM 3078 N N . ALA B 1 183 ? 30.266 29.875 6.395 1 50.91 183 ALA B N 1
ATOM 3079 C CA . ALA B 1 183 ? 31.703 29.797 6.637 1 50.91 183 ALA B CA 1
ATOM 3080 C C . ALA B 1 18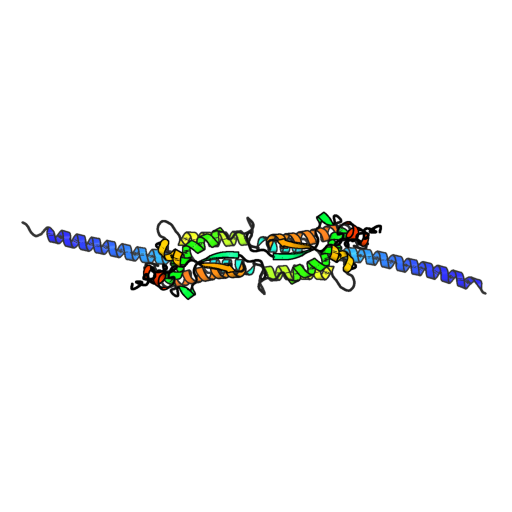3 ? 32.25 31.141 7.062 1 50.91 183 ALA B C 1
ATOM 3082 O O . ALA B 1 183 ? 32.219 32.125 6.301 1 50.91 183 ALA B O 1
ATOM 3083 N N . GLY B 1 184 ? 31.859 31.625 8.188 1 39.78 184 GLY B N 1
ATOM 3084 C CA . GLY B 1 184 ? 32.5 32.875 8.609 1 39.78 184 GLY B CA 1
ATOM 3085 C C . GLY B 1 184 ? 33.906 33 8.07 1 39.78 184 GLY B C 1
ATOM 3086 O O . GLY B 1 184 ? 34.594 32 7.816 1 39.78 184 GLY B O 1
ATOM 3087 N N . SER B 1 185 ? 34.125 34.188 7.383 1 44.78 185 SER B N 1
ATOM 3088 C CA . SER B 1 185 ? 35.406 34.625 6.852 1 44.78 185 SER B CA 1
ATOM 3089 C C . SER B 1 185 ? 36.562 34.312 7.82 1 44.78 185 SER B C 1
ATOM 3091 O O . SER B 1 185 ? 36.469 34.656 9 1 44.78 185 SER B O 1
ATOM 3093 N N . SER B 1 186 ? 37.094 33.094 7.688 1 46.38 186 SER B N 1
ATOM 3094 C CA . SER B 1 186 ? 38.375 32.844 8.359 1 46.38 186 SER B CA 1
ATOM 3095 C C . SER B 1 186 ? 39.188 34.125 8.438 1 46.38 186 SER B C 1
ATOM 3097 O O . SER B 1 186 ? 39.344 34.844 7.441 1 46.38 186 SER B O 1
ATOM 3099 N N . PRO B 1 187 ? 39.188 34.719 9.555 1 45.47 187 PRO B N 1
ATOM 3100 C CA . PRO B 1 187 ? 40.156 35.812 9.641 1 45.47 187 PRO B CA 1
ATOM 3101 C C . PRO B 1 187 ? 41.5 35.5 9.008 1 45.47 187 PRO B C 1
ATOM 3103 O O . PRO B 1 187 ? 42 34.375 9.141 1 45.47 187 PRO B O 1
ATOM 3106 N N . GLY B 1 188 ? 41.688 35.875 7.738 1 43.44 188 GLY B N 1
ATOM 3107 C CA . GLY B 1 188 ? 42.969 35.812 7.07 1 43.44 188 GLY B CA 1
ATOM 3108 C C . GLY B 1 188 ? 44.125 36.031 8.016 1 43.44 188 GLY B C 1
ATOM 3109 O O . GLY B 1 188 ? 44.094 36.875 8.914 1 43.44 188 GLY B O 1
ATOM 3110 N N . LEU B 1 189 ? 44.75 34.938 8.438 1 44.03 189 LEU B N 1
ATOM 3111 C CA . LEU B 1 189 ? 46.031 35 9.141 1 44.03 189 LEU B CA 1
ATOM 3112 C C . LEU B 1 189 ? 46.906 36.125 8.625 1 44.03 189 LEU B C 1
ATOM 3114 O O . LEU B 1 189 ? 47.094 36.25 7.414 1 44.03 189 LEU B O 1
ATOM 3118 N N . ALA B 1 190 ? 46.906 37.312 9.266 1 44.88 190 ALA B N 1
ATOM 3119 C CA . ALA B 1 190 ? 47.906 38.375 9.117 1 44.88 190 ALA B CA 1
ATOM 3120 C C . ALA B 1 190 ? 49.312 37.781 9.055 1 44.88 190 ALA B C 1
ATOM 3122 O O . ALA B 1 190 ? 49.75 37.125 9.992 1 44.88 190 ALA B O 1
ATOM 3123 N N . SER B 1 191 ? 49.688 37.25 7.852 1 38.59 191 SER B N 1
ATOM 3124 C CA . SER B 1 191 ? 51.094 36.969 7.629 1 38.59 191 SER B CA 1
ATOM 3125 C C . SER B 1 191 ? 52 38.125 8.078 1 38.59 191 SER B C 1
ATOM 3127 O O . SER B 1 191 ? 51.844 39.25 7.59 1 38.59 191 SER B O 1
ATOM 3129 N N . THR B 1 192 ? 52.312 38.219 9.344 1 34.72 192 THR B N 1
ATOM 3130 C CA . THR B 1 192 ? 53.406 39.031 9.773 1 34.72 192 THR B CA 1
ATOM 3131 C C . THR B 1 192 ? 54.625 38.812 8.898 1 34.72 192 THR B C 1
ATOM 3133 O O . THR B 1 192 ? 55.125 37.688 8.781 1 34.72 192 THR B O 1
ATOM 3136 N N . GLN B 1 193 ? 54.75 39.781 7.891 1 26.94 193 GLN B N 1
ATOM 3137 C CA . GLN B 1 193 ? 56.094 40.094 7.43 1 26.94 193 GLN B CA 1
ATOM 3138 C C . GLN B 1 193 ? 56.938 40.656 8.562 1 26.94 193 GLN B C 1
ATOM 3140 O O . GLN B 1 193 ? 56.5 41.531 9.305 1 26.94 193 GLN B O 1
#

Secondary structure (DSSP, 8-state):
--THHHHHHHHHHHHHHHHHHHHHHHHHHHHHHHHHTTS-HHHHHHHHHHHHTS-SS---EEEEEE-HHHH--HHHHHHHHHHHHHHHHHH----TTSHHHHHHHHHHHHHHHHT-SSS-SS----HHHHHTTEEEEEE-HHHHHHHHHHHHHH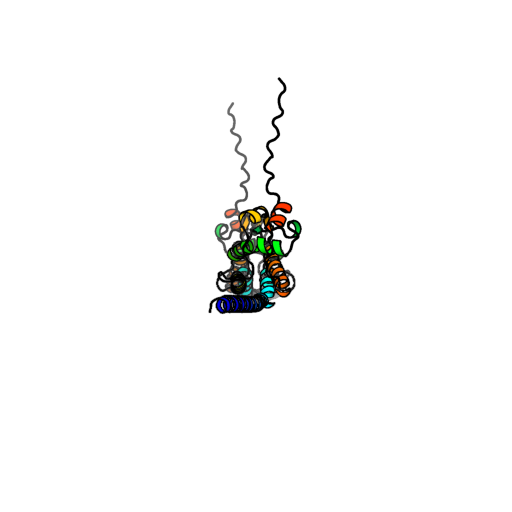HHHHHHTT-------HHHHHHHS--S-------------/--TTHHHHHHHHHHHHHHHHHHHHHHHHHHHHHHHHTTS-HHHHHHHHHHHHTS-SS---EEEEEE-HHHH--HHHHHHHHHHHHHHHHHH----TTSHHHHHHHHHHHHHHHHT-SSS-SS----HHHHHTTEEEEEE-HHHHHHHHHHHHHHHHHHHHTT-------HHHHHHHS--S-------------